Protein AF-A0A453GAN9-F1 (afdb_monomer_lite)

Sequence (435 aa):
FLWEVEQSKSKGQDLKAKEVRVNTRLLYQQTKFNLLREESEGYAKLVTLLCQVGSDLACQNASSATISIIKSLIGHFDLDPNRVFDIVLECFELYPDNSIFYQLIPLFPKSHAAKILGFKFQYYQQLDVNIPVPSGLFRIAALLVKSGLIDLDNLYAHLLPNDDEAFEHFGSFVSRKIDEATKIGKINLAATGKDLMDDEKQEITIDLYTALEMENDIVEERAPEIEKNQKLGLLLGFLSVHDWDHAQLLFERLAQLNPVEHIEICHGLFRIIEKTISSAYSAYCQTHHKISRNIDTHMIDASSVSSPSYLVHPPKVFFQMLAVCGPYLHRDTQLFQKVCRVLKAYHASSKESAHTTGVMSPESHIEEALGSCLLPSLQLIPANPAVDMEIWGVLSLLPYEVRYRLYGEWEKDAEQNPVVLAARQTAKVVCLFHA

InterPro domains:
  IPR032302 THO complex subunit 2, N-terminal domain [PF16134] (13-297)
  IPR032302 THO complex subunit 2, N-terminal domain [PF16134] (320-421)
  IPR040007 THO complex subunit 2 [PTHR21597] (1-428)

Organism: Aegilops tauschii subsp. strangulata (NCBI:txid200361)

Radius of gyration: 31.18 Å; chains: 1; bounding box: 95×89×72 Å

Structure (mmCIF, N/CA/C/O backbone):
data_AF-A0A453GAN9-F1
#
_entry.id   AF-A0A453GAN9-F1
#
loop_
_atom_site.group_PDB
_atom_site.id
_atom_site.type_symbol
_atom_site.label_atom_id
_atom_site.label_alt_id
_atom_site.label_comp_id
_atom_site.label_asym_id
_atom_site.label_entity_id
_atom_site.label_seq_id
_atom_site.pdbx_PDB_ins_code
_atom_site.Cartn_x
_atom_site.Cartn_y
_atom_site.Cartn_z
_atom_site.occupancy
_atom_site.B_iso_or_equiv
_atom_site.auth_seq_id
_atom_site.auth_comp_id
_atom_site.auth_asym_id
_atom_site.auth_atom_id
_atom_site.pdbx_PDB_model_num
ATOM 1 N N . PHE A 1 1 ? -58.799 32.178 35.866 1.00 59.31 1 PHE A N 1
ATOM 2 C CA . PHE A 1 1 ? -59.655 30.984 35.715 1.00 59.31 1 PHE A CA 1
ATOM 3 C C . PHE A 1 1 ? -59.427 30.191 34.430 1.00 59.31 1 PHE A C 1
ATOM 5 O O . PHE A 1 1 ? -58.742 29.185 34.519 1.00 59.31 1 PHE A O 1
ATOM 12 N N . LEU A 1 2 ? -59.923 30.582 33.244 1.00 60.25 2 LEU A N 1
ATOM 13 C CA . LEU A 1 2 ? -59.747 29.760 32.021 1.00 60.25 2 LEU A CA 1
ATOM 14 C C . LEU A 1 2 ? -58.267 29.543 31.637 1.00 60.25 2 LEU A C 1
ATOM 16 O O . LEU A 1 2 ? -57.854 28.413 31.396 1.00 60.25 2 LEU A O 1
ATOM 20 N N . TRP A 1 3 ? -57.455 30.599 31.719 1.00 62.81 3 TRP A N 1
ATOM 21 C CA . TRP A 1 3 ? -56.003 30.553 31.487 1.00 62.81 3 TRP A CA 1
ATOM 22 C C . TRP A 1 3 ? -55.237 29.640 32.466 1.00 62.81 3 TRP A C 1
ATOM 24 O O . TRP A 1 3 ? -54.326 28.911 32.083 1.00 62.81 3 TRP A O 1
ATOM 34 N N . GLU A 1 4 ? -55.623 29.631 33.744 1.00 62.75 4 GLU A N 1
ATOM 35 C CA . GLU A 1 4 ? -54.986 28.790 34.773 1.00 62.75 4 GLU A CA 1
ATOM 36 C C . GLU A 1 4 ? -55.338 27.308 34.595 1.00 62.75 4 GLU A C 1
ATOM 38 O O . GLU A 1 4 ? -54.514 26.430 34.862 1.00 62.75 4 GLU A O 1
ATOM 43 N N . VAL A 1 5 ? -56.543 27.017 34.094 1.00 67.56 5 VAL A N 1
ATOM 44 C CA . VAL A 1 5 ? -56.977 25.656 33.751 1.00 67.56 5 VAL A CA 1
ATOM 45 C C . VAL A 1 5 ? -56.227 25.143 32.518 1.00 67.56 5 VAL A C 1
ATOM 47 O O . VAL A 1 5 ? -55.822 23.980 32.499 1.00 67.56 5 VAL A O 1
ATOM 50 N N . GLU A 1 6 ? -55.974 25.996 31.522 1.00 64.69 6 GLU A N 1
ATOM 51 C CA . GLU A 1 6 ? -55.137 25.652 30.363 1.00 64.69 6 GLU A CA 1
ATOM 52 C C . GLU A 1 6 ? -53.673 25.410 30.752 1.00 64.69 6 GLU A C 1
ATOM 54 O O . GLU A 1 6 ? -53.110 24.388 30.357 1.00 64.69 6 GLU A O 1
ATOM 59 N N . GLN A 1 7 ? -53.079 26.253 31.607 1.00 61.16 7 GLN A N 1
ATOM 60 C CA . GLN A 1 7 ? -51.733 26.011 32.152 1.00 61.16 7 GLN A CA 1
ATOM 61 C C . GLN A 1 7 ? -51.643 24.741 33.009 1.00 61.16 7 GLN A C 1
ATOM 63 O O . GLN A 1 7 ? -50.611 24.070 33.028 1.00 61.16 7 GLN A O 1
ATOM 68 N N . SER A 1 8 ? -52.704 24.392 33.736 1.00 63.84 8 SER A N 1
ATOM 69 C CA . SER A 1 8 ? -52.737 23.160 34.534 1.00 63.84 8 SER A CA 1
ATOM 70 C C . SER A 1 8 ? -52.866 21.918 33.647 1.00 63.84 8 SER A C 1
ATOM 72 O O . SER A 1 8 ? -52.225 20.900 33.913 1.00 63.84 8 SER A O 1
ATOM 74 N N . LYS A 1 9 ? -53.632 22.005 32.549 1.00 69.25 9 LYS A N 1
ATOM 75 C CA . LYS A 1 9 ? -53.723 20.941 31.538 1.00 69.25 9 LYS A CA 1
ATOM 76 C C . LYS A 1 9 ? -52.402 20.734 30.794 1.00 69.25 9 LYS A C 1
ATOM 78 O O . LYS A 1 9 ? -52.005 19.581 30.629 1.00 69.25 9 LYS A O 1
ATOM 83 N N . SER A 1 10 ? -51.707 21.803 30.396 1.00 68.50 10 SER A N 1
ATOM 84 C CA . SER A 1 10 ? -50.409 21.690 29.714 1.00 68.50 10 SER A CA 1
ATOM 85 C C . SER A 1 10 ? -49.334 21.093 30.628 1.00 68.50 10 SER A C 1
ATOM 87 O O . SER A 1 10 ? -48.665 20.137 30.242 1.00 68.50 10 SER A O 1
ATOM 89 N N . LYS A 1 11 ? -49.254 21.534 31.893 1.00 73.38 11 LYS A N 1
ATOM 90 C CA . LYS A 1 11 ? -48.368 20.923 32.904 1.00 73.38 11 LYS A CA 1
ATOM 91 C C . LYS A 1 11 ? -48.686 19.444 33.150 1.00 73.38 11 LYS A C 1
ATOM 93 O O . LYS A 1 11 ? -47.770 18.642 33.308 1.00 73.38 11 LYS A O 1
ATOM 98 N N . GLY A 1 12 ? -49.965 19.061 33.159 1.00 74.31 12 GLY A N 1
ATOM 99 C CA . GLY A 1 12 ? -50.384 17.661 33.284 1.00 74.31 12 GLY A CA 1
ATOM 100 C C . GLY A 1 12 ? -49.978 16.789 32.088 1.00 74.31 12 GLY A C 1
ATOM 101 O O . GLY A 1 12 ? -49.587 15.636 32.272 1.00 74.31 12 GLY A O 1
ATOM 102 N N . GLN A 1 13 ? -50.022 17.335 30.868 1.00 75.50 13 GLN A N 1
ATOM 103 C CA . GLN A 1 13 ? -49.533 16.657 29.662 1.00 75.50 13 GLN A CA 1
ATOM 104 C C . GLN A 1 13 ? -48.005 16.497 29.675 1.00 75.50 13 GLN A C 1
ATOM 106 O O . GLN A 1 13 ? -47.512 15.409 29.375 1.00 75.50 13 GLN A O 1
ATOM 111 N N . ASP A 1 14 ? -47.263 17.518 30.110 1.00 80.12 14 ASP A N 1
ATOM 112 C CA . ASP A 1 14 ? -45.805 17.446 30.273 1.00 80.12 14 ASP A CA 1
ATOM 113 C C . ASP A 1 14 ? -45.379 16.417 31.327 1.00 80.12 14 ASP A C 1
ATOM 115 O O . ASP A 1 14 ? -44.397 15.696 31.133 1.00 80.12 14 ASP A O 1
ATOM 119 N N . LEU A 1 15 ? -46.115 16.312 32.438 1.00 84.88 15 LEU A N 1
ATOM 120 C CA . LEU A 1 15 ? -45.858 15.303 33.468 1.00 84.88 15 LEU A CA 1
ATOM 121 C C . LEU A 1 15 ? -46.099 13.888 32.944 1.00 84.88 15 LEU A C 1
ATOM 123 O O . LEU A 1 15 ? -45.243 13.032 33.146 1.00 84.88 15 LEU A O 1
ATOM 127 N N . LYS A 1 16 ? -47.182 13.659 32.190 1.00 84.62 16 LYS A N 1
ATOM 128 C CA . LYS A 1 16 ? -47.410 12.376 31.504 1.00 84.62 16 LYS A CA 1
ATOM 129 C C . LYS A 1 16 ? -46.310 12.064 30.492 1.00 84.62 16 LYS A C 1
ATOM 131 O O . LYS A 1 16 ? -45.843 10.934 30.430 1.00 84.62 16 LYS A O 1
ATOM 136 N N . ALA A 1 17 ? -45.847 13.047 29.721 1.00 82.31 17 ALA A N 1
ATOM 137 C CA . ALA A 1 17 ? -44.751 12.843 28.775 1.00 82.31 17 ALA A CA 1
ATOM 138 C C . ALA A 1 17 ? -43.416 12.528 29.479 1.00 82.31 17 ALA A C 1
ATOM 140 O O . ALA A 1 17 ? -42.617 11.740 28.966 1.00 82.31 17 ALA A O 1
ATOM 141 N N . LYS A 1 18 ? -43.162 13.125 30.652 1.00 86.94 18 LYS A N 1
ATOM 142 C CA . LYS A 1 18 ? -42.010 12.793 31.505 1.00 86.94 18 LYS A CA 1
ATOM 143 C C . LYS A 1 18 ? -42.145 11.405 32.124 1.00 86.94 18 LYS A C 1
ATOM 145 O O . LYS A 1 18 ? -41.178 10.657 32.087 1.00 86.94 18 LYS A O 1
ATOM 150 N N . GLU A 1 19 ? -43.321 11.043 32.625 1.00 87.69 19 GLU A N 1
ATOM 151 C CA . GLU A 1 19 ? -43.622 9.712 33.159 1.00 87.69 19 GLU A CA 1
ATOM 152 C C . GLU A 1 19 ? -43.424 8.632 32.091 1.00 87.69 19 GLU A C 1
ATOM 154 O O . GLU A 1 19 ? -42.713 7.662 32.329 1.00 87.69 19 GLU A O 1
ATOM 159 N N . VAL A 1 20 ? -43.950 8.838 30.879 1.00 85.38 20 VAL A N 1
ATOM 160 C CA . VAL A 1 20 ? -43.733 7.927 29.746 1.00 85.38 20 VAL A CA 1
ATOM 161 C C . VAL A 1 20 ? -42.245 7.806 29.424 1.00 85.38 20 VAL A C 1
ATOM 163 O O . VAL A 1 20 ? -41.768 6.691 29.236 1.00 85.38 20 VAL A O 1
ATOM 166 N N . ARG A 1 21 ? -41.480 8.908 29.413 1.00 85.06 21 ARG A N 1
ATOM 167 C CA . ARG A 1 21 ? -40.021 8.861 29.200 1.00 85.06 21 ARG A CA 1
ATOM 168 C C . ARG A 1 21 ? -39.288 8.110 30.308 1.00 85.06 21 ARG A C 1
ATOM 170 O O . ARG A 1 21 ? -38.406 7.318 29.998 1.00 85.06 21 ARG A O 1
ATOM 177 N N . VAL A 1 22 ? -39.651 8.331 31.571 1.00 84.88 22 VAL A N 1
ATOM 178 C CA . VAL A 1 22 ? -39.057 7.635 32.721 1.00 84.88 22 VAL A CA 1
ATOM 179 C C . VAL A 1 22 ? -39.386 6.149 32.666 1.00 84.88 22 VAL A C 1
ATOM 181 O O . VAL A 1 22 ? -38.463 5.349 32.717 1.00 84.88 22 VAL A O 1
ATOM 184 N N . ASN A 1 23 ? -40.650 5.774 32.464 1.00 85.19 23 ASN A N 1
ATOM 185 C CA . ASN A 1 23 ? -41.071 4.378 32.334 1.00 85.19 23 ASN A CA 1
ATOM 186 C C . ASN A 1 23 ? -40.414 3.699 31.129 1.00 85.19 23 ASN A C 1
ATOM 188 O O . ASN A 1 23 ? -39.953 2.570 31.243 1.00 85.19 23 ASN A O 1
ATOM 192 N N . THR A 1 24 ? -40.303 4.398 29.995 1.00 84.19 24 THR A N 1
ATOM 193 C CA . THR A 1 24 ? -39.593 3.880 28.816 1.00 84.19 24 THR A CA 1
ATOM 194 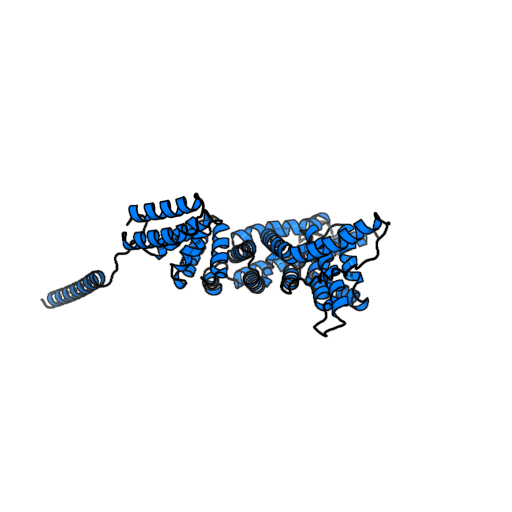C C . THR A 1 24 ? -38.119 3.640 29.139 1.00 84.19 24 THR A C 1
ATOM 196 O O . THR A 1 24 ? -37.579 2.589 28.815 1.00 84.19 24 THR A O 1
ATOM 199 N N . ARG A 1 25 ? -37.471 4.582 29.831 1.00 82.19 25 ARG A N 1
ATOM 200 C CA . ARG A 1 25 ? -36.080 4.445 30.267 1.00 82.19 25 ARG A CA 1
ATOM 201 C C . ARG A 1 25 ? -35.905 3.261 31.222 1.00 82.19 25 ARG A C 1
ATOM 203 O O . ARG A 1 25 ? -34.988 2.476 31.044 1.00 82.19 25 ARG A O 1
ATOM 210 N N . LEU A 1 26 ? -36.804 3.118 32.192 1.00 79.25 26 LEU A N 1
ATOM 211 C CA . LEU A 1 26 ? -36.754 2.073 33.215 1.00 79.25 26 LEU A CA 1
ATOM 212 C C . LEU A 1 26 ? -37.009 0.672 32.643 1.00 79.25 26 LEU A C 1
ATOM 214 O O . LEU A 1 26 ? -36.380 -0.277 33.092 1.00 79.25 26 LEU A O 1
ATOM 218 N N . LEU A 1 27 ? -37.914 0.540 31.664 1.00 79.94 27 LEU A N 1
ATOM 219 C CA . LEU A 1 27 ? -38.247 -0.756 31.063 1.00 79.94 27 LEU A CA 1
ATOM 220 C C . LEU A 1 27 ? -37.318 -1.171 29.917 1.00 79.94 27 LEU A C 1
ATOM 222 O O . LEU A 1 27 ? -37.098 -2.366 29.739 1.00 79.94 27 LEU A O 1
ATOM 226 N N . TYR A 1 28 ? -36.835 -0.225 29.104 1.00 77.88 28 TYR A N 1
ATOM 227 C CA . TYR A 1 28 ? -36.193 -0.551 27.823 1.00 77.88 28 TYR A CA 1
ATOM 228 C C . TYR A 1 28 ? -34.719 -0.153 27.733 1.00 77.88 28 TYR A C 1
ATOM 230 O O . TYR A 1 28 ? -34.036 -0.599 26.810 1.00 77.88 28 TYR A O 1
ATOM 238 N N . GLN A 1 29 ? -34.197 0.665 28.652 1.00 75.00 29 GLN A N 1
ATOM 239 C CA . GLN A 1 29 ? -32.773 0.985 28.654 1.00 75.00 29 GLN A CA 1
ATOM 240 C C . GLN A 1 29 ? -32.008 -0.122 29.383 1.00 75.00 29 GLN A C 1
ATOM 242 O O . GLN A 1 29 ? -32.097 -0.250 30.601 1.00 75.00 29 GLN A O 1
ATOM 247 N N . GLN A 1 30 ? -31.222 -0.905 28.642 1.00 75.38 30 GLN A N 1
ATOM 248 C CA . GLN A 1 30 ? -30.206 -1.750 29.265 1.00 75.38 30 GLN A CA 1
ATOM 249 C C . GLN A 1 30 ? -29.147 -0.852 29.911 1.00 75.38 30 GLN A C 1
ATOM 251 O O . GLN A 1 30 ? -28.617 0.051 29.260 1.00 75.38 30 GLN A O 1
ATOM 256 N N . THR A 1 31 ? -28.846 -1.096 31.183 1.00 77.38 31 THR A N 1
ATOM 257 C CA . THR A 1 31 ? -27.703 -0.491 31.866 1.00 77.38 31 THR A CA 1
ATOM 258 C C . THR A 1 31 ? -26.441 -1.096 31.272 1.00 77.38 31 THR A C 1
ATOM 260 O O . THR A 1 31 ? -26.149 -2.259 31.510 1.00 77.38 31 THR A O 1
ATOM 263 N N . LYS A 1 32 ? -25.749 -0.336 30.424 1.00 85.81 32 LYS A N 1
ATOM 264 C CA . LYS A 1 32 ? -24.424 -0.682 29.909 1.00 85.81 32 LYS A CA 1
ATOM 265 C C . LYS A 1 32 ? -23.502 0.494 30.121 1.00 85.81 32 LYS A C 1
ATOM 267 O O . LYS A 1 32 ? -23.891 1.631 29.846 1.00 85.81 32 LYS A O 1
ATOM 272 N N . PHE A 1 33 ? -22.297 0.211 30.580 1.00 90.50 33 PHE A N 1
ATOM 273 C CA . PHE A 1 33 ? -21.322 1.233 30.917 1.00 90.50 33 PHE A CA 1
ATOM 274 C C . PHE A 1 33 ? -20.323 1.371 29.783 1.00 90.50 33 PHE A C 1
ATOM 276 O O . PHE A 1 33 ? -19.541 0.460 29.520 1.00 90.50 33 PHE A O 1
ATOM 283 N N . ASN A 1 34 ? -20.364 2.502 29.082 1.00 90.50 34 ASN A N 1
ATOM 284 C CA . ASN A 1 34 ? -19.523 2.766 27.910 1.00 90.50 34 ASN A CA 1
ATOM 285 C C . ASN A 1 34 ? -18.288 3.602 28.267 1.00 90.50 34 ASN A C 1
ATOM 287 O O . ASN A 1 34 ? -17.290 3.586 27.550 1.00 90.50 34 ASN A O 1
ATOM 291 N N . LEU A 1 35 ? -18.339 4.358 29.366 1.00 92.38 35 LEU A N 1
ATOM 292 C CA . LEU A 1 35 ? -17.236 5.221 29.773 1.00 92.38 35 LEU A CA 1
ATOM 293 C C . LEU A 1 35 ? -16.383 4.545 30.845 1.00 92.38 35 LEU A C 1
ATOM 295 O O . LEU A 1 35 ? -16.896 3.978 31.804 1.00 92.38 35 LEU A O 1
ATOM 299 N N . LEU A 1 36 ? -15.062 4.714 30.747 1.00 91.94 36 LEU A N 1
ATOM 300 C CA . LEU A 1 36 ? -14.106 4.137 31.704 1.00 91.94 36 LEU A CA 1
ATOM 301 C C . LEU A 1 36 ? -14.355 4.582 33.155 1.00 91.94 36 LEU A C 1
ATOM 303 O O . LEU A 1 36 ? -14.054 3.852 34.091 1.00 91.94 36 LEU A O 1
ATOM 307 N N . ARG A 1 37 ? -14.901 5.790 33.343 1.00 92.19 37 ARG A N 1
ATOM 308 C CA . ARG A 1 37 ? -15.223 6.345 34.667 1.00 92.19 37 ARG A CA 1
ATOM 309 C C . ARG A 1 37 ? -16.492 5.767 35.292 1.00 92.19 37 ARG A C 1
ATOM 311 O O . ARG A 1 37 ? -16.698 5.974 36.480 1.00 92.19 37 ARG A O 1
ATOM 318 N N . GLU A 1 38 ? -17.362 5.158 34.489 1.00 92.38 38 GLU A N 1
ATOM 319 C CA . GLU A 1 38 ? -18.609 4.568 34.979 1.00 92.38 38 GLU A CA 1
ATOM 320 C C . GLU A 1 38 ? -18.318 3.239 35.679 1.00 92.38 38 GLU A C 1
ATOM 322 O O . GLU A 1 38 ? -18.754 3.058 36.806 1.00 92.38 38 GLU A O 1
ATOM 327 N N . GLU A 1 39 ? -17.495 2.382 35.062 1.00 93.81 39 GLU A N 1
ATOM 328 C CA . GLU A 1 39 ? -17.094 1.075 35.607 1.00 93.81 39 GLU A CA 1
ATOM 329 C C . GLU A 1 39 ? -15.576 0.869 35.545 1.00 93.81 39 GLU A C 1
ATOM 331 O O . GLU A 1 39 ? -15.039 0.099 34.742 1.00 93.81 39 GLU A O 1
ATOM 336 N N . SER A 1 40 ? -14.853 1.581 36.408 1.00 94.31 40 SER A N 1
ATOM 337 C CA . SER A 1 40 ? -13.386 1.569 36.416 1.00 94.31 40 SER A CA 1
ATOM 338 C C . SER A 1 40 ? -12.792 0.198 36.754 1.00 94.31 40 SER A C 1
ATOM 340 O O . SER A 1 40 ? -11.775 -0.179 36.172 1.00 94.31 40 SER A O 1
ATOM 342 N N . GLU A 1 41 ? -13.428 -0.580 37.637 1.00 95.56 41 GLU A N 1
ATOM 343 C CA . GLU A 1 41 ? -12.968 -1.925 38.006 1.00 95.56 41 GLU A CA 1
ATOM 344 C C . GLU A 1 41 ? -13.066 -2.907 36.832 1.00 95.56 41 GLU A C 1
ATOM 346 O O . GLU A 1 41 ? -12.099 -3.615 36.533 1.00 95.56 41 GLU A O 1
ATOM 351 N N . GLY A 1 42 ? -14.213 -2.934 36.144 1.00 95.12 42 GLY A N 1
ATOM 352 C CA . GLY A 1 42 ? -14.443 -3.837 35.019 1.00 95.12 42 GLY A CA 1
ATOM 353 C C . GLY A 1 42 ? -13.464 -3.583 33.872 1.00 95.12 42 GLY A C 1
ATOM 354 O O . GLY A 1 42 ? -12.814 -4.517 33.390 1.00 95.12 42 GLY A O 1
ATOM 355 N N . TYR A 1 43 ? -13.276 -2.313 33.493 1.00 96.19 43 TYR A N 1
ATOM 356 C CA . TYR A 1 43 ? -12.314 -1.938 32.456 1.00 96.19 43 TYR A CA 1
ATOM 357 C C . TYR A 1 43 ? -10.855 -2.173 32.874 1.00 96.19 43 TYR A C 1
ATOM 359 O O . TYR A 1 43 ? -10.063 -2.643 32.057 1.00 96.19 43 TYR A O 1
ATOM 367 N N . ALA A 1 44 ? -10.486 -1.929 34.136 1.00 95.38 44 ALA A N 1
ATOM 368 C CA . ALA A 1 44 ? -9.130 -2.203 34.619 1.00 95.38 44 ALA A CA 1
ATOM 369 C C . ALA A 1 44 ? -8.790 -3.702 34.577 1.00 95.38 44 ALA A C 1
ATOM 371 O O . ALA A 1 44 ? -7.702 -4.081 34.130 1.00 95.38 44 ALA A O 1
ATOM 372 N N . LYS A 1 45 ? -9.726 -4.571 34.988 1.00 95.19 45 LYS A N 1
ATOM 373 C CA . LYS A 1 45 ? -9.558 -6.031 34.897 1.00 95.19 45 LYS A CA 1
ATOM 374 C C . LYS A 1 45 ? -9.439 -6.503 33.449 1.00 95.19 45 LYS A C 1
ATOM 376 O O . LYS A 1 45 ? -8.584 -7.339 33.161 1.00 95.19 45 LYS A O 1
ATOM 381 N N . LEU A 1 46 ? -10.246 -5.947 32.543 1.00 94.19 46 LEU A N 1
ATOM 382 C CA . LEU A 1 46 ? -10.172 -6.243 31.111 1.00 94.19 46 LEU A CA 1
ATOM 383 C C . LEU A 1 46 ? -8.798 -5.888 30.528 1.00 94.19 46 LEU A C 1
ATOM 385 O O . LEU A 1 46 ? -8.166 -6.741 29.911 1.00 94.19 46 LEU A O 1
ATOM 389 N N . VAL A 1 47 ? -8.321 -4.658 30.739 1.00 92.81 47 VAL A N 1
ATOM 390 C CA . VAL A 1 47 ? -7.020 -4.207 30.212 1.00 92.81 47 VAL A CA 1
ATOM 391 C C . VAL A 1 47 ? -5.884 -5.056 30.781 1.00 92.81 47 VAL A C 1
ATOM 393 O O . VAL A 1 47 ? -5.018 -5.502 30.035 1.00 92.81 47 VAL A O 1
ATOM 396 N N . THR A 1 48 ? -5.917 -5.352 32.083 1.00 91.75 48 THR A N 1
ATOM 397 C CA . THR A 1 48 ? -4.898 -6.194 32.731 1.00 91.75 48 THR A CA 1
ATOM 398 C C . THR A 1 48 ? -4.833 -7.583 32.093 1.00 91.75 48 THR A C 1
ATOM 400 O O . THR A 1 48 ? -3.743 -8.067 31.792 1.00 91.75 48 THR A O 1
ATOM 403 N N . LEU A 1 49 ? -5.990 -8.201 31.834 1.00 89.94 49 LEU A N 1
ATOM 404 C CA . LEU A 1 49 ? -6.072 -9.494 31.156 1.00 89.94 49 LEU A CA 1
ATOM 405 C C . LEU A 1 49 ? -5.483 -9.430 29.738 1.00 89.94 49 LEU A C 1
ATOM 407 O O . LEU A 1 49 ? -4.691 -10.294 29.368 1.00 89.94 49 LEU A O 1
ATOM 411 N N . LEU A 1 50 ? -5.845 -8.411 28.952 1.00 88.50 50 LEU A N 1
ATOM 412 C CA . LEU A 1 50 ? -5.367 -8.255 27.573 1.00 88.50 50 LEU A CA 1
ATOM 413 C C . LEU A 1 50 ? -3.851 -8.012 27.505 1.00 88.50 50 LEU A C 1
ATOM 415 O O . LEU A 1 50 ? -3.185 -8.565 26.631 1.00 88.50 50 LEU A O 1
ATOM 419 N N . CYS A 1 51 ? -3.287 -7.253 28.448 1.00 85.75 51 CYS A N 1
ATOM 420 C CA . CYS A 1 51 ? -1.844 -7.015 28.522 1.00 85.75 51 CYS A CA 1
ATOM 421 C C . CYS A 1 51 ? -1.058 -8.257 28.976 1.00 85.75 51 CYS A C 1
ATOM 423 O O . CYS A 1 51 ? 0.015 -8.526 28.443 1.00 85.75 51 CYS A O 1
ATOM 425 N N . GLN A 1 52 ? -1.584 -9.048 29.920 1.00 81.12 52 GLN A N 1
ATOM 426 C CA . GLN A 1 52 ? -0.948 -10.303 30.361 1.00 81.12 52 GLN A CA 1
ATOM 427 C C . GLN A 1 52 ? -0.871 -11.331 29.234 1.00 81.12 52 GLN A C 1
ATOM 429 O O . GLN A 1 52 ? 0.152 -11.985 29.044 1.00 81.12 52 GLN A O 1
ATOM 434 N N . VAL A 1 53 ? -1.935 -11.412 28.437 1.00 70.31 53 VAL A N 1
ATOM 435 C CA . VAL A 1 53 ? -1.992 -12.252 27.240 1.00 70.31 53 VAL A CA 1
ATOM 436 C C . VAL A 1 53 ? -0.887 -11.889 26.237 1.00 70.31 53 VAL A C 1
ATOM 438 O O . VAL A 1 53 ? -0.422 -12.769 25.519 1.00 70.31 53 VAL A O 1
ATOM 441 N N . GLY A 1 54 ? -0.426 -10.632 26.213 1.00 59.34 54 GLY A N 1
ATOM 442 C CA . GLY A 1 54 ? 0.699 -10.164 25.397 1.00 59.34 54 GLY A CA 1
ATOM 443 C C . GLY A 1 54 ? 2.085 -10.643 25.846 1.00 59.34 54 GLY A C 1
ATOM 444 O O . GLY A 1 54 ? 3.002 -10.628 25.030 1.00 59.34 54 GLY A O 1
ATOM 445 N N . SER A 1 55 ? 2.247 -11.076 27.103 1.00 61.31 55 SER A N 1
ATOM 446 C CA . SER A 1 55 ? 3.560 -11.369 27.701 1.00 61.31 55 SER A CA 1
ATOM 447 C C . SER A 1 55 ? 3.864 -12.860 27.896 1.00 61.31 55 SER A C 1
ATOM 449 O O . SER A 1 55 ? 5.038 -13.193 28.050 1.00 61.31 55 SER A O 1
ATOM 451 N N . ASP A 1 56 ? 2.861 -13.747 27.905 1.00 51.62 56 ASP A N 1
ATOM 452 C CA . ASP A 1 56 ? 3.039 -15.153 28.298 1.00 51.62 56 ASP A CA 1
ATOM 453 C C . ASP A 1 56 ? 2.732 -16.172 27.184 1.00 51.62 56 ASP A C 1
ATOM 455 O O . ASP A 1 56 ? 1.810 -16.032 26.380 1.00 51.62 56 ASP A O 1
ATOM 459 N N . LEU A 1 57 ? 3.547 -17.232 27.179 1.00 49.47 57 LEU A N 1
ATOM 460 C CA . LEU A 1 57 ? 3.584 -18.376 26.263 1.00 49.47 57 LEU A CA 1
ATOM 461 C C . LEU A 1 57 ? 2.189 -18.910 25.883 1.00 49.47 57 LEU A C 1
ATOM 463 O O . LEU A 1 57 ? 1.488 -19.533 26.682 1.00 49.47 57 LEU A O 1
ATOM 467 N N . ALA A 1 58 ? 1.829 -18.731 24.612 1.00 48.75 58 ALA A N 1
ATOM 468 C CA . ALA A 1 58 ? 0.594 -19.217 24.013 1.00 48.75 58 ALA A CA 1
ATOM 469 C C . ALA A 1 58 ? 0.494 -20.756 24.052 1.00 48.75 58 ALA A C 1
ATOM 471 O O . ALA A 1 58 ? 1.043 -21.461 23.206 1.00 48.75 58 ALA A O 1
ATOM 472 N N . CYS A 1 59 ? -0.268 -21.292 25.005 1.00 51.84 59 CYS A N 1
ATOM 473 C CA . CYS A 1 59 ? -0.849 -22.627 24.889 1.00 51.84 59 CYS A CA 1
ATOM 474 C C . CYS A 1 59 ? -2.201 -22.514 24.165 1.00 51.84 59 CYS A C 1
ATOM 476 O O . CYS A 1 59 ? -2.996 -21.632 24.482 1.00 51.84 59 CYS A O 1
ATOM 478 N N . GLN A 1 60 ? -2.500 -23.414 23.225 1.00 52.91 60 GLN A N 1
ATOM 479 C CA . GLN A 1 60 ? -3.745 -23.399 22.433 1.00 52.91 60 GLN A CA 1
ATOM 480 C C . GLN A 1 60 ? -5.032 -23.432 23.287 1.00 52.91 60 GLN A C 1
ATOM 482 O O . GLN A 1 60 ? -6.078 -22.982 22.833 1.00 52.91 60 GLN A O 1
ATOM 487 N N . ASN A 1 61 ? -4.956 -23.896 24.540 1.00 56.12 61 ASN A N 1
ATOM 488 C CA . ASN A 1 61 ? -6.084 -23.915 25.481 1.00 56.12 61 ASN A CA 1
ATOM 489 C C . ASN A 1 61 ? -6.325 -22.565 26.190 1.00 56.12 61 ASN A C 1
ATOM 491 O O . ASN A 1 61 ? -7.376 -22.364 26.801 1.00 56.12 61 ASN A O 1
ATOM 495 N N . ALA A 1 62 ? -5.362 -21.637 26.138 1.00 64.25 62 ALA A N 1
ATOM 496 C CA . ALA A 1 62 ? -5.462 -20.341 26.805 1.00 64.25 62 ALA A CA 1
ATOM 497 C C . ALA A 1 62 ? -6.473 -19.416 26.113 1.00 64.25 62 ALA A C 1
ATOM 499 O O . ALA A 1 62 ? -7.168 -18.654 26.778 1.00 64.25 62 ALA A O 1
ATOM 500 N N . SER A 1 63 ? -6.624 -19.513 24.790 1.00 73.69 63 SER A N 1
ATOM 501 C CA . SER A 1 63 ? -7.478 -18.593 24.040 1.00 73.69 63 SER A CA 1
ATOM 502 C C . SER A 1 63 ? -8.970 -18.777 24.335 1.00 73.69 63 SER A C 1
ATOM 504 O O . SER A 1 63 ? -9.677 -17.792 24.545 1.00 73.69 63 SER A O 1
ATOM 506 N N . SER A 1 64 ? -9.455 -20.019 24.456 1.00 81.12 64 SER A N 1
ATOM 507 C CA . SER A 1 64 ? -10.844 -20.291 24.850 1.00 81.12 64 SER A CA 1
ATOM 508 C C . SER A 1 64 ? -11.139 -19.842 26.280 1.00 81.12 64 SER A C 1
ATOM 510 O O . SER A 1 64 ? -12.227 -19.332 26.556 1.00 81.12 64 SER A O 1
ATOM 512 N N . ALA A 1 65 ? -10.165 -19.999 27.183 1.00 84.25 65 ALA A N 1
ATOM 513 C CA . ALA A 1 65 ? -10.286 -19.535 28.559 1.00 84.25 65 ALA A CA 1
ATOM 514 C C . ALA A 1 65 ? -10.383 -18.003 28.607 1.00 84.25 65 ALA A C 1
ATOM 516 O O . ALA A 1 65 ? -11.324 -17.475 29.197 1.00 84.25 65 ALA A O 1
ATOM 517 N N . THR A 1 66 ? -9.501 -17.289 27.902 1.00 86.19 66 THR A N 1
ATOM 518 C CA . THR A 1 66 ? -9.532 -15.822 27.803 1.00 86.19 66 THR A CA 1
ATOM 519 C C . THR A 1 66 ? -10.845 -15.313 27.211 1.00 86.19 66 THR A C 1
ATOM 521 O O . THR A 1 66 ? -11.448 -14.398 27.768 1.00 86.19 66 THR A O 1
ATOM 524 N N . ILE A 1 67 ? -11.351 -15.937 26.140 1.00 88.44 67 ILE A N 1
ATOM 525 C CA . ILE A 1 67 ? -12.661 -15.601 25.554 1.00 88.44 67 ILE A CA 1
ATOM 526 C C . ILE A 1 67 ? -13.780 -15.741 26.595 1.00 88.44 67 ILE A C 1
ATOM 528 O O . ILE A 1 67 ? -14.644 -14.867 26.703 1.00 88.44 67 ILE A O 1
ATOM 532 N N . SER A 1 68 ? -13.780 -16.834 27.364 1.00 89.44 68 SER A N 1
ATOM 533 C CA . SER A 1 68 ? -14.778 -17.062 28.411 1.00 89.44 68 SER A CA 1
ATOM 534 C C . SER A 1 68 ? -14.682 -16.021 29.526 1.00 89.44 68 SER A C 1
ATOM 536 O O . SER A 1 68 ? -15.710 -15.534 29.995 1.00 89.44 68 SER A O 1
ATOM 538 N N . ILE A 1 69 ? -13.464 -15.647 29.926 1.00 91.12 69 ILE A N 1
ATOM 539 C CA . ILE A 1 69 ? -13.233 -14.617 30.944 1.00 91.12 69 ILE A CA 1
ATOM 540 C C . ILE A 1 69 ? -13.728 -13.257 30.442 1.00 91.12 69 ILE A C 1
ATOM 542 O O . ILE A 1 69 ? -14.454 -12.585 31.167 1.00 91.12 69 ILE A O 1
ATOM 546 N N . ILE A 1 70 ? -13.432 -12.870 29.196 1.00 92.06 70 ILE A N 1
ATOM 547 C CA . ILE A 1 70 ? -13.909 -11.603 28.615 1.00 92.06 70 ILE A CA 1
ATOM 548 C C . ILE A 1 70 ? -15.440 -11.564 28.575 1.00 92.06 70 ILE A C 1
ATOM 550 O O . ILE A 1 70 ? -16.034 -10.578 29.006 1.00 92.06 70 ILE A O 1
ATOM 554 N N . LYS A 1 71 ? -16.101 -12.646 28.141 1.00 91.69 71 LYS A N 1
ATOM 555 C CA . LYS A 1 71 ? -17.572 -12.743 28.184 1.00 91.69 71 LYS A CA 1
ATOM 556 C C . LYS A 1 71 ? -18.114 -12.607 29.608 1.00 91.69 71 LYS A C 1
ATOM 558 O O . LYS A 1 71 ? -19.113 -11.923 29.815 1.00 91.69 71 LYS A O 1
ATOM 563 N N . SER A 1 72 ? -17.444 -13.227 30.582 1.00 94.44 72 SER A N 1
ATOM 564 C CA . SER A 1 72 ? -17.806 -13.110 31.995 1.00 94.44 72 SER A CA 1
ATOM 565 C C . SER A 1 72 ? -17.628 -11.686 32.520 1.00 94.44 72 SER A C 1
ATOM 567 O O . SER A 1 72 ? -18.471 -11.236 33.283 1.00 94.44 72 SER A O 1
ATOM 569 N N . LEU A 1 73 ? -16.572 -10.970 32.123 1.00 94.00 73 LEU A N 1
ATOM 570 C CA . LEU A 1 73 ? -16.350 -9.576 32.517 1.00 94.00 73 LEU A CA 1
ATOM 571 C C . LEU A 1 73 ? -17.413 -8.651 31.918 1.00 94.00 73 LEU A C 1
ATOM 573 O O . LEU A 1 73 ? -17.979 -7.844 32.649 1.00 94.00 73 LEU A O 1
ATOM 577 N N . ILE A 1 74 ? -17.727 -8.817 30.625 1.00 93.12 74 ILE A N 1
ATOM 578 C CA . ILE A 1 74 ? -18.787 -8.056 29.945 1.00 93.12 74 ILE A CA 1
ATOM 579 C C . ILE A 1 74 ? -20.122 -8.228 30.674 1.00 93.12 74 ILE A C 1
ATOM 581 O O . ILE A 1 74 ? -20.809 -7.242 30.911 1.00 93.12 74 ILE A O 1
ATOM 585 N N . GLY A 1 75 ? -20.481 -9.462 31.043 1.00 92.94 75 GLY A N 1
ATOM 586 C CA . GLY A 1 75 ? -21.747 -9.744 31.721 1.00 92.94 75 GLY A CA 1
ATOM 587 C C . GLY A 1 75 ? -21.771 -9.408 33.216 1.00 92.94 75 GLY A C 1
ATOM 588 O O . GLY A 1 75 ? -22.835 -9.112 33.738 1.00 92.94 75 GLY A O 1
ATOM 589 N N . HIS A 1 76 ? -20.638 -9.475 33.922 1.00 94.06 76 HIS A N 1
ATOM 590 C CA . HIS A 1 76 ? -20.590 -9.215 35.367 1.00 94.06 76 HIS A CA 1
ATOM 591 C C . HIS A 1 76 ? -20.573 -7.722 35.702 1.00 94.06 76 HIS A C 1
ATOM 593 O O . HIS A 1 76 ? -21.170 -7.318 36.693 1.00 94.06 76 HIS A O 1
ATOM 599 N N . PHE A 1 77 ? -19.880 -6.925 34.886 1.00 94.50 77 PHE A N 1
ATOM 600 C CA . PHE A 1 77 ? -19.747 -5.477 35.068 1.00 94.50 77 PHE A CA 1
ATOM 601 C C . PHE A 1 77 ? -20.615 -4.677 34.089 1.00 94.50 77 PHE A C 1
ATOM 603 O O . PHE A 1 77 ? -20.409 -3.478 33.950 1.00 94.50 77 PHE A O 1
ATOM 610 N N . ASP A 1 78 ? -21.528 -5.329 33.359 1.00 93.50 78 ASP A N 1
ATOM 611 C CA . ASP A 1 78 ? -22.391 -4.696 32.352 1.00 93.50 78 ASP A CA 1
ATOM 612 C C . ASP A 1 78 ? -21.624 -3.770 31.375 1.00 93.50 78 ASP A C 1
ATOM 614 O O . ASP A 1 78 ? -22.058 -2.664 31.036 1.00 93.50 78 ASP A O 1
ATOM 618 N N . LEU A 1 79 ? -20.443 -4.204 30.920 1.00 94.62 79 LEU A N 1
ATOM 619 C CA . LEU A 1 79 ? -19.583 -3.393 30.049 1.00 94.62 79 LEU A CA 1
ATOM 620 C C . LEU A 1 79 ? -20.199 -3.245 28.654 1.00 94.62 79 LEU A C 1
ATOM 622 O O . LEU A 1 79 ? -20.751 -4.202 28.102 1.00 94.62 79 LEU A O 1
ATOM 626 N N . ASP A 1 80 ? -20.050 -2.070 28.034 1.00 91.38 80 ASP A N 1
ATOM 627 C CA . ASP A 1 80 ? -20.466 -1.887 26.643 1.00 91.38 80 ASP A CA 1
ATOM 628 C C . ASP A 1 80 ? -19.562 -2.695 25.686 1.00 91.38 80 ASP A C 1
ATOM 630 O O . ASP A 1 80 ? -18.352 -2.450 25.622 1.00 91.38 80 ASP A O 1
ATOM 634 N N . PRO A 1 81 ? -20.109 -3.637 24.892 1.00 90.44 81 PRO A N 1
ATOM 635 C CA . PRO A 1 81 ? -19.299 -4.474 24.011 1.00 90.44 81 PRO A CA 1
ATOM 636 C C . PRO A 1 81 ? -18.531 -3.698 22.936 1.00 90.44 81 PRO A C 1
ATOM 638 O O . PRO A 1 81 ? -17.479 -4.162 22.507 1.00 90.44 81 PRO A O 1
ATOM 641 N N . ASN A 1 82 ? -19.024 -2.534 22.494 1.00 90.50 82 ASN A N 1
ATOM 642 C CA . ASN A 1 82 ? -18.322 -1.721 21.502 1.00 90.50 82 ASN A CA 1
ATOM 643 C C . ASN A 1 82 ? -17.089 -1.068 22.126 1.00 90.50 82 ASN A C 1
ATOM 645 O O . ASN A 1 82 ? -16.035 -1.054 21.497 1.00 90.50 82 ASN A O 1
ATOM 649 N N . ARG A 1 83 ? -17.187 -0.591 23.376 1.00 92.00 83 ARG A N 1
ATOM 650 C CA . ARG A 1 83 ? -16.021 -0.065 24.097 1.00 92.00 83 ARG A CA 1
ATOM 651 C C . ARG A 1 83 ? -15.013 -1.156 24.432 1.00 92.00 83 ARG A C 1
ATOM 653 O O . ARG A 1 83 ? -13.813 -0.933 24.322 1.00 92.00 83 ARG A O 1
ATOM 660 N N . VAL A 1 84 ? -15.482 -2.344 24.810 1.00 93.00 84 VAL A N 1
ATOM 661 C CA . VAL A 1 84 ? -14.595 -3.499 25.002 1.00 93.00 84 VAL A CA 1
ATOM 662 C C . VAL A 1 84 ? -13.871 -3.839 23.700 1.00 93.00 84 VAL A C 1
ATOM 664 O O . VAL A 1 84 ? -12.663 -4.053 23.726 1.00 93.00 84 VAL A O 1
ATOM 667 N N . PHE A 1 85 ? -14.569 -3.838 22.560 1.00 91.56 85 PHE A N 1
ATOM 668 C CA . PHE A 1 85 ? -13.941 -4.070 21.261 1.00 91.56 85 PHE A CA 1
ATOM 669 C C . PHE A 1 85 ? -12.898 -3.006 20.914 1.00 91.56 85 PHE A C 1
ATOM 671 O O . PHE A 1 85 ? -11.801 -3.339 20.481 1.00 91.56 85 PHE A O 1
ATOM 678 N N . ASP A 1 86 ? -13.219 -1.738 21.155 1.00 92.38 86 ASP A N 1
ATOM 679 C CA . ASP A 1 86 ? -12.319 -0.603 20.957 1.00 92.38 86 ASP A CA 1
ATOM 680 C C . ASP A 1 86 ? -10.999 -0.767 21.736 1.00 92.38 86 ASP A C 1
ATOM 682 O O . ASP A 1 86 ? -9.920 -0.627 21.162 1.00 92.38 86 ASP A O 1
ATOM 686 N N . ILE A 1 87 ? -11.076 -1.187 23.005 1.00 92.44 87 ILE A N 1
ATOM 687 C CA . ILE A 1 87 ? -9.906 -1.497 23.848 1.00 92.44 87 ILE A CA 1
ATOM 688 C C . ILE A 1 87 ? -9.145 -2.723 23.324 1.00 92.44 87 ILE A C 1
ATOM 690 O O . ILE A 1 87 ? -7.917 -2.740 23.322 1.00 92.44 87 ILE A O 1
ATOM 694 N N . VAL A 1 88 ? -9.852 -3.760 22.859 1.00 91.62 88 VAL A N 1
ATOM 695 C CA . VAL A 1 88 ? -9.219 -4.942 22.248 1.00 91.62 88 VAL A CA 1
ATOM 696 C C . VAL A 1 88 ? -8.410 -4.547 21.010 1.00 91.62 88 VAL A C 1
ATOM 698 O O . VAL A 1 88 ? -7.302 -5.053 20.841 1.00 91.62 88 VAL A O 1
ATOM 701 N N . LEU A 1 89 ? -8.920 -3.636 20.173 1.00 90.44 89 LEU A N 1
ATOM 702 C CA . LEU A 1 89 ? -8.192 -3.117 19.013 1.00 90.44 89 LEU A CA 1
ATOM 703 C C . LEU A 1 89 ? -6.957 -2.302 19.422 1.00 90.44 89 LEU A C 1
ATOM 705 O O . LEU A 1 89 ? -5.903 -2.481 18.823 1.00 90.44 89 LEU A O 1
ATOM 709 N N . GLU A 1 90 ? -7.058 -1.468 20.459 1.00 90.56 90 GLU A N 1
ATOM 710 C CA . GLU A 1 90 ? -5.914 -0.714 21.001 1.00 90.56 90 GLU A CA 1
ATOM 711 C C . GLU A 1 90 ? -4.823 -1.647 21.545 1.00 90.56 90 GLU A C 1
ATOM 713 O O . GLU A 1 90 ? -3.643 -1.484 21.242 1.00 90.56 90 GLU A O 1
ATOM 718 N N . CYS A 1 91 ? -5.196 -2.688 22.294 1.00 90.06 91 CYS A N 1
ATOM 719 C CA . CYS A 1 91 ? -4.239 -3.696 22.751 1.00 90.06 91 CYS A CA 1
ATOM 720 C C . CYS A 1 91 ? -3.630 -4.485 21.584 1.00 90.06 91 CYS A C 1
ATOM 722 O O . CYS A 1 91 ? -2.448 -4.828 21.628 1.00 90.06 91 CYS A O 1
ATOM 724 N N . PHE A 1 92 ? -4.409 -4.765 20.537 1.00 88.25 92 PHE A N 1
ATOM 725 C CA . PHE A 1 92 ? -3.898 -5.442 19.349 1.00 88.25 92 PHE A CA 1
ATOM 726 C C . PHE A 1 92 ? -2.885 -4.575 18.585 1.00 88.25 92 PHE A C 1
ATOM 728 O O . PHE A 1 92 ? -1.935 -5.098 18.004 1.00 88.25 92 PHE A O 1
ATOM 735 N N . GLU A 1 93 ? -3.039 -3.251 18.634 1.00 90.44 93 GLU A N 1
ATOM 736 C CA . GLU A 1 93 ? -2.092 -2.313 18.033 1.00 90.44 93 GLU A CA 1
ATOM 737 C C . GLU A 1 93 ? -0.726 -2.395 18.717 1.00 90.44 93 GLU A C 1
ATOM 739 O O . GLU A 1 93 ? 0.307 -2.447 18.044 1.00 90.44 93 GLU A O 1
ATOM 744 N N . LEU A 1 94 ? -0.744 -2.473 20.051 1.00 88.25 94 LEU A N 1
ATOM 745 C CA . LEU A 1 94 ? 0.444 -2.580 20.896 1.00 88.25 94 LEU A CA 1
ATOM 746 C C . LEU A 1 94 ? 1.139 -3.946 20.779 1.00 88.25 94 LEU A C 1
ATOM 748 O O . LEU A 1 94 ? 2.364 -4.014 20.865 1.00 88.25 94 LEU A O 1
ATOM 752 N N . TYR A 1 95 ? 0.378 -5.026 20.567 1.00 86.69 95 TYR A N 1
ATOM 753 C CA . TYR A 1 95 ? 0.877 -6.408 20.561 1.00 86.69 95 TYR A CA 1
ATOM 754 C C . TYR A 1 95 ? 0.456 -7.180 19.295 1.00 86.69 95 TYR A C 1
ATOM 756 O O . TYR A 1 95 ? -0.356 -8.109 19.361 1.00 86.69 95 TYR A O 1
ATOM 764 N N . PRO A 1 96 ? 1.019 -6.845 18.123 1.00 81.88 96 PRO A N 1
ATOM 765 C CA . PRO A 1 96 ? 0.555 -7.371 16.837 1.00 81.88 96 PRO A CA 1
ATOM 766 C C . PRO A 1 96 ? 0.880 -8.837 16.566 1.00 81.88 96 PRO A C 1
ATOM 768 O O . PRO A 1 96 ? 0.178 -9.488 15.791 1.00 81.88 96 PRO A O 1
ATOM 771 N N . ASP A 1 97 ? 1.933 -9.361 17.189 1.00 80.25 97 ASP A N 1
ATOM 772 C CA . ASP A 1 97 ? 2.387 -10.740 16.981 1.00 80.25 97 ASP A CA 1
ATOM 773 C C . ASP A 1 97 ? 1.518 -11.756 17.737 1.00 80.25 97 ASP A C 1
ATOM 775 O O . ASP A 1 97 ? 1.640 -12.971 17.558 1.00 80.25 97 ASP A O 1
ATOM 779 N N . ASN A 1 98 ? 0.608 -11.276 18.586 1.00 81.12 98 ASN A N 1
ATOM 780 C CA . ASN A 1 98 ? -0.214 -12.138 19.408 1.00 81.12 98 ASN A CA 1
ATOM 781 C C . ASN A 1 98 ? -1.450 -12.646 18.655 1.00 81.12 98 ASN A C 1
ATOM 783 O O . ASN A 1 98 ? -2.432 -11.936 18.429 1.00 81.12 98 ASN A O 1
ATOM 787 N N . SER A 1 99 ? -1.421 -13.939 18.336 1.00 79.88 99 SER A N 1
ATOM 788 C CA . SER A 1 99 ? -2.501 -14.635 17.631 1.00 79.88 99 SER A CA 1
ATOM 789 C C . SER A 1 99 ? -3.861 -14.634 18.356 1.00 79.88 99 SER A C 1
ATOM 791 O O . SER A 1 99 ? -4.887 -14.854 17.712 1.00 79.88 99 SER A O 1
ATOM 793 N N . ILE A 1 100 ? -3.913 -14.373 19.670 1.00 82.44 100 ILE A N 1
ATOM 794 C CA . ILE A 1 100 ? -5.162 -14.422 20.451 1.00 82.44 100 ILE A CA 1
ATOM 795 C C . ILE A 1 100 ? -6.134 -13.322 20.023 1.00 82.44 100 ILE A C 1
ATOM 797 O O . ILE A 1 100 ? -7.336 -13.581 19.948 1.00 82.44 100 ILE A O 1
ATOM 801 N N . PHE A 1 101 ? -5.643 -12.134 19.658 1.00 84.75 101 PHE A N 1
ATOM 802 C CA . PHE A 1 101 ? -6.504 -11.039 19.204 1.00 84.75 101 PHE A CA 1
ATOM 803 C C . PHE A 1 101 ? -7.331 -11.430 17.972 1.00 84.75 101 PHE A C 1
ATOM 805 O O . PHE A 1 101 ? -8.522 -11.126 17.922 1.00 84.75 101 PHE A O 1
ATOM 812 N N . TYR A 1 102 ? -6.776 -12.231 17.054 1.00 79.81 102 TYR A N 1
ATOM 813 C CA . TYR A 1 102 ? -7.518 -12.777 15.908 1.00 79.81 102 TYR A CA 1
ATOM 814 C C . TYR A 1 102 ? -8.716 -13.640 16.314 1.00 79.81 102 TYR A C 1
ATOM 816 O O . TYR A 1 102 ? -9.718 -13.671 15.607 1.00 79.81 102 TYR A O 1
ATOM 824 N N . GLN A 1 103 ? -8.638 -14.325 17.455 1.00 82.38 103 GLN A N 1
ATOM 825 C CA . GLN A 1 103 ? -9.733 -15.150 17.970 1.00 82.38 103 GLN A CA 1
ATOM 826 C C . GLN A 1 103 ? -10.757 -14.339 18.772 1.00 82.38 103 GLN A C 1
ATOM 828 O O . GLN A 1 103 ? -11.912 -14.750 18.884 1.00 82.38 103 GLN A O 1
ATOM 833 N N . LEU A 1 104 ? -10.354 -13.187 19.318 1.00 83.75 104 LEU A N 1
ATOM 834 C CA . LEU A 1 104 ? -11.241 -12.280 20.049 1.00 83.75 104 LEU A CA 1
ATOM 835 C C . LEU A 1 104 ? -12.128 -11.459 19.117 1.00 83.75 104 LEU A C 1
ATOM 837 O O . LEU A 1 104 ? -13.277 -11.190 19.456 1.00 83.75 104 LEU A O 1
ATOM 841 N N . ILE A 1 105 ? -11.627 -11.070 17.945 1.00 83.44 105 ILE A N 1
ATOM 842 C CA . ILE A 1 105 ? -12.368 -10.179 17.051 1.00 83.44 105 ILE A CA 1
ATOM 843 C C . ILE A 1 105 ? -13.730 -10.759 16.598 1.00 83.44 105 ILE A C 1
ATOM 845 O O . ILE A 1 105 ? -14.715 -10.019 16.648 1.00 83.44 105 ILE A O 1
ATOM 849 N N . PRO A 1 106 ? -13.864 -12.053 16.231 1.00 84.50 106 PRO A N 1
ATOM 850 C CA . PRO A 1 106 ? -15.155 -12.637 15.850 1.00 84.50 106 PRO A CA 1
ATOM 851 C C . PRO A 1 106 ? -16.241 -12.598 16.937 1.00 84.50 106 PRO A C 1
ATOM 853 O O . PRO A 1 106 ? -17.399 -12.887 16.643 1.00 84.50 106 PRO A O 1
ATOM 856 N N . LEU A 1 107 ? -15.898 -12.270 18.190 1.00 83.50 107 LEU A N 1
ATOM 857 C CA . LEU A 1 107 ? -16.874 -12.096 19.269 1.00 83.50 107 LEU A CA 1
ATOM 858 C C . LEU A 1 107 ? -17.752 -10.854 19.087 1.00 83.50 107 LEU A C 1
ATOM 860 O O . LEU A 1 107 ? -18.830 -10.786 19.679 1.00 83.50 107 LEU A O 1
ATOM 864 N N . PHE A 1 108 ? -17.290 -9.877 18.307 1.00 83.38 108 PHE A N 1
ATOM 865 C CA . PHE A 1 108 ? -17.929 -8.575 18.172 1.00 83.38 108 PHE A CA 1
ATOM 866 C C . PHE A 1 108 ? -18.634 -8.434 16.813 1.00 83.38 108 PHE A C 1
ATOM 868 O O . PHE A 1 108 ? -18.206 -9.014 15.812 1.00 83.38 108 PHE A O 1
ATOM 875 N N . PRO A 1 109 ? -19.745 -7.678 16.746 1.00 79.19 109 PRO A N 1
ATOM 876 C CA . PRO A 1 109 ? -20.512 -7.523 15.516 1.00 79.19 109 PRO A CA 1
ATOM 877 C C . PRO A 1 109 ? -19.735 -6.748 14.440 1.00 79.19 109 PRO A C 1
ATOM 879 O O . PRO A 1 109 ? -19.312 -5.609 14.645 1.00 79.19 109 PRO A O 1
ATOM 882 N N . LYS A 1 110 ? -19.644 -7.344 13.244 1.00 79.88 110 LYS A N 1
ATOM 883 C CA . LYS A 1 110 ? -18.952 -6.800 12.058 1.00 79.88 110 LYS A CA 1
ATOM 884 C C . LYS A 1 110 ? -19.380 -5.374 11.689 1.00 79.88 110 LYS A C 1
ATOM 886 O O . LYS A 1 110 ? -18.548 -4.520 11.402 1.00 79.88 110 LYS A O 1
ATOM 891 N N . SER A 1 111 ? -20.683 -5.095 11.760 1.00 76.19 111 SER A N 1
ATOM 892 C CA . SER A 1 111 ? -21.278 -3.799 11.398 1.00 76.19 111 SER A CA 1
ATOM 893 C C . SER A 1 111 ? -20.790 -2.629 12.257 1.00 76.19 111 SER A C 1
ATOM 895 O O . SER A 1 111 ? -20.866 -1.477 11.830 1.00 76.19 111 SER A O 1
ATOM 897 N N . HIS A 1 112 ? -20.330 -2.898 13.480 1.00 80.62 112 HIS A N 1
ATOM 898 C CA . HIS A 1 112 ? -19.817 -1.868 14.381 1.00 80.62 112 HIS A CA 1
ATOM 899 C C . HIS A 1 112 ? -18.308 -1.701 14.248 1.00 80.62 112 HIS A C 1
ATOM 901 O O . HIS A 1 112 ? -17.811 -0.601 14.470 1.00 80.62 112 HIS A O 1
ATOM 907 N N . ALA A 1 113 ? -17.589 -2.740 13.816 1.00 84.88 113 ALA A N 1
ATOM 908 C CA . ALA A 1 113 ? -16.142 -2.687 13.671 1.00 84.88 113 ALA A CA 1
ATOM 909 C C . ALA A 1 113 ? -15.693 -1.628 12.652 1.00 84.88 113 ALA A C 1
ATOM 911 O O . ALA A 1 113 ? -14.811 -0.827 12.954 1.00 84.88 113 ALA A O 1
ATOM 912 N N . ALA A 1 114 ? -16.373 -1.547 11.502 1.00 86.94 114 ALA A N 1
ATOM 913 C CA . ALA A 1 114 ? -16.126 -0.507 10.499 1.00 86.94 114 ALA A CA 1
ATOM 914 C C . ALA A 1 114 ? -16.339 0.909 11.062 1.00 86.94 114 ALA A C 1
ATOM 916 O O . ALA A 1 114 ? -15.518 1.794 10.846 1.00 86.94 114 ALA A O 1
ATOM 917 N N . LYS A 1 115 ? -17.411 1.107 11.842 1.00 89.00 115 LYS A N 1
ATOM 918 C CA . LYS A 1 115 ? -17.751 2.407 12.442 1.00 89.00 115 LYS A CA 1
ATOM 919 C C . LYS A 1 115 ? -16.764 2.822 13.529 1.00 89.00 115 LYS A C 1
ATOM 921 O O . LYS A 1 115 ? -16.427 3.995 13.616 1.00 89.00 115 LYS A O 1
ATOM 926 N N . ILE A 1 116 ? -16.307 1.876 14.351 1.00 90.38 116 ILE A N 1
ATOM 927 C CA . ILE A 1 116 ? -15.326 2.129 15.417 1.00 90.38 116 ILE A CA 1
ATOM 928 C C . ILE A 1 116 ? -13.979 2.517 14.805 1.00 90.38 116 ILE A C 1
ATOM 930 O O . ILE A 1 116 ? -13.408 3.530 15.198 1.00 90.38 116 ILE A O 1
ATOM 934 N N . LEU A 1 117 ? -13.510 1.779 13.792 1.00 90.62 117 LEU A N 1
ATOM 935 C CA . LEU A 1 117 ? -12.311 2.169 13.047 1.00 90.62 117 LEU A CA 1
ATOM 936 C C . LEU A 1 117 ? -12.488 3.519 12.354 1.00 90.62 117 LEU A C 1
ATOM 938 O O . LEU A 1 117 ? -11.611 4.366 12.466 1.00 90.62 117 LEU A O 1
ATOM 942 N N . GLY A 1 118 ? -13.623 3.742 11.688 1.00 91.56 118 GLY A N 1
ATOM 943 C CA . GLY A 1 118 ? -13.942 5.021 11.056 1.00 91.56 118 GLY A CA 1
ATOM 944 C C . GLY A 1 118 ? -13.877 6.181 12.050 1.00 91.56 118 GLY A C 1
ATOM 945 O O . GLY A 1 118 ? -13.252 7.194 11.765 1.00 91.56 118 GLY A O 1
ATOM 946 N N . PHE A 1 119 ? -14.424 6.005 13.255 1.00 90.69 119 PHE A N 1
ATOM 947 C CA . PHE A 1 119 ? -14.333 6.996 14.327 1.00 90.69 119 PHE A CA 1
ATOM 948 C C . PHE A 1 119 ? -12.887 7.224 14.799 1.00 90.69 119 PHE A C 1
ATOM 950 O O . PHE A 1 119 ? -12.490 8.370 15.005 1.00 90.69 119 PHE A O 1
ATOM 957 N N . LYS A 1 120 ? -12.071 6.164 14.918 1.00 91.06 120 LYS A N 1
ATOM 958 C CA . LYS A 1 120 ? -10.634 6.301 15.218 1.00 91.06 120 LYS A CA 1
ATOM 959 C C . LYS A 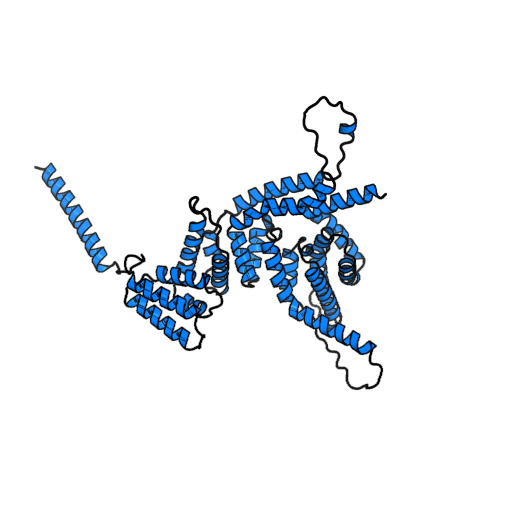1 120 ? -9.898 7.069 14.116 1.00 91.06 120 LYS A C 1
ATOM 961 O O . LYS A 1 120 ? -9.120 7.957 14.432 1.00 91.06 120 LYS A O 1
ATOM 966 N N . PHE A 1 121 ? -10.162 6.792 12.840 1.00 91.69 121 PHE A N 1
ATOM 967 C CA . PHE A 1 121 ? -9.562 7.545 11.733 1.00 91.69 121 PHE A CA 1
ATOM 968 C C . PHE A 1 121 ? -10.011 9.011 11.724 1.00 91.69 121 PHE A C 1
ATOM 970 O O . PHE A 1 121 ? -9.181 9.892 11.514 1.00 91.69 121 PHE A O 1
ATOM 977 N N . GLN A 1 122 ? -11.282 9.283 12.030 1.00 90.69 122 GLN A N 1
ATOM 978 C CA . GLN A 1 122 ? -11.825 10.639 12.155 1.00 90.69 122 GLN A CA 1
ATOM 979 C C . GLN A 1 122 ? -11.226 11.429 13.321 1.00 90.69 122 GLN A C 1
ATOM 981 O O . GLN A 1 122 ? -11.102 12.647 13.232 1.00 90.69 122 GLN A O 1
ATOM 986 N N . TYR A 1 123 ? -10.815 10.764 14.403 1.00 89.81 123 TYR A N 1
ATOM 987 C CA . TYR A 1 123 ? -10.129 11.424 15.515 1.00 89.81 123 TYR A CA 1
ATOM 988 C C . TYR A 1 123 ? -8.830 12.110 15.062 1.00 89.81 123 TYR A C 1
ATOM 990 O O . TYR A 1 123 ? -8.609 13.272 15.389 1.00 89.81 123 TYR A O 1
ATOM 998 N N . TYR A 1 124 ? -8.026 11.443 14.231 1.00 87.25 124 TYR A N 1
ATOM 999 C CA . TYR A 1 124 ? -6.788 12.008 13.674 1.00 87.25 124 TYR A CA 1
ATOM 1000 C C . TYR A 1 124 ? -7.018 13.034 12.552 1.00 87.25 124 TYR A C 1
ATOM 1002 O O . TYR A 1 124 ? -6.065 13.619 12.054 1.00 87.25 124 TYR A O 1
ATOM 1010 N N . GLN A 1 125 ? -8.267 13.250 12.128 1.00 82.62 125 GLN A N 1
ATOM 1011 C CA . GLN A 1 125 ? -8.624 14.302 11.166 1.00 82.62 125 GLN A CA 1
ATOM 1012 C C . GLN A 1 125 ? -8.937 15.635 11.865 1.00 82.62 125 GLN A C 1
ATOM 1014 O O . GLN A 1 125 ? -9.082 16.661 11.202 1.00 82.62 125 GLN A O 1
ATOM 1019 N N . GLN A 1 126 ? -9.098 15.639 13.192 1.00 83.69 126 GLN A N 1
ATOM 1020 C CA . GLN A 1 126 ? -9.434 16.849 13.938 1.00 83.69 126 GLN A CA 1
ATOM 1021 C C . GLN A 1 126 ? -8.249 17.818 13.939 1.00 83.69 126 GLN A C 1
ATOM 1023 O O . GLN A 1 126 ? -7.128 17.423 14.241 1.00 83.69 126 GLN A O 1
ATOM 1028 N N . LEU A 1 127 ? -8.510 19.103 13.669 1.00 75.25 127 LEU A N 1
ATOM 1029 C CA . LEU A 1 127 ? -7.477 20.153 13.624 1.00 75.25 127 LEU A CA 1
ATOM 1030 C C . LEU A 1 127 ? -6.675 20.269 14.933 1.00 75.25 127 LEU A C 1
ATOM 1032 O O . LEU A 1 127 ? -5.517 20.678 14.912 1.00 75.25 127 LEU A O 1
ATOM 1036 N N . ASP A 1 128 ? -7.281 19.887 16.058 1.00 77.81 128 ASP A N 1
ATOM 1037 C CA . ASP A 1 128 ? -6.648 19.901 17.380 1.00 77.81 128 ASP A CA 1
ATOM 1038 C C . ASP A 1 128 ? -5.645 18.747 17.574 1.00 77.81 128 ASP A C 1
ATOM 1040 O O . ASP A 1 128 ? -4.754 18.821 18.422 1.00 77.81 128 ASP A O 1
ATOM 1044 N N . VAL A 1 129 ? -5.770 17.675 16.786 1.00 77.69 129 VAL A N 1
ATOM 1045 C CA . VAL A 1 129 ? -4.942 16.468 16.853 1.00 77.69 129 VAL A CA 1
ATOM 1046 C C . VAL A 1 129 ? -3.939 16.517 15.703 1.00 77.69 129 VAL A C 1
ATOM 1048 O O . VAL A 1 129 ? -4.086 15.850 14.687 1.00 77.69 129 VAL A O 1
ATOM 1051 N N . ASN A 1 130 ? -2.888 17.325 15.855 1.00 75.81 130 ASN A N 1
ATOM 1052 C CA . ASN A 1 130 ? -1.811 17.443 14.863 1.00 75.81 130 ASN A CA 1
ATOM 1053 C C . ASN A 1 130 ? -0.814 16.267 14.947 1.00 75.81 130 ASN A C 1
ATOM 1055 O O . ASN A 1 130 ? 0.392 16.464 15.101 1.00 75.81 130 ASN A O 1
ATOM 1059 N N . ILE A 1 131 ? -1.331 15.038 14.957 1.00 84.00 131 ILE A N 1
ATOM 1060 C CA . ILE A 1 131 ? -0.555 13.801 15.074 1.00 84.00 131 ILE A CA 1
ATOM 1061 C C . ILE A 1 131 ? -0.954 12.898 13.903 1.00 84.00 131 ILE A C 1
ATOM 1063 O O . ILE A 1 131 ? -2.151 12.661 13.723 1.00 84.00 131 ILE A O 1
ATOM 1067 N N . PRO A 1 132 ? 0.009 12.375 13.121 1.00 84.12 132 PRO A N 1
ATOM 1068 C CA . PRO A 1 132 ? -0.300 11.466 12.029 1.00 84.12 132 PRO A CA 1
ATOM 1069 C C . PRO A 1 132 ? -0.925 10.174 12.556 1.00 84.12 132 PRO A C 1
ATOM 1071 O O . PRO A 1 132 ? -0.678 9.740 13.686 1.00 84.12 132 PRO A O 1
ATOM 1074 N N . VAL A 1 133 ? -1.728 9.534 11.709 1.00 88.81 133 VAL A N 1
ATOM 1075 C CA . VAL A 1 133 ? -2.344 8.253 12.050 1.00 88.81 133 VAL A CA 1
ATOM 1076 C C . VAL A 1 133 ? -1.250 7.196 12.257 1.00 88.81 133 VAL A C 1
ATOM 1078 O O . VAL A 1 133 ? -0.414 7.007 11.370 1.00 88.81 133 VAL A O 1
ATOM 1081 N N . PRO A 1 134 ? -1.254 6.460 13.381 1.00 90.25 134 PRO A N 1
ATOM 1082 C CA . PRO A 1 134 ? -0.290 5.395 13.612 1.00 90.25 134 PRO A CA 1
ATOM 1083 C C . PRO A 1 134 ? -0.346 4.299 12.540 1.00 90.25 134 PRO A C 1
ATOM 1085 O O . PRO A 1 134 ? -1.416 3.814 12.162 1.00 90.25 134 PRO A O 1
ATOM 1088 N N . SER A 1 135 ? 0.823 3.817 12.113 1.00 88.94 135 SER A N 1
ATOM 1089 C CA . SER A 1 135 ? 0.937 2.695 11.166 1.00 88.94 135 SER A CA 1
ATOM 1090 C C . SER A 1 135 ? 0.317 1.396 11.700 1.00 88.94 135 SER A C 1
ATOM 1092 O O . SER A 1 135 ? -0.182 0.571 10.929 1.00 88.94 135 SER A O 1
ATOM 1094 N N . GLY A 1 136 ? 0.290 1.232 13.028 1.00 90.69 136 GLY A N 1
ATOM 1095 C CA . GLY A 1 136 ? -0.372 0.124 13.711 1.00 90.69 136 GLY A CA 1
ATOM 1096 C C . GLY A 1 136 ? -1.871 0.063 13.415 1.00 90.69 136 GLY A C 1
ATOM 1097 O O . GLY A 1 136 ? -2.380 -1.014 13.093 1.00 90.69 136 GLY A O 1
ATOM 1098 N N . LEU A 1 137 ? -2.552 1.213 13.424 1.00 92.69 137 LEU A N 1
ATOM 1099 C CA . LEU A 1 137 ? -3.978 1.306 13.116 1.00 92.69 137 LEU A CA 1
ATOM 1100 C C . LEU A 1 137 ? -4.278 0.909 11.663 1.00 92.69 137 LEU A C 1
ATOM 1102 O O . LEU A 1 137 ? -5.203 0.131 11.421 1.00 92.69 137 LEU A O 1
ATOM 1106 N N . PHE A 1 138 ? -3.467 1.361 10.698 1.00 94.00 138 PHE A N 1
ATOM 1107 C CA . PHE A 1 138 ? -3.605 0.940 9.297 1.00 94.00 138 PHE A CA 1
ATOM 1108 C C . PHE A 1 138 ? -3.385 -0.564 9.118 1.00 94.00 138 PHE A C 1
ATOM 1110 O O . PHE A 1 138 ? -4.140 -1.219 8.396 1.00 94.00 138 PHE A O 1
ATOM 1117 N N . ARG A 1 139 ? -2.394 -1.142 9.810 1.00 92.88 139 ARG A N 1
ATOM 1118 C CA . ARG A 1 139 ? -2.156 -2.591 9.785 1.00 92.88 139 ARG A CA 1
ATOM 1119 C C . ARG A 1 139 ? -3.351 -3.365 10.344 1.00 92.88 139 ARG A C 1
ATOM 1121 O O . ARG A 1 139 ? -3.755 -4.355 9.741 1.00 92.88 139 ARG A O 1
ATOM 1128 N N . ILE A 1 140 ? -3.929 -2.930 11.465 1.00 91.88 140 ILE A N 1
ATOM 1129 C CA . ILE A 1 140 ? -5.119 -3.573 12.043 1.00 91.88 140 ILE A CA 1
ATOM 1130 C C . ILE A 1 140 ? -6.305 -3.475 11.088 1.00 91.88 140 ILE A C 1
ATOM 1132 O O . ILE A 1 140 ? -6.969 -4.480 10.844 1.00 91.88 140 ILE A O 1
ATOM 1136 N N . ALA A 1 141 ? -6.551 -2.298 10.514 1.00 93.25 141 ALA A N 1
ATOM 1137 C CA . ALA A 1 141 ? -7.619 -2.107 9.542 1.00 93.25 141 ALA A CA 1
ATOM 1138 C C . ALA A 1 141 ? -7.477 -3.074 8.354 1.00 93.25 141 ALA A C 1
ATOM 1140 O O . ALA A 1 141 ? -8.427 -3.782 8.019 1.00 93.25 141 ALA A O 1
ATOM 1141 N N . ALA A 1 142 ? -6.270 -3.194 7.794 1.00 93.38 142 ALA A N 1
ATOM 1142 C CA . ALA A 1 142 ? -5.980 -4.141 6.723 1.00 93.38 142 ALA A CA 1
ATOM 1143 C C . ALA A 1 142 ? -6.186 -5.609 7.145 1.00 93.38 142 ALA A C 1
ATOM 1145 O O . ALA A 1 142 ? -6.774 -6.389 6.398 1.00 93.38 142 ALA A O 1
ATOM 1146 N N . LEU A 1 143 ? -5.770 -6.000 8.356 1.00 90.44 143 LEU A N 1
ATOM 1147 C CA . LEU A 1 143 ? -5.987 -7.356 8.887 1.00 90.44 143 LEU A CA 1
ATOM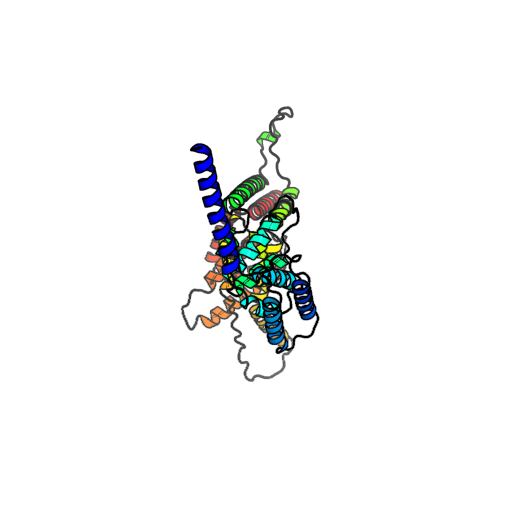 1148 C C . LEU A 1 143 ? -7.475 -7.696 9.053 1.00 90.44 143 LEU A C 1
ATOM 1150 O O . LEU A 1 143 ? -7.898 -8.826 8.791 1.00 90.44 143 LEU A O 1
ATOM 1154 N N . LEU A 1 144 ? -8.277 -6.727 9.488 1.00 89.31 144 LEU A N 1
ATOM 1155 C CA . LEU A 1 144 ? -9.718 -6.888 9.677 1.00 89.31 144 LEU A CA 1
ATOM 1156 C C . LEU A 1 144 ? -10.466 -7.011 8.346 1.00 89.31 144 LEU A C 1
ATOM 1158 O O . LEU A 1 144 ? -11.402 -7.806 8.238 1.00 89.31 144 LEU A O 1
ATOM 1162 N N . VAL A 1 145 ? -10.022 -6.282 7.322 1.00 92.31 145 VAL A N 1
ATOM 1163 C CA . VAL A 1 145 ? -10.544 -6.436 5.958 1.00 92.31 145 VAL A CA 1
ATOM 1164 C C . VAL A 1 145 ? -10.138 -7.793 5.379 1.00 92.31 145 VAL A C 1
ATOM 1166 O O . VAL A 1 145 ? -11.001 -8.553 4.945 1.00 92.31 145 VAL A O 1
ATOM 1169 N N . LYS A 1 146 ? -8.859 -8.177 5.494 1.00 90.19 146 LYS A N 1
ATOM 1170 C CA . LYS A 1 146 ? -8.344 -9.478 5.028 1.00 90.19 146 LYS A CA 1
ATOM 1171 C C . LYS A 1 146 ? -9.093 -10.676 5.608 1.00 90.19 146 LYS A C 1
ATOM 1173 O O . LYS A 1 146 ? -9.304 -11.681 4.936 1.00 90.19 146 LYS A O 1
ATOM 1178 N N . SER A 1 147 ? -9.476 -10.593 6.878 1.00 85.94 147 SER A N 1
ATOM 1179 C CA . SER A 1 147 ? -10.221 -11.652 7.570 1.00 85.94 147 SER A CA 1
ATOM 1180 C C . SER A 1 147 ? -11.724 -11.665 7.249 1.00 85.94 147 SER A C 1
ATOM 1182 O O . SER A 1 147 ? -12.452 -12.508 7.777 1.00 85.94 147 SER A O 1
ATOM 1184 N N . GLY A 1 148 ? -12.211 -10.763 6.386 1.00 86.50 148 GLY A N 1
ATOM 1185 C CA . GLY A 1 148 ? -13.621 -10.675 5.991 1.00 86.50 148 GLY A CA 1
ATOM 1186 C C . GLY A 1 148 ? -14.542 -10.222 7.128 1.00 86.50 148 GLY A C 1
ATOM 1187 O O . GLY A 1 148 ? -15.726 -10.585 7.180 1.00 86.50 148 GLY A O 1
ATOM 1188 N N . LEU A 1 149 ? -13.992 -9.495 8.103 1.00 83.69 149 LEU A N 1
ATOM 1189 C CA . LEU A 1 149 ? -14.744 -8.944 9.228 1.00 83.69 149 LEU A CA 1
ATOM 1190 C C . LEU A 1 149 ? -15.275 -7.544 8.934 1.00 83.69 149 LEU A C 1
ATOM 1192 O O . LEU A 1 149 ? -16.304 -7.166 9.490 1.00 83.69 149 LEU A O 1
ATOM 1196 N N . ILE A 1 150 ? -14.583 -6.802 8.072 1.00 88.50 150 ILE A N 1
ATOM 1197 C CA . ILE A 1 150 ? -14.939 -5.452 7.645 1.00 88.50 150 ILE A CA 1
ATOM 1198 C C . ILE A 1 150 ? -14.893 -5.404 6.123 1.00 88.50 150 ILE A C 1
ATOM 1200 O O . ILE A 1 150 ? -13.915 -5.841 5.522 1.00 88.50 150 ILE A O 1
ATOM 1204 N N . ASP A 1 151 ? -15.929 -4.840 5.510 1.00 89.62 151 ASP A N 1
ATOM 1205 C CA . ASP A 1 151 ? -15.915 -4.567 4.075 1.00 89.62 151 ASP A CA 1
ATOM 1206 C C . ASP A 1 151 ? -15.059 -3.327 3.800 1.00 89.62 151 ASP A C 1
ATOM 1208 O O . ASP A 1 151 ? -15.217 -2.299 4.470 1.00 89.62 151 ASP A O 1
ATOM 1212 N N . LEU A 1 152 ? -14.183 -3.404 2.794 1.00 90.62 152 LEU A N 1
ATOM 1213 C CA . LEU A 1 152 ? -13.301 -2.295 2.424 1.00 90.62 152 LEU A CA 1
ATOM 1214 C C . LEU A 1 152 ? -14.090 -1.015 2.129 1.00 90.62 152 LEU A C 1
ATOM 1216 O O . LEU A 1 152 ? -13.700 0.050 2.592 1.00 90.62 152 LEU A O 1
ATOM 1220 N N . ASP A 1 153 ? -15.215 -1.119 1.422 1.00 91.12 153 ASP A N 1
ATOM 1221 C CA . ASP A 1 153 ? -16.030 0.040 1.037 1.00 91.12 153 ASP A CA 1
ATOM 1222 C C . ASP A 1 153 ? -16.627 0.769 2.247 1.00 91.12 153 ASP A C 1
ATOM 1224 O O . ASP A 1 153 ? -16.661 1.999 2.281 1.00 91.12 153 ASP A O 1
ATOM 1228 N N . ASN A 1 154 ? -17.025 0.018 3.280 1.00 90.44 154 ASN A N 1
ATOM 1229 C CA . ASN A 1 154 ? -17.553 0.589 4.518 1.00 90.44 154 ASN A CA 1
ATOM 1230 C C . ASN A 1 154 ? -16.476 1.360 5.284 1.00 90.44 154 ASN A C 1
ATOM 1232 O O . ASN A 1 154 ? -16.768 2.398 5.870 1.00 90.44 154 ASN A O 1
ATOM 1236 N N . LEU A 1 155 ? -15.237 0.862 5.288 1.00 90.56 155 LEU A N 1
ATOM 1237 C CA . LEU A 1 155 ? -14.117 1.575 5.893 1.00 90.56 155 LEU A CA 1
ATOM 1238 C C . LEU A 1 155 ? -13.720 2.797 5.055 1.00 90.56 155 LEU A C 1
ATOM 1240 O O . LEU A 1 155 ? -13.521 3.878 5.601 1.00 90.56 155 LEU A O 1
ATOM 1244 N N . TYR A 1 156 ? -13.634 2.623 3.737 1.00 90.50 156 TYR A N 1
ATOM 1245 C CA . TYR A 1 156 ? -13.187 3.639 2.789 1.00 90.50 156 TYR A CA 1
ATOM 1246 C C . TYR A 1 156 ? -14.054 4.901 2.827 1.00 90.50 156 TYR A C 1
ATOM 1248 O O . TYR A 1 156 ? -13.523 6.004 2.757 1.00 90.50 156 TYR A O 1
ATOM 1256 N N . ALA A 1 157 ? -15.366 4.752 3.039 1.00 90.81 157 ALA A N 1
ATOM 1257 C CA . ALA A 1 157 ? -16.304 5.868 3.184 1.00 90.81 157 ALA A CA 1
ATOM 1258 C C . ALA A 1 157 ? -16.014 6.798 4.383 1.00 90.81 157 ALA A C 1
ATOM 1260 O O . ALA A 1 157 ? -16.533 7.911 4.433 1.00 90.81 157 ALA A O 1
ATOM 1261 N N . HIS A 1 158 ? -15.216 6.354 5.360 1.00 89.00 158 HIS A N 1
ATOM 1262 C CA . HIS A 1 158 ? -14.824 7.154 6.524 1.00 89.00 158 HIS A CA 1
ATOM 1263 C C . HIS A 1 158 ? -13.447 7.824 6.378 1.00 89.00 158 HIS A C 1
ATOM 1265 O O . HIS A 1 158 ? -13.069 8.618 7.243 1.00 89.00 158 HIS A O 1
ATOM 1271 N N . LEU A 1 159 ? -12.694 7.498 5.323 1.00 90.19 159 LEU A N 1
ATOM 1272 C CA . LEU A 1 159 ? -11.332 7.983 5.117 1.00 90.19 159 LEU A CA 1
ATOM 1273 C C . LEU A 1 159 ? -11.324 9.290 4.331 1.00 90.19 159 LEU A C 1
ATOM 1275 O O . LEU A 1 159 ? -12.060 9.454 3.360 1.00 90.19 159 LEU A O 1
ATOM 1279 N N . LEU A 1 160 ? -10.421 10.181 4.725 1.00 87.38 160 LEU A N 1
ATOM 1280 C CA . LEU A 1 160 ? -10.141 11.435 4.035 1.00 87.38 160 LEU A CA 1
ATOM 1281 C C . LEU A 1 160 ? -8.695 11.452 3.516 1.00 87.38 160 LEU A C 1
ATOM 1283 O O . LEU A 1 160 ? -7.846 10.720 4.045 1.00 87.38 160 LEU A O 1
ATOM 1287 N N . PRO A 1 161 ? -8.388 12.288 2.508 1.00 87.25 161 PRO A N 1
ATOM 1288 C CA . PRO A 1 161 ? -9.273 13.203 1.769 1.00 87.25 161 PRO A CA 1
ATOM 1289 C C . PRO A 1 161 ? -10.238 12.499 0.798 1.00 87.25 161 PRO A C 1
ATOM 1291 O O . PRO A 1 161 ? -10.097 11.309 0.498 1.00 87.25 161 PRO A O 1
ATOM 1294 N N . ASN A 1 162 ? -11.228 13.246 0.299 1.00 87.88 162 ASN A N 1
ATOM 1295 C CA . ASN A 1 162 ? -12.071 12.803 -0.814 1.00 87.88 162 ASN A CA 1
ATOM 1296 C C . ASN A 1 162 ? -11.209 12.553 -2.059 1.00 87.88 162 ASN A C 1
ATOM 1298 O O . ASN A 1 162 ? -10.201 13.229 -2.260 1.00 87.88 162 ASN A O 1
ATOM 1302 N N . ASP A 1 163 ? -11.596 11.579 -2.885 1.00 86.94 163 ASP A N 1
ATOM 1303 C CA . ASP A 1 163 ? -10.795 11.205 -4.059 1.00 86.94 163 ASP A CA 1
ATOM 1304 C C . ASP A 1 163 ? -10.685 12.351 -5.059 1.00 86.94 163 ASP A C 1
ATOM 1306 O O . ASP A 1 163 ? -9.583 12.671 -5.485 1.00 86.94 163 ASP A O 1
ATOM 1310 N N . ASP A 1 164 ? -11.795 13.033 -5.342 1.00 86.25 164 ASP A N 1
ATOM 1311 C CA . ASP A 1 164 ? -11.829 14.138 -6.304 1.00 86.25 164 ASP A CA 1
ATOM 1312 C C . ASP A 1 164 ? -10.885 15.286 -5.905 1.00 86.25 164 ASP A C 1
ATOM 1314 O O . ASP A 1 164 ? -10.107 15.768 -6.725 1.00 86.25 164 ASP A O 1
ATOM 1318 N N . GLU A 1 165 ? -10.891 15.674 -4.625 1.00 85.69 165 GLU A N 1
ATOM 1319 C CA . GLU A 1 165 ? -10.004 16.717 -4.089 1.00 85.69 165 GLU A CA 1
ATOM 1320 C C . GLU A 1 165 ? -8.530 16.296 -4.163 1.00 85.69 165 GLU A C 1
ATOM 1322 O O . GLU A 1 165 ? -7.660 17.089 -4.531 1.00 85.69 165 GLU A O 1
ATOM 1327 N N . ALA A 1 166 ? -8.240 15.033 -3.832 1.00 84.44 166 ALA A N 1
ATOM 1328 C CA . ALA A 1 166 ? -6.887 14.496 -3.902 1.00 84.44 166 ALA A CA 1
ATOM 1329 C C . ALA A 1 166 ? -6.381 14.442 -5.353 1.00 84.44 166 ALA A C 1
ATOM 1331 O O . ALA A 1 166 ? -5.231 14.798 -5.619 1.00 84.44 166 ALA A O 1
ATOM 1332 N N . PHE A 1 167 ? -7.235 14.020 -6.288 1.00 89.25 167 PHE A N 1
ATOM 1333 C CA . PHE A 1 167 ? -6.908 13.926 -7.708 1.00 89.25 167 PHE A CA 1
ATOM 1334 C C . PHE A 1 167 ? -6.691 15.301 -8.337 1.00 89.25 167 PHE A C 1
ATOM 1336 O O . PHE A 1 167 ? -5.763 15.457 -9.126 1.00 89.25 167 PHE A O 1
ATOM 1343 N N . GLU A 1 168 ? -7.480 16.312 -7.968 1.00 87.75 168 GLU A N 1
ATOM 1344 C CA . GLU A 1 168 ? -7.288 17.680 -8.457 1.00 87.75 168 GLU A CA 1
ATOM 1345 C C . GLU A 1 168 ? -5.954 18.269 -7.977 1.00 87.75 168 GLU A C 1
ATOM 1347 O O . GLU A 1 168 ? -5.164 18.769 -8.786 1.00 87.75 168 GLU A O 1
ATOM 1352 N N . HIS A 1 169 ? -5.657 18.146 -6.676 1.00 85.62 169 HIS A N 1
ATOM 1353 C CA . HIS A 1 169 ? -4.388 18.609 -6.112 1.00 85.62 169 HIS A CA 1
ATOM 1354 C C . HIS A 1 169 ? -3.198 17.939 -6.809 1.00 85.62 169 HIS A C 1
ATOM 1356 O O . HIS A 1 169 ? -2.290 18.622 -7.290 1.00 85.62 169 HIS A O 1
ATOM 1362 N N . PHE A 1 170 ? -3.232 16.612 -6.945 1.00 86.06 170 PHE A N 1
ATOM 1363 C CA . PHE A 1 170 ? -2.162 15.872 -7.602 1.00 86.06 170 PHE A CA 1
ATOM 1364 C C . PHE A 1 170 ? -2.060 16.170 -9.106 1.00 86.06 170 PHE A C 1
ATOM 1366 O O . PHE A 1 170 ? -0.960 16.343 -9.624 1.00 86.06 170 PHE A O 1
ATOM 1373 N N . GLY A 1 171 ? -3.180 16.313 -9.818 1.00 86.25 171 GLY A N 1
ATOM 1374 C CA . GLY A 1 171 ? -3.181 16.671 -11.239 1.00 86.25 171 GLY A CA 1
ATOM 1375 C C . GLY A 1 171 ? -2.533 18.035 -11.499 1.00 86.25 171 GLY A C 1
ATOM 1376 O O . GLY A 1 171 ? -1.766 18.192 -12.457 1.00 86.25 171 GLY A O 1
ATOM 1377 N N . SER A 1 172 ? -2.771 19.005 -10.610 1.00 87.62 172 SER A N 1
ATOM 1378 C CA . SER A 1 172 ? -2.112 20.316 -10.662 1.00 87.62 172 SER A CA 1
ATOM 1379 C C . SER A 1 172 ? -0.598 20.214 -10.427 1.00 87.62 172 SER A C 1
ATOM 1381 O O . SER A 1 172 ? 0.189 20.827 -11.155 1.00 87.62 172 SER A O 1
ATOM 1383 N N . PHE A 1 173 ? -0.182 19.372 -9.475 1.00 88.88 173 PHE A N 1
ATOM 1384 C CA . PHE A 1 173 ? 1.219 19.087 -9.178 1.00 88.88 173 PHE A CA 1
ATOM 1385 C C . PHE A 1 173 ? 1.932 18.440 -10.373 1.00 88.88 173 PHE A C 1
ATOM 1387 O O . PHE A 1 173 ? 2.973 18.935 -10.809 1.00 88.88 173 PHE A O 1
ATOM 1394 N N . VAL A 1 174 ? 1.351 17.384 -10.951 1.00 87.19 174 VAL A N 1
ATOM 1395 C CA . VAL A 1 174 ? 1.921 16.673 -12.105 1.00 87.19 174 VAL A CA 1
ATOM 1396 C C . VAL A 1 174 ? 2.070 17.603 -13.302 1.00 87.19 174 VAL A C 1
ATOM 1398 O O . VAL A 1 174 ? 3.135 17.631 -13.914 1.00 87.19 174 VAL A O 1
ATOM 1401 N N . SER A 1 175 ? 1.048 18.409 -13.606 1.00 88.50 175 SER A N 1
ATOM 1402 C CA . SER A 1 175 ? 1.097 19.362 -14.725 1.00 88.50 175 SER A CA 1
ATOM 1403 C C . SER A 1 175 ? 2.261 20.344 -14.572 1.00 88.50 175 SER A C 1
ATOM 1405 O O . SER A 1 175 ? 3.050 20.522 -15.499 1.00 88.50 175 SER A O 1
ATOM 1407 N N . ARG A 1 176 ? 2.443 20.904 -13.368 1.00 90.25 176 ARG A N 1
ATOM 1408 C CA . ARG A 1 176 ? 3.574 21.790 -13.063 1.00 90.25 176 ARG A CA 1
ATOM 1409 C C . ARG A 1 176 ? 4.923 21.084 -13.232 1.00 90.25 176 ARG A C 1
ATOM 1411 O O . ARG A 1 176 ? 5.837 21.659 -13.819 1.00 90.25 176 ARG A O 1
ATOM 1418 N N . LYS A 1 177 ? 5.060 19.847 -12.745 1.00 87.44 177 LYS A N 1
ATOM 1419 C CA . LYS A 1 177 ? 6.309 19.075 -12.856 1.00 87.44 177 LYS A CA 1
ATOM 1420 C C . LYS A 1 177 ? 6.629 18.657 -14.291 1.00 87.44 177 LYS A C 1
ATOM 1422 O O . LYS A 1 177 ? 7.796 18.659 -14.673 1.00 87.44 177 LYS A O 1
ATOM 1427 N N . ILE A 1 178 ? 5.621 18.359 -15.108 1.00 87.44 178 ILE A N 1
ATOM 1428 C CA . ILE A 1 178 ? 5.802 18.125 -16.546 1.00 87.44 178 ILE A CA 1
ATOM 1429 C C . ILE A 1 178 ? 6.272 19.416 -17.232 1.00 87.44 178 ILE A C 1
ATOM 1431 O O . ILE A 1 178 ? 7.228 19.381 -18.007 1.00 87.44 178 ILE A O 1
ATOM 1435 N N . ASP A 1 179 ? 5.677 20.568 -16.916 1.00 86.69 179 ASP A N 1
ATOM 1436 C CA . ASP A 1 179 ? 6.111 21.858 -17.465 1.00 86.69 179 ASP A CA 1
ATOM 1437 C C . ASP A 1 179 ? 7.558 22.199 -17.077 1.00 86.69 179 ASP A C 1
ATOM 1439 O O . ASP A 1 179 ? 8.313 22.701 -17.911 1.00 86.69 179 ASP A O 1
ATOM 1443 N N . GLU A 1 180 ? 7.970 21.907 -15.840 1.00 85.00 180 GLU A N 1
ATOM 1444 C CA . GLU A 1 180 ? 9.367 22.006 -15.392 1.00 85.00 180 GLU A CA 1
ATOM 1445 C C . GLU A 1 180 ? 10.267 21.065 -16.216 1.00 85.00 180 GLU A C 1
ATOM 1447 O O . GLU A 1 180 ? 11.223 21.520 -16.847 1.00 85.00 180 GLU A O 1
ATOM 1452 N N . ALA A 1 181 ? 9.910 19.783 -16.326 1.00 84.94 181 ALA A N 1
ATOM 1453 C CA . ALA A 1 181 ? 10.687 18.792 -17.070 1.00 84.94 181 ALA A CA 1
ATOM 1454 C C . ALA A 1 181 ? 10.846 19.142 -18.561 1.00 84.94 181 ALA A C 1
ATOM 1456 O O . ALA A 1 181 ? 11.919 18.973 -19.138 1.00 84.94 181 ALA A O 1
ATOM 1457 N N . THR A 1 182 ? 9.804 19.672 -19.210 1.00 84.75 182 THR A N 1
ATOM 1458 C CA . THR A 1 182 ? 9.871 20.056 -20.631 1.00 84.75 182 THR A CA 1
ATOM 1459 C C . THR A 1 182 ? 10.744 21.281 -20.900 1.00 84.75 182 THR A C 1
ATOM 1461 O O . THR A 1 182 ? 11.077 21.527 -22.064 1.00 84.75 182 THR A O 1
ATOM 1464 N N . LYS A 1 183 ? 11.088 22.072 -19.877 1.00 82.94 183 LYS A N 1
ATOM 1465 C CA . LYS A 1 183 ? 11.991 23.230 -19.993 1.00 82.94 183 LYS A CA 1
ATOM 1466 C C . LYS A 1 183 ? 13.465 22.836 -19.911 1.00 82.94 183 LYS A C 1
ATOM 1468 O O . LYS A 1 183 ? 14.316 23.624 -20.321 1.00 82.94 183 LYS A O 1
ATOM 1473 N N . ILE A 1 184 ? 13.775 21.625 -19.446 1.00 79.31 184 ILE A N 1
ATOM 1474 C CA . ILE A 1 184 ? 15.145 21.100 -19.406 1.00 79.31 184 ILE A CA 1
ATOM 1475 C C . ILE A 1 184 ? 15.729 21.110 -20.827 1.00 79.31 184 ILE A C 1
ATOM 1477 O O . ILE A 1 184 ? 15.141 20.572 -21.765 1.00 79.31 184 ILE A O 1
ATOM 1481 N N . GLY A 1 185 ? 16.883 21.758 -20.997 1.00 65.81 185 GLY A N 1
ATOM 1482 C CA . GLY A 1 185 ? 17.603 21.809 -22.274 1.00 65.81 185 GLY A CA 1
ATOM 1483 C C . GLY A 1 185 ? 17.018 22.734 -23.350 1.00 65.81 185 GLY A C 1
ATOM 1484 O O . GLY A 1 185 ? 17.619 22.859 -24.419 1.00 65.81 185 GLY A O 1
ATOM 1485 N N . LYS A 1 186 ? 15.889 23.418 -23.109 1.00 67.94 186 LYS A N 1
ATOM 1486 C CA . LYS A 1 186 ? 15.365 24.434 -24.037 1.00 67.94 186 LYS A CA 1
ATOM 1487 C C . LYS A 1 186 ? 16.089 25.761 -23.823 1.00 67.94 186 LYS A C 1
ATOM 1489 O O . LYS A 1 186 ? 15.759 26.520 -22.920 1.00 67.94 186 LYS A O 1
ATOM 1494 N N . ILE A 1 187 ? 17.066 26.056 -24.677 1.00 58.72 187 ILE A N 1
ATOM 1495 C CA . ILE A 1 187 ? 17.759 27.349 -24.686 1.00 58.72 187 ILE A CA 1
ATOM 1496 C C . ILE A 1 187 ? 16.996 28.305 -25.611 1.00 58.72 187 ILE A C 1
ATOM 1498 O O . ILE A 1 187 ? 16.959 28.109 -26.827 1.00 58.72 187 ILE A O 1
ATOM 1502 N N . ASN A 1 188 ? 16.409 29.367 -25.056 1.00 55.69 188 ASN A N 1
ATOM 1503 C CA . ASN A 1 188 ? 15.853 30.455 -25.861 1.00 55.69 188 ASN A CA 1
ATOM 1504 C C . ASN A 1 188 ? 16.986 31.298 -26.460 1.00 55.69 188 ASN A C 1
ATOM 1506 O O . ASN A 1 188 ? 17.475 32.241 -25.842 1.00 55.69 188 ASN A O 1
ATOM 1510 N N . LEU A 1 189 ? 17.357 31.005 -27.708 1.00 51.38 189 LEU A N 1
ATOM 1511 C CA . LEU A 1 189 ? 18.338 31.781 -28.482 1.00 51.38 189 LEU A CA 1
ATOM 1512 C C . LEU A 1 189 ? 17.971 33.276 -28.621 1.00 51.38 189 LEU A C 1
ATOM 1514 O O . LEU A 1 189 ? 18.850 34.109 -28.822 1.00 51.38 189 LEU A O 1
ATOM 1518 N N . ALA A 1 190 ? 16.689 33.639 -28.481 1.00 50.16 190 ALA A N 1
ATOM 1519 C CA . ALA A 1 190 ? 16.219 35.028 -28.524 1.00 50.16 190 ALA A CA 1
ATOM 1520 C C . ALA A 1 190 ? 16.555 35.845 -27.258 1.00 50.16 190 ALA A C 1
ATOM 1522 O O . ALA A 1 190 ? 16.597 37.073 -27.322 1.00 50.16 190 ALA A O 1
ATOM 1523 N N . ALA A 1 191 ? 16.816 35.188 -26.121 1.00 51.62 191 ALA A N 1
ATOM 1524 C CA . ALA A 1 191 ? 17.181 35.850 -24.866 1.00 51.62 191 ALA A CA 1
ATOM 1525 C C . ALA A 1 191 ? 18.676 36.209 -24.799 1.00 51.62 191 ALA A C 1
ATOM 1527 O O . ALA A 1 191 ? 19.071 37.086 -24.041 1.00 51.62 191 ALA A O 1
ATOM 1528 N N . THR A 1 192 ? 19.519 35.578 -25.622 1.00 48.75 192 THR A N 1
ATOM 1529 C CA . THR A 1 192 ? 20.974 35.815 -25.638 1.00 48.75 192 THR A CA 1
ATOM 1530 C C . THR A 1 192 ? 21.366 37.110 -26.368 1.00 48.75 192 THR A C 1
ATOM 1532 O O . THR A 1 192 ? 22.529 37.501 -26.343 1.00 48.75 192 THR A O 1
ATOM 1535 N N . GLY A 1 193 ? 20.411 37.789 -27.014 1.00 50.19 193 GLY A N 1
ATOM 1536 C CA . GLY A 1 193 ? 20.642 39.020 -27.777 1.00 50.19 193 GLY A CA 1
ATOM 1537 C C . GLY A 1 193 ? 19.777 40.216 -27.374 1.00 50.19 193 GLY A C 1
ATOM 1538 O O . GLY A 1 193 ? 19.773 41.199 -28.111 1.00 50.19 193 GLY A O 1
ATOM 1539 N N . LYS A 1 194 ? 19.024 40.147 -26.265 1.00 47.44 194 LYS A N 1
ATOM 1540 C CA . LYS A 1 194 ? 18.129 41.229 -25.827 1.00 47.44 194 LYS A CA 1
ATOM 1541 C C . LYS A 1 194 ? 18.662 41.883 -24.550 1.00 47.44 194 LYS A C 1
ATOM 1543 O O . LYS A 1 194 ? 18.987 41.195 -23.588 1.00 47.44 194 LYS A O 1
ATOM 1548 N N . ASP A 1 195 ? 18.793 43.205 -24.612 1.00 46.28 195 ASP A N 1
ATOM 1549 C CA . ASP A 1 195 ? 19.399 44.087 -23.615 1.00 46.28 195 ASP A CA 1
ATOM 1550 C C . ASP A 1 195 ? 18.958 43.816 -22.166 1.00 46.28 195 ASP A C 1
ATOM 1552 O O . ASP A 1 195 ? 17.792 43.552 -21.881 1.00 46.28 195 ASP A O 1
ATOM 1556 N N . LEU A 1 196 ? 19.918 43.969 -21.248 1.00 51.59 196 LEU A N 1
ATOM 1557 C CA . LEU A 1 196 ? 19.854 43.770 -19.790 1.00 51.59 196 LEU A CA 1
ATOM 1558 C C . LEU A 1 196 ? 18.919 44.754 -19.037 1.00 51.59 196 LEU A C 1
ATOM 1560 O O . LEU A 1 196 ? 19.220 45.123 -17.904 1.00 51.59 196 LEU A O 1
ATOM 1564 N N . MET A 1 197 ? 17.839 45.249 -19.650 1.00 48.97 197 MET A N 1
ATOM 1565 C CA . MET A 1 197 ? 16.987 46.301 -19.064 1.00 48.97 197 MET A CA 1
ATOM 1566 C C . MET A 1 197 ? 15.479 45.997 -19.007 1.00 48.97 197 MET A C 1
ATOM 1568 O O . MET A 1 197 ? 14.744 46.840 -18.501 1.00 48.97 197 MET A O 1
ATOM 1572 N N . ASP A 1 198 ? 15.008 44.821 -19.439 1.00 45.12 198 ASP A N 1
ATOM 1573 C CA . ASP A 1 198 ? 13.605 44.400 -19.245 1.00 45.12 198 ASP A CA 1
ATOM 1574 C C . ASP A 1 198 ? 13.506 43.327 -18.143 1.00 45.12 198 ASP A C 1
ATOM 1576 O O . ASP A 1 198 ? 13.857 42.167 -18.352 1.00 45.12 198 ASP A O 1
ATOM 1580 N N . ASP A 1 199 ? 12.984 43.714 -16.976 1.00 47.88 199 ASP A N 1
ATOM 1581 C CA . ASP A 1 199 ? 12.728 42.870 -15.790 1.00 47.88 199 ASP A CA 1
ATOM 1582 C C . ASP A 1 199 ? 11.464 41.979 -15.925 1.00 47.88 199 ASP A C 1
ATOM 1584 O O . ASP A 1 199 ? 10.849 41.569 -14.937 1.00 47.88 199 ASP A O 1
ATOM 1588 N N . GLU A 1 200 ? 11.036 41.647 -17.146 1.00 47.19 200 GLU A N 1
ATOM 1589 C CA . GLU A 1 200 ? 9.876 40.777 -17.373 1.00 47.19 200 GLU A CA 1
ATOM 1590 C C . GLU A 1 200 ? 10.300 39.347 -17.740 1.00 47.19 200 GLU A C 1
ATOM 1592 O O . GLU A 1 200 ? 10.596 39.026 -18.888 1.00 47.19 200 GLU A O 1
ATOM 1597 N N . LYS A 1 201 ? 10.274 38.475 -16.720 1.00 46.28 201 LYS A N 1
ATOM 1598 C CA . LYS A 1 201 ? 10.331 37.000 -16.785 1.00 46.28 201 LYS A CA 1
ATOM 1599 C C . LYS A 1 201 ? 11.456 36.442 -17.661 1.00 46.28 201 LYS A C 1
ATOM 1601 O O . LYS A 1 201 ? 11.231 35.889 -18.735 1.00 46.28 201 LYS A O 1
ATOM 1606 N N . GLN A 1 202 ? 12.667 36.474 -17.118 1.00 40.09 202 GLN A N 1
ATOM 1607 C CA . GLN A 1 202 ? 13.753 35.605 -17.559 1.00 40.09 202 GLN A CA 1
ATOM 1608 C C . GLN A 1 202 ? 13.292 34.141 -17.410 1.00 40.09 202 GLN A C 1
ATOM 1610 O O . GLN A 1 202 ? 13.148 33.637 -16.297 1.00 40.09 202 GLN A O 1
ATOM 1615 N N . GLU A 1 203 ? 12.960 33.474 -18.521 1.00 42.44 203 GLU A N 1
ATOM 1616 C CA . GLU A 1 203 ? 12.614 32.050 -18.508 1.00 42.44 203 GLU A CA 1
ATOM 1617 C C . GLU A 1 203 ? 13.842 31.254 -18.054 1.00 42.44 203 GLU A C 1
ATOM 1619 O O . GLU A 1 203 ? 14.861 31.199 -18.742 1.00 42.44 203 GLU A O 1
ATOM 1624 N N . ILE A 1 204 ? 13.744 30.683 -16.854 1.00 46.44 204 ILE A N 1
ATOM 1625 C CA . ILE A 1 204 ? 14.810 29.936 -16.190 1.00 46.44 204 ILE A CA 1
ATOM 1626 C C . ILE A 1 204 ? 15.073 28.657 -16.996 1.00 46.44 204 ILE A C 1
ATOM 1628 O O . ILE A 1 204 ? 14.267 27.726 -16.979 1.00 46.44 204 ILE A O 1
ATOM 1632 N N . THR A 1 205 ? 16.202 28.599 -17.701 1.00 54.94 205 THR A N 1
ATOM 1633 C CA . THR A 1 205 ? 16.797 27.331 -18.139 1.00 54.94 205 THR A CA 1
ATOM 1634 C C . THR A 1 205 ? 17.172 26.531 -16.900 1.00 54.94 205 THR A C 1
ATOM 1636 O O . THR A 1 205 ? 17.989 26.990 -16.102 1.00 54.94 205 THR A O 1
ATOM 1639 N N . ILE A 1 206 ? 16.570 25.355 -16.731 1.00 59.28 206 ILE A N 1
ATOM 1640 C CA . ILE A 1 206 ? 16.914 24.437 -15.642 1.00 59.28 206 ILE A CA 1
ATOM 1641 C C . ILE A 1 206 ? 18.289 23.838 -15.955 1.00 59.28 206 ILE A C 1
ATOM 1643 O O . ILE A 1 206 ? 18.472 23.229 -17.012 1.00 59.28 206 ILE A O 1
ATOM 1647 N N . ASP A 1 207 ? 19.252 24.058 -15.058 1.00 61.22 207 ASP A N 1
ATOM 1648 C CA . ASP A 1 207 ? 20.603 23.508 -15.169 1.00 61.22 207 ASP A CA 1
ATOM 1649 C C . ASP A 1 207 ? 20.579 21.975 -15.025 1.00 61.22 207 ASP A C 1
ATOM 1651 O O . ASP A 1 207 ? 19.699 21.401 -14.380 1.00 61.22 207 ASP A O 1
ATOM 1655 N N . LEU A 1 208 ? 21.562 21.300 -15.620 1.00 61.31 208 LEU A N 1
ATOM 1656 C CA . LEU A 1 208 ? 21.701 19.844 -15.624 1.00 61.31 208 LEU A CA 1
ATOM 1657 C C . LEU A 1 208 ? 21.713 19.263 -14.201 1.00 61.31 208 LEU A C 1
ATOM 1659 O O . LEU A 1 208 ? 21.192 18.175 -13.973 1.00 61.31 208 LEU A O 1
ATOM 1663 N N . TYR A 1 209 ? 22.281 20.003 -13.247 1.00 65.12 209 TYR A N 1
ATOM 1664 C CA . TYR A 1 209 ? 22.314 19.627 -11.837 1.00 65.12 209 TYR A CA 1
ATOM 1665 C C . TYR A 1 209 ? 20.906 19.610 -11.214 1.00 65.12 209 TYR A C 1
ATOM 1667 O O . TYR A 1 209 ? 20.500 18.610 -10.629 1.00 65.12 209 TYR A O 1
ATOM 1675 N N . THR A 1 210 ? 20.105 20.651 -11.454 1.00 66.25 210 THR A N 1
ATOM 1676 C CA . THR A 1 210 ? 18.703 20.730 -11.006 1.00 66.25 210 THR A CA 1
ATOM 1677 C C . THR A 1 210 ? 17.826 19.660 -11.666 1.00 66.25 210 THR A C 1
ATOM 1679 O O . THR A 1 210 ? 16.917 19.122 -11.044 1.00 66.25 210 THR A O 1
ATOM 1682 N N . ALA A 1 211 ? 18.118 19.286 -12.914 1.00 66.06 211 ALA A N 1
ATOM 1683 C CA . ALA A 1 211 ? 17.412 18.205 -13.601 1.00 66.06 211 ALA A CA 1
ATOM 1684 C C . ALA A 1 211 ? 17.701 16.809 -13.008 1.00 66.06 211 ALA A C 1
ATOM 1686 O O . ALA A 1 211 ? 16.853 15.921 -13.094 1.00 66.06 211 ALA A O 1
ATOM 1687 N N . LEU A 1 212 ? 18.880 16.609 -12.407 1.00 67.19 212 LEU A N 1
ATOM 1688 C CA . LEU A 1 212 ? 19.259 15.372 -11.710 1.00 67.19 212 LEU A CA 1
ATOM 1689 C C . LEU A 1 212 ? 18.686 15.302 -10.285 1.00 67.19 212 LEU A C 1
ATOM 1691 O O . LEU A 1 212 ? 18.419 14.208 -9.794 1.00 67.19 212 LEU A O 1
ATOM 1695 N N . GLU A 1 213 ? 18.473 16.448 -9.634 1.00 77.94 213 GLU A N 1
ATOM 1696 C CA . GLU A 1 213 ? 17.866 16.536 -8.295 1.00 77.94 213 GLU A CA 1
ATOM 1697 C C . GLU A 1 213 ? 16.328 16.518 -8.321 1.00 77.94 213 GLU A C 1
ATOM 1699 O O . GLU A 1 213 ? 15.699 16.268 -7.297 1.00 77.94 213 GLU A O 1
ATOM 1704 N N . MET A 1 214 ? 15.717 16.674 -9.499 1.00 78.81 214 MET A N 1
ATOM 1705 C CA . MET A 1 214 ? 14.267 16.796 -9.667 1.00 78.81 214 MET A CA 1
ATOM 1706 C C . MET A 1 214 ? 13.465 15.615 -9.091 1.00 78.81 214 MET A C 1
ATOM 1708 O O . MET A 1 214 ? 12.345 15.812 -8.620 1.00 78.81 214 MET A O 1
ATOM 1712 N N . GLU A 1 215 ? 14.013 14.390 -9.108 1.00 81.00 215 GLU A N 1
ATOM 1713 C CA . GLU A 1 215 ? 13.376 13.243 -8.442 1.00 81.00 215 GLU A CA 1
ATOM 1714 C C . GLU A 1 215 ? 13.332 13.434 -6.920 1.00 81.00 215 GLU A C 1
ATOM 1716 O O . GLU A 1 215 ? 12.288 13.214 -6.307 1.00 81.00 215 GLU A O 1
ATOM 1721 N N . ASN A 1 216 ? 14.440 13.868 -6.315 1.00 84.06 216 ASN A N 1
ATOM 1722 C CA . ASN A 1 216 ? 14.513 14.100 -4.874 1.00 84.06 216 ASN A CA 1
ATOM 1723 C C . ASN A 1 216 ? 13.565 15.232 -4.466 1.00 84.06 216 ASN A C 1
ATOM 1725 O O . ASN A 1 216 ? 12.815 15.066 -3.509 1.00 84.06 216 ASN A O 1
ATOM 1729 N N . ASP A 1 217 ? 13.505 16.315 -5.246 1.00 84.69 217 ASP A N 1
ATOM 1730 C CA . ASP A 1 217 ? 12.575 17.425 -5.009 1.00 84.69 217 ASP A CA 1
ATOM 1731 C C . ASP A 1 217 ? 11.109 16.966 -5.048 1.00 84.69 217 ASP A C 1
ATOM 1733 O O . ASP A 1 217 ? 10.298 17.359 -4.210 1.00 84.69 217 ASP A O 1
ATOM 1737 N N . ILE A 1 218 ? 10.751 16.114 -6.019 1.00 83.75 218 ILE A N 1
ATOM 1738 C CA . ILE A 1 218 ? 9.407 15.523 -6.121 1.00 83.75 218 ILE A CA 1
ATOM 1739 C C . ILE A 1 218 ? 9.108 14.665 -4.890 1.00 83.75 218 ILE A C 1
ATOM 1741 O O . ILE A 1 218 ? 8.024 14.765 -4.315 1.00 83.75 218 ILE A O 1
ATOM 1745 N N . VAL A 1 219 ? 10.058 13.828 -4.477 1.00 85.56 219 VAL A N 1
ATOM 1746 C CA . VAL A 1 219 ? 9.909 12.960 -3.306 1.00 85.56 219 VAL A CA 1
ATOM 1747 C C . VAL A 1 219 ? 9.725 13.783 -2.028 1.00 85.56 219 VAL A C 1
ATOM 1749 O O . VAL A 1 219 ? 8.842 13.463 -1.231 1.00 85.56 219 VAL A O 1
ATOM 1752 N N . GLU A 1 220 ? 10.515 14.839 -1.833 1.00 86.19 220 GLU A N 1
ATOM 1753 C CA . GLU A 1 220 ? 10.437 15.710 -0.656 1.00 86.19 220 GLU A CA 1
ATOM 1754 C C . GLU A 1 220 ? 9.124 16.500 -0.610 1.00 86.19 220 GLU A C 1
ATOM 1756 O O . GLU A 1 220 ? 8.475 16.556 0.436 1.00 86.19 220 GLU A O 1
ATOM 1761 N N . GLU A 1 221 ? 8.678 17.049 -1.743 1.00 86.50 221 GLU A N 1
ATOM 1762 C CA . GLU A 1 221 ? 7.422 17.803 -1.821 1.00 86.50 221 GLU A CA 1
ATOM 1763 C C . GLU A 1 221 ? 6.196 16.913 -1.544 1.00 86.50 221 GLU A C 1
ATOM 1765 O O . GLU A 1 221 ? 5.223 17.357 -0.930 1.00 86.50 221 GLU A O 1
ATOM 1770 N N . ARG A 1 222 ? 6.261 15.634 -1.941 1.00 85.25 222 ARG A N 1
ATOM 1771 C CA . ARG A 1 222 ? 5.184 14.649 -1.752 1.00 85.25 222 ARG A CA 1
ATOM 1772 C C . ARG A 1 222 ? 5.236 13.889 -0.426 1.00 85.25 222 ARG A C 1
ATOM 1774 O O . ARG A 1 222 ? 4.244 13.258 -0.058 1.00 85.25 222 ARG A O 1
ATOM 1781 N N . ALA A 1 223 ? 6.340 13.940 0.317 1.00 84.31 223 ALA A N 1
ATOM 1782 C CA . ALA A 1 223 ? 6.476 13.285 1.621 1.00 84.31 223 ALA A CA 1
ATOM 1783 C C . ALA A 1 223 ? 5.300 13.542 2.599 1.00 84.31 223 ALA A C 1
ATOM 1785 O O . ALA A 1 223 ? 4.781 12.569 3.154 1.00 84.31 223 ALA A O 1
ATOM 1786 N N . PRO A 1 224 ? 4.793 14.784 2.782 1.00 84.44 224 PRO A N 1
ATOM 1787 C CA . PRO A 1 224 ? 3.693 15.042 3.715 1.00 84.44 224 PRO A CA 1
ATOM 1788 C C . PRO A 1 224 ? 2.336 14.477 3.265 1.00 84.44 224 PRO A C 1
ATOM 1790 O O . PRO A 1 224 ? 1.402 14.437 4.066 1.00 84.44 224 PRO A O 1
ATOM 1793 N N . GLU A 1 225 ? 2.178 14.055 2.005 1.00 85.38 225 GLU A N 1
ATOM 1794 C CA . GLU A 1 225 ? 0.920 13.466 1.529 1.00 85.38 225 GLU A CA 1
ATOM 1795 C C . GLU A 1 225 ? 0.641 12.116 2.194 1.00 85.38 225 GLU A C 1
ATOM 1797 O O . GLU A 1 225 ? -0.518 11.815 2.468 1.00 85.38 225 GLU A O 1
ATOM 1802 N N . ILE A 1 226 ? 1.678 11.332 2.519 1.00 83.25 226 ILE A N 1
ATOM 1803 C CA . ILE A 1 226 ? 1.532 10.030 3.194 1.00 83.25 226 ILE A CA 1
ATOM 1804 C C . ILE A 1 226 ? 0.909 10.206 4.583 1.00 83.25 226 ILE A C 1
ATOM 1806 O O . ILE A 1 226 ? 0.031 9.440 4.976 1.00 83.25 226 ILE A O 1
ATOM 1810 N N . GLU A 1 227 ? 1.339 11.234 5.316 1.00 83.31 227 GLU A N 1
ATOM 1811 C CA . GLU A 1 227 ? 0.857 11.514 6.672 1.00 83.31 227 GLU A CA 1
ATOM 1812 C C . GLU A 1 227 ? -0.567 12.081 6.679 1.00 83.31 227 GLU A C 1
ATOM 1814 O O . GLU A 1 227 ? -1.349 11.805 7.590 1.00 83.31 227 GLU A O 1
ATOM 1819 N N . LYS A 1 228 ? -0.914 12.868 5.654 1.00 84.56 228 LYS A N 1
ATOM 1820 C CA . LYS A 1 228 ? -2.218 13.535 5.539 1.00 84.56 228 LYS A CA 1
ATOM 1821 C C . LYS A 1 228 ? -3.284 12.654 4.891 1.00 84.56 228 LYS A C 1
ATOM 1823 O O . LYS A 1 228 ? -4.466 12.798 5.198 1.00 84.56 228 LYS A O 1
ATOM 1828 N N . ASN A 1 229 ? -2.893 11.762 3.981 1.00 89.06 229 ASN A N 1
ATOM 1829 C CA . ASN A 1 229 ? -3.813 10.943 3.206 1.00 89.06 229 ASN A CA 1
ATOM 1830 C C . ASN A 1 229 ? -3.952 9.546 3.814 1.00 89.06 229 ASN A C 1
ATOM 1832 O O . ASN A 1 229 ? -3.129 8.648 3.619 1.00 89.06 229 ASN A O 1
ATOM 1836 N N . GLN A 1 230 ? -5.069 9.327 4.500 1.00 91.44 230 GLN A N 1
ATOM 1837 C CA . GLN A 1 230 ? -5.332 8.065 5.183 1.00 91.44 230 GLN A CA 1
ATOM 1838 C C . GLN A 1 230 ? -5.542 6.897 4.211 1.00 91.44 230 GLN A C 1
ATOM 1840 O O . GLN A 1 230 ? -5.349 5.743 4.589 1.00 91.44 230 GLN A O 1
ATOM 1845 N N . LYS A 1 231 ? -5.909 7.164 2.951 1.00 92.38 231 LYS A N 1
ATOM 1846 C CA . LYS A 1 231 ? -6.073 6.123 1.925 1.00 92.38 231 LYS A CA 1
ATOM 1847 C C . LYS A 1 231 ? -4.718 5.550 1.501 1.00 92.38 231 LYS A C 1
ATOM 1849 O O . LYS A 1 231 ? -4.601 4.336 1.338 1.00 92.38 231 LYS A O 1
ATOM 1854 N N . LEU A 1 232 ? -3.687 6.397 1.411 1.00 92.62 232 LEU A N 1
ATOM 1855 C CA . LEU A 1 232 ? -2.301 5.965 1.187 1.00 92.62 232 LEU A CA 1
ATOM 1856 C C . LEU A 1 232 ? -1.765 5.173 2.389 1.00 92.62 232 LEU A C 1
ATOM 1858 O O . LEU A 1 232 ? -1.167 4.111 2.216 1.00 92.62 232 LEU A O 1
ATOM 1862 N N . GLY A 1 233 ? -2.061 5.627 3.610 1.00 92.94 233 GLY A N 1
ATOM 1863 C CA . GLY A 1 233 ? -1.747 4.879 4.830 1.00 92.94 233 GLY A CA 1
ATOM 1864 C C . GLY A 1 233 ? -2.432 3.506 4.891 1.00 92.94 233 GLY A C 1
ATOM 1865 O O . GLY A 1 233 ? -1.808 2.508 5.255 1.00 92.94 233 GLY A O 1
ATOM 1866 N N . LEU A 1 234 ? -3.695 3.405 4.463 1.00 94.50 234 LEU A N 1
ATOM 1867 C CA . LEU A 1 234 ? -4.402 2.124 4.394 1.00 94.50 234 LEU A CA 1
ATOM 1868 C C . LEU A 1 234 ? -3.762 1.175 3.370 1.00 94.50 234 LEU A C 1
ATOM 1870 O O . LEU A 1 234 ? -3.614 -0.016 3.652 1.00 94.50 234 LEU A O 1
ATOM 1874 N N . LEU A 1 235 ? -3.337 1.695 2.215 1.00 95.25 235 LEU A N 1
ATOM 1875 C CA . LEU A 1 235 ? -2.584 0.928 1.224 1.00 95.25 235 LEU A CA 1
ATOM 1876 C C . LEU A 1 235 ? -1.280 0.371 1.825 1.00 95.25 235 LEU A C 1
ATOM 1878 O O . LEU A 1 235 ? -1.012 -0.823 1.686 1.00 95.25 235 LEU A O 1
ATOM 1882 N N . LEU A 1 236 ? -0.523 1.175 2.584 1.00 94.75 236 LEU A N 1
ATOM 1883 C CA . LEU A 1 236 ? 0.645 0.701 3.347 1.00 94.75 236 LEU A CA 1
ATOM 1884 C C . LEU A 1 236 ? 0.286 -0.407 4.349 1.00 94.75 236 LEU A C 1
ATOM 1886 O O . LEU A 1 236 ? 1.043 -1.370 4.518 1.00 94.75 236 LEU A O 1
ATOM 1890 N N . GLY A 1 237 ? -0.881 -0.302 4.985 1.00 93.94 237 GLY A N 1
ATOM 1891 C CA . GLY A 1 237 ? -1.442 -1.341 5.846 1.00 93.94 237 GLY A CA 1
ATOM 1892 C C . GLY A 1 237 ? -1.605 -2.676 5.114 1.00 93.94 237 GLY A C 1
ATOM 1893 O O . GLY A 1 237 ? -1.089 -3.696 5.580 1.00 93.94 237 GLY A O 1
ATOM 1894 N N . PHE A 1 238 ? -2.253 -2.683 3.944 1.00 95.69 238 PHE A N 1
ATOM 1895 C CA . PHE A 1 238 ? -2.424 -3.898 3.132 1.00 95.69 238 PHE A CA 1
ATOM 1896 C C . PHE A 1 238 ? -1.095 -4.478 2.657 1.00 95.69 238 PHE A C 1
ATOM 1898 O O . PHE A 1 238 ? -0.895 -5.698 2.724 1.00 95.69 238 PHE A O 1
ATOM 1905 N N . LEU A 1 239 ? -0.158 -3.613 2.259 1.00 95.12 239 LEU A N 1
ATOM 1906 C CA . LEU A 1 239 ? 1.168 -4.048 1.838 1.00 95.12 239 LEU A CA 1
ATOM 1907 C C . LEU A 1 239 ? 1.932 -4.727 2.989 1.00 95.12 239 LEU A C 1
ATOM 1909 O O . LEU A 1 239 ? 2.521 -5.793 2.813 1.00 95.12 239 LEU A O 1
ATOM 1913 N N . SER A 1 240 ? 1.840 -4.175 4.201 1.00 92.75 240 SER A N 1
ATOM 1914 C CA . SER A 1 240 ? 2.452 -4.747 5.411 1.00 92.75 240 SER A CA 1
ATOM 1915 C C . SER A 1 240 ? 1.868 -6.119 5.776 1.00 92.75 240 SER A C 1
ATOM 1917 O O . SER A 1 240 ? 2.574 -7.020 6.235 1.00 92.75 240 SER A O 1
ATOM 1919 N N . VAL A 1 241 ? 0.570 -6.310 5.536 1.00 92.06 241 VAL A N 1
ATOM 1920 C CA . VAL A 1 241 ? -0.165 -7.560 5.792 1.00 92.06 241 VAL A CA 1
ATOM 1921 C C . VAL A 1 241 ? 0.001 -8.585 4.654 1.00 92.06 241 VAL A C 1
ATOM 1923 O O . VAL A 1 241 ? -0.407 -9.746 4.789 1.00 92.06 241 VAL A O 1
ATOM 1926 N N . HIS A 1 242 ? 0.674 -8.203 3.563 1.00 91.44 242 HIS A N 1
ATOM 1927 C CA . HIS A 1 242 ? 0.854 -9.012 2.356 1.00 91.44 242 HIS A CA 1
ATOM 1928 C C . HIS A 1 242 ? -0.490 -9.468 1.768 1.00 91.44 242 HIS A C 1
ATOM 1930 O O . HIS A 1 242 ? -0.688 -10.651 1.481 1.00 91.44 242 HIS A O 1
ATOM 1936 N N . ASP A 1 243 ? -1.449 -8.552 1.687 1.00 93.44 243 ASP A N 1
ATOM 1937 C CA . ASP A 1 243 ? -2.743 -8.782 1.050 1.00 93.44 243 ASP A CA 1
ATOM 1938 C C . ASP A 1 243 ? -2.781 -8.064 -0.298 1.00 93.44 243 ASP A C 1
ATOM 1940 O O . ASP A 1 243 ? -3.033 -6.861 -0.367 1.00 93.44 243 ASP A O 1
ATOM 1944 N N . TRP A 1 244 ? -2.445 -8.798 -1.360 1.00 93.56 244 TRP A N 1
ATOM 1945 C CA . TRP A 1 244 ? -2.361 -8.222 -2.698 1.00 93.56 244 TRP A CA 1
ATOM 1946 C C . TRP A 1 244 ? -3.732 -7.890 -3.278 1.00 93.56 244 TRP A C 1
ATOM 1948 O O . TRP A 1 244 ? -3.864 -6.843 -3.894 1.00 93.56 244 TRP A O 1
ATOM 1958 N N . ASP A 1 245 ? -4.746 -8.728 -3.070 1.00 93.50 245 ASP A N 1
ATOM 1959 C CA . ASP A 1 245 ? -6.039 -8.571 -3.745 1.00 93.50 245 ASP A CA 1
ATOM 1960 C C . ASP A 1 245 ? -6.710 -7.242 -3.352 1.00 93.50 245 ASP A C 1
ATOM 1962 O O . ASP A 1 245 ? -7.160 -6.474 -4.205 1.00 93.50 245 ASP A O 1
ATOM 1966 N N . HIS A 1 246 ? -6.691 -6.912 -2.057 1.00 94.12 246 HIS A N 1
ATOM 1967 C CA . HIS A 1 246 ? -7.190 -5.625 -1.567 1.00 94.12 246 HIS A CA 1
ATOM 1968 C C . HIS A 1 246 ? -6.253 -4.454 -1.900 1.00 94.12 246 HIS A C 1
ATOM 1970 O O . HIS A 1 246 ? -6.731 -3.354 -2.186 1.00 94.12 246 HIS A O 1
ATOM 1976 N N . ALA A 1 247 ? -4.930 -4.669 -1.893 1.00 95.19 247 ALA A N 1
ATOM 1977 C CA . ALA A 1 247 ? -3.970 -3.639 -2.287 1.00 95.19 247 ALA A CA 1
ATOM 1978 C C . ALA A 1 247 ? -4.135 -3.261 -3.765 1.00 95.19 247 ALA A C 1
ATOM 1980 O O . ALA A 1 247 ? -4.142 -2.078 -4.086 1.00 95.19 247 ALA A O 1
ATOM 1981 N N . GLN A 1 248 ? -4.324 -4.243 -4.650 1.00 94.50 248 GLN A N 1
ATOM 1982 C CA . GLN A 1 248 ? -4.577 -4.046 -6.075 1.00 94.50 248 GLN A CA 1
ATOM 1983 C C . GLN A 1 248 ? -5.833 -3.199 -6.290 1.00 94.50 248 GLN A C 1
ATOM 1985 O O . GLN A 1 248 ? -5.781 -2.220 -7.027 1.00 94.50 248 GLN A O 1
ATOM 1990 N N . LEU A 1 249 ? -6.930 -3.511 -5.595 1.00 94.00 249 LEU A N 1
ATOM 1991 C CA . LEU A 1 249 ? -8.155 -2.715 -5.678 1.00 94.00 249 LEU A CA 1
ATOM 1992 C C . LEU A 1 249 ? -7.925 -1.249 -5.269 1.00 94.00 249 LEU A C 1
ATOM 1994 O O . LEU A 1 249 ? -8.479 -0.339 -5.884 1.00 94.00 249 LEU A O 1
ATOM 1998 N N . LEU A 1 250 ? -7.099 -0.998 -4.248 1.00 93.06 250 LEU A N 1
ATOM 1999 C CA . LEU A 1 250 ? -6.719 0.365 -3.870 1.00 93.06 250 LEU A CA 1
ATOM 2000 C C . LEU A 1 250 ? -5.765 1.021 -4.873 1.00 93.06 250 LEU A C 1
ATOM 2002 O O . LEU A 1 250 ? -5.925 2.208 -5.134 1.00 93.06 250 LEU A O 1
ATOM 2006 N N . PHE A 1 251 ? -4.817 0.287 -5.459 1.00 94.50 251 PHE A N 1
ATOM 2007 C CA . PHE A 1 251 ? -3.970 0.805 -6.536 1.00 94.50 251 PHE A CA 1
ATOM 2008 C C . PHE A 1 251 ? -4.802 1.222 -7.752 1.00 94.50 251 PHE A C 1
ATOM 2010 O O . PHE A 1 251 ? -4.543 2.276 -8.318 1.00 94.50 251 PHE A O 1
ATOM 2017 N N . GLU A 1 252 ? -5.825 0.446 -8.114 1.00 93.19 252 GLU A N 1
ATOM 2018 C CA . GLU A 1 252 ? -6.744 0.772 -9.209 1.00 93.19 252 GLU A CA 1
ATOM 2019 C C . GLU A 1 252 ? -7.582 2.021 -8.892 1.00 93.19 252 GLU A C 1
ATOM 2021 O O . GLU A 1 252 ? -7.688 2.920 -9.725 1.00 93.19 252 GLU A O 1
ATOM 2026 N N . ARG A 1 253 ? -8.129 2.131 -7.671 1.00 92.62 253 ARG A N 1
ATOM 2027 C CA . ARG A 1 253 ? -8.901 3.315 -7.239 1.00 92.62 253 ARG A CA 1
ATOM 2028 C C . ARG A 1 253 ? -8.044 4.575 -7.133 1.00 92.62 253 ARG A C 1
ATOM 2030 O O . ARG A 1 253 ? -8.512 5.655 -7.468 1.00 92.62 253 ARG A O 1
ATOM 2037 N N . LEU A 1 254 ? -6.803 4.441 -6.667 1.00 90.69 254 LEU A N 1
ATOM 2038 C CA . LEU A 1 254 ? -5.875 5.550 -6.433 1.00 90.69 254 LEU A CA 1
ATOM 2039 C C . LEU A 1 254 ? -4.887 5.747 -7.592 1.00 90.69 254 LEU A C 1
ATOM 2041 O O . LEU A 1 254 ? -3.915 6.481 -7.427 1.00 90.69 254 LEU A O 1
ATOM 2045 N N . ALA A 1 255 ? -5.114 5.121 -8.752 1.00 88.31 255 ALA A N 1
ATOM 2046 C CA . ALA A 1 255 ? -4.177 5.129 -9.878 1.00 88.31 255 ALA A CA 1
ATOM 2047 C C . ALA A 1 255 ? -3.783 6.550 -10.304 1.00 88.31 255 ALA A C 1
ATOM 2049 O O . ALA A 1 255 ? -2.621 6.805 -10.617 1.00 88.31 255 ALA A O 1
ATOM 2050 N N . GLN A 1 256 ? -4.728 7.494 -10.232 1.00 86.81 256 GLN A N 1
ATOM 2051 C CA . GLN A 1 256 ? -4.481 8.894 -10.568 1.00 86.81 256 GLN A CA 1
ATOM 2052 C C . GLN A 1 256 ? -3.482 9.579 -9.633 1.00 86.81 256 GLN A C 1
ATOM 2054 O O . GLN A 1 256 ? -2.818 10.488 -10.095 1.00 86.81 256 GLN A O 1
ATOM 2059 N N . LEU A 1 257 ? -3.334 9.149 -8.372 1.00 86.31 257 LEU A N 1
ATOM 2060 C CA . LEU A 1 257 ? -2.373 9.719 -7.408 1.00 86.31 257 LEU A CA 1
ATOM 2061 C C . LEU A 1 257 ? -0.958 9.161 -7.551 1.00 86.31 257 LEU A C 1
ATOM 2063 O O . LEU A 1 257 ? -0.055 9.584 -6.825 1.00 86.31 257 LEU A O 1
ATOM 2067 N N . ASN A 1 258 ? -0.788 8.159 -8.417 1.00 88.81 258 ASN A N 1
ATOM 2068 C CA . ASN A 1 258 ? 0.448 7.411 -8.579 1.00 88.81 258 ASN A CA 1
ATOM 2069 C C . ASN A 1 258 ? 1.083 7.011 -7.223 1.00 88.81 258 ASN A C 1
ATOM 2071 O O . ASN A 1 258 ? 2.130 7.543 -6.836 1.00 88.81 258 ASN A O 1
ATOM 2075 N N . PRO A 1 259 ? 0.452 6.090 -6.462 1.00 89.38 259 PRO A N 1
ATOM 2076 C CA . PRO A 1 259 ? 0.856 5.799 -5.084 1.00 89.38 259 PRO A CA 1
ATOM 2077 C C . PRO A 1 259 ? 2.287 5.258 -4.958 1.00 89.38 259 PRO A C 1
ATOM 2079 O O . PRO A 1 259 ? 2.908 5.402 -3.910 1.00 89.38 259 PRO A O 1
ATOM 2082 N N . VAL A 1 260 ? 2.817 4.631 -6.013 1.00 90.81 260 VAL A N 1
ATOM 2083 C CA . VAL A 1 260 ? 4.145 3.994 -6.022 1.00 90.81 260 VAL A CA 1
ATOM 2084 C C . VAL A 1 260 ? 5.287 5.017 -6.067 1.00 90.81 260 VAL A C 1
ATOM 2086 O O . VAL A 1 260 ? 6.418 4.696 -5.709 1.00 90.81 260 VAL A O 1
ATOM 2089 N N . GLU A 1 261 ? 5.011 6.275 -6.413 1.00 88.31 261 GLU A N 1
ATOM 2090 C CA . GLU A 1 261 ? 6.015 7.339 -6.335 1.00 88.31 261 GLU A CA 1
ATOM 2091 C C . GLU A 1 261 ? 6.484 7.590 -4.892 1.00 88.31 261 GLU A C 1
ATOM 2093 O O . GLU A 1 261 ? 7.652 7.918 -4.663 1.00 88.31 261 GLU A O 1
ATOM 2098 N N . HIS A 1 262 ? 5.623 7.337 -3.901 1.00 91.19 262 HIS A N 1
ATOM 2099 C CA . HIS A 1 262 ? 5.986 7.383 -2.488 1.00 91.19 262 HIS A CA 1
ATOM 2100 C C . HIS A 1 262 ? 6.924 6.230 -2.109 1.00 91.19 262 HIS A C 1
ATOM 2102 O O . HIS A 1 262 ? 6.614 5.055 -2.317 1.00 91.19 262 HIS A O 1
ATOM 2108 N N . ILE A 1 263 ? 8.058 6.560 -1.482 1.00 91.38 263 ILE A N 1
ATOM 2109 C CA . ILE A 1 263 ? 9.110 5.590 -1.130 1.00 91.38 263 ILE A CA 1
ATOM 2110 C C . ILE A 1 263 ? 8.575 4.455 -0.250 1.00 91.38 263 ILE A C 1
ATOM 2112 O O . ILE A 1 263 ? 8.880 3.290 -0.499 1.00 91.38 263 ILE A O 1
ATOM 2116 N N . GLU A 1 264 ? 7.754 4.766 0.754 1.00 92.06 264 GLU A N 1
ATOM 2117 C CA . GLU A 1 264 ? 7.237 3.755 1.682 1.00 92.06 264 GLU A 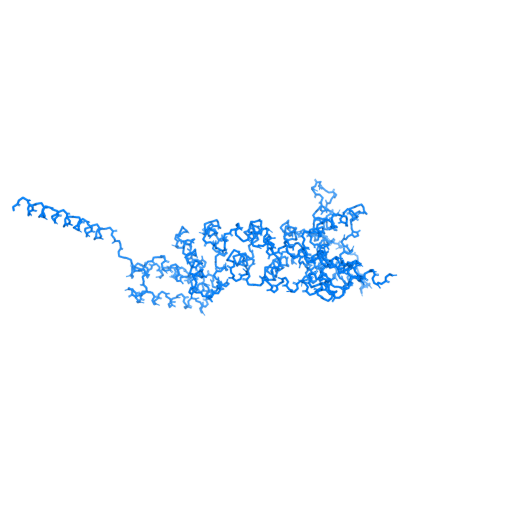CA 1
ATOM 2118 C C . GLU A 1 264 ? 6.338 2.727 0.983 1.00 92.06 264 GLU A C 1
ATOM 2120 O O . GLU A 1 264 ? 6.464 1.523 1.223 1.00 92.06 264 GLU A O 1
ATOM 2125 N N . ILE A 1 265 ? 5.469 3.190 0.076 1.00 94.56 265 ILE A N 1
ATOM 2126 C CA . ILE A 1 265 ? 4.555 2.338 -0.699 1.00 94.56 265 ILE A CA 1
ATOM 2127 C C . ILE A 1 265 ? 5.360 1.493 -1.683 1.00 94.56 265 ILE A C 1
ATOM 2129 O O . ILE A 1 265 ? 5.149 0.284 -1.775 1.00 94.56 265 ILE A O 1
ATOM 2133 N N . CYS A 1 266 ? 6.331 2.112 -2.355 1.00 94.38 266 CYS A N 1
ATOM 2134 C CA . CYS A 1 266 ? 7.252 1.447 -3.267 1.00 94.38 266 CYS A CA 1
ATOM 2135 C C . CYS A 1 266 ? 8.024 0.311 -2.573 1.00 94.38 266 CYS A C 1
ATOM 2137 O O . CYS A 1 266 ? 7.997 -0.836 -3.019 1.00 94.38 266 CYS A O 1
ATOM 2139 N N . HIS A 1 267 ? 8.621 0.580 -1.409 1.00 94.56 267 HIS A N 1
ATOM 2140 C CA . HIS A 1 267 ? 9.306 -0.439 -0.610 1.00 94.56 267 HIS A CA 1
ATOM 2141 C C . HIS A 1 267 ? 8.354 -1.533 -0.104 1.00 94.56 267 HIS A C 1
ATOM 2143 O O . HIS A 1 267 ? 8.724 -2.711 -0.076 1.00 94.56 267 HIS A O 1
ATOM 2149 N N . GLY A 1 268 ? 7.128 -1.172 0.289 1.00 94.19 268 GLY A N 1
ATOM 2150 C CA . GLY A 1 268 ? 6.084 -2.132 0.645 1.00 94.19 268 GLY A CA 1
ATOM 2151 C C . GLY A 1 268 ? 5.761 -3.083 -0.510 1.00 94.19 268 GLY A C 1
ATOM 2152 O O . GLY A 1 268 ? 5.737 -4.299 -0.316 1.00 94.19 268 GLY A O 1
ATOM 2153 N N . LEU A 1 269 ? 5.600 -2.544 -1.721 1.00 95.69 269 LEU A N 1
ATOM 2154 C CA . LEU A 1 269 ? 5.370 -3.309 -2.945 1.00 95.69 269 LEU A CA 1
ATOM 2155 C C . LEU A 1 269 ? 6.557 -4.231 -3.266 1.00 95.69 269 LEU A C 1
ATOM 2157 O O . LEU A 1 269 ? 6.357 -5.419 -3.521 1.00 95.69 269 LEU A O 1
ATOM 2161 N N . PHE A 1 270 ? 7.792 -3.732 -3.169 1.00 96.00 270 PHE A N 1
ATOM 2162 C CA . PHE A 1 270 ? 9.007 -4.515 -3.427 1.00 96.00 270 PHE A CA 1
ATOM 2163 C C . PHE A 1 270 ? 9.131 -5.736 -2.524 1.00 96.00 270 PHE A C 1
ATOM 2165 O O . PHE A 1 270 ? 9.439 -6.824 -3.007 1.00 96.00 270 PHE A O 1
ATOM 2172 N N . ARG A 1 271 ? 8.819 -5.598 -1.230 1.00 95.19 271 ARG A N 1
ATOM 2173 C CA . ARG A 1 271 ? 8.827 -6.731 -0.290 1.00 95.19 271 ARG A CA 1
ATOM 2174 C C . ARG A 1 271 ? 7.851 -7.831 -0.708 1.00 95.19 271 ARG A C 1
ATOM 2176 O O . ARG A 1 271 ? 8.163 -9.016 -0.578 1.00 95.19 271 ARG A O 1
ATOM 2183 N N . ILE A 1 272 ? 6.679 -7.460 -1.224 1.00 94.50 272 ILE A N 1
ATOM 2184 C CA . ILE A 1 272 ? 5.685 -8.429 -1.702 1.00 94.50 272 ILE A CA 1
ATOM 2185 C C . ILE A 1 272 ? 6.138 -9.064 -3.014 1.00 94.50 272 ILE A C 1
ATOM 2187 O O . ILE A 1 272 ? 6.033 -10.285 -3.148 1.00 94.50 272 ILE A O 1
ATOM 2191 N N . ILE A 1 273 ? 6.680 -8.279 -3.949 1.00 94.94 273 ILE A N 1
ATOM 2192 C CA . ILE A 1 273 ? 7.250 -8.798 -5.199 1.00 94.94 273 ILE A CA 1
ATOM 2193 C C . ILE A 1 273 ? 8.354 -9.807 -4.880 1.00 94.94 273 ILE A C 1
ATOM 2195 O O . ILE A 1 273 ? 8.292 -10.940 -5.354 1.00 94.94 273 ILE A O 1
ATOM 2199 N N . GLU A 1 274 ? 9.313 -9.449 -4.021 1.00 94.81 274 GLU A N 1
ATOM 2200 C CA . GLU A 1 274 ? 10.419 -10.321 -3.623 1.00 94.81 274 GLU A CA 1
ATOM 2201 C C . GLU A 1 274 ? 9.918 -11.630 -3.001 1.00 94.81 274 GLU A C 1
ATOM 2203 O O . GLU A 1 274 ? 10.371 -12.716 -3.372 1.00 94.81 274 GLU A O 1
ATOM 2208 N N . LYS A 1 275 ? 8.934 -11.551 -2.099 1.00 93.06 275 LYS A N 1
ATOM 2209 C CA . LYS A 1 275 ? 8.312 -12.734 -1.495 1.00 93.06 275 LYS A CA 1
ATOM 2210 C C . LYS A 1 275 ? 7.605 -13.605 -2.535 1.00 93.06 275 LYS A C 1
ATOM 2212 O O . LYS A 1 275 ? 7.711 -14.829 -2.470 1.00 93.06 275 LYS A O 1
ATOM 2217 N N . THR A 1 276 ? 6.926 -12.987 -3.500 1.00 92.38 276 THR A N 1
ATOM 2218 C CA . THR A 1 276 ? 6.184 -13.672 -4.571 1.00 92.38 276 THR A CA 1
ATOM 2219 C C . THR A 1 276 ? 7.124 -14.408 -5.523 1.00 92.38 276 THR A C 1
ATOM 2221 O O . THR A 1 276 ? 6.839 -15.539 -5.918 1.00 92.38 276 THR A O 1
ATOM 2224 N N . ILE A 1 277 ? 8.275 -13.815 -5.849 1.00 92.88 277 ILE A N 1
ATOM 2225 C CA . ILE A 1 277 ? 9.271 -14.435 -6.732 1.00 92.88 277 ILE A CA 1
ATOM 2226 C C . ILE A 1 277 ? 10.279 -15.325 -6.000 1.00 92.88 277 ILE A C 1
ATOM 2228 O O . ILE A 1 277 ? 11.053 -16.005 -6.663 1.00 92.88 277 ILE A O 1
ATOM 2232 N N . SER A 1 278 ? 10.302 -15.350 -4.664 1.00 90.75 278 SER A N 1
ATOM 2233 C CA . SER A 1 278 ? 11.327 -16.054 -3.874 1.00 90.75 278 SER A CA 1
ATOM 2234 C C . SER A 1 278 ? 11.459 -17.541 -4.237 1.00 90.75 278 SER A C 1
ATOM 2236 O O . SER A 1 278 ? 12.569 -18.049 -4.414 1.00 90.75 278 SER A O 1
ATOM 2238 N N . SER A 1 279 ? 10.335 -18.239 -4.431 1.00 88.56 279 SER A N 1
ATOM 2239 C CA . SER A 1 279 ? 10.321 -19.650 -4.841 1.00 88.56 279 SER A CA 1
ATOM 2240 C C . SER A 1 279 ? 10.886 -19.846 -6.254 1.00 88.56 279 SER A C 1
ATOM 2242 O O . SER A 1 279 ? 11.762 -20.687 -6.462 1.00 88.56 279 SER A O 1
ATOM 2244 N N . ALA A 1 280 ? 10.438 -19.023 -7.205 1.00 86.62 280 ALA A N 1
ATOM 2245 C CA . ALA A 1 280 ? 10.895 -19.005 -8.592 1.00 86.62 280 ALA A CA 1
ATOM 2246 C C . ALA A 1 280 ? 12.392 -18.665 -8.705 1.00 86.62 280 ALA A C 1
ATOM 2248 O O . ALA A 1 280 ? 13.138 -19.306 -9.445 1.00 86.62 280 ALA A O 1
ATOM 2249 N N . TYR A 1 281 ? 12.849 -17.691 -7.922 1.00 88.38 281 TYR A N 1
ATOM 2250 C CA . TYR A 1 281 ? 14.241 -17.271 -7.866 1.00 88.38 281 TYR A CA 1
ATOM 2251 C C . TYR A 1 281 ? 15.134 -18.339 -7.225 1.00 88.38 281 TYR A C 1
ATOM 2253 O O . TYR A 1 281 ? 16.222 -18.613 -7.724 1.00 88.38 281 TYR A O 1
ATOM 2261 N N . SER A 1 282 ? 14.672 -19.005 -6.161 1.00 87.00 282 SER A N 1
ATOM 2262 C CA . SER A 1 282 ? 15.389 -20.138 -5.561 1.00 87.00 282 SER A CA 1
ATOM 2263 C C . SER A 1 282 ? 15.547 -21.296 -6.551 1.00 87.00 282 SER A C 1
ATOM 2265 O O . SER A 1 282 ? 16.638 -21.857 -6.668 1.00 87.00 282 SER A O 1
ATOM 2267 N N . ALA A 1 283 ? 14.503 -21.603 -7.330 1.00 84.38 283 ALA A N 1
ATOM 2268 C CA . ALA A 1 283 ? 14.574 -22.600 -8.398 1.00 84.38 283 ALA A CA 1
ATOM 2269 C C . ALA A 1 283 ? 15.612 -22.219 -9.471 1.00 84.38 283 ALA A C 1
ATOM 2271 O O . ALA A 1 283 ? 16.461 -23.042 -9.816 1.00 84.38 283 ALA A O 1
ATOM 2272 N N . TYR A 1 284 ? 15.623 -20.957 -9.919 1.00 84.12 284 TYR A N 1
ATOM 2273 C CA . TYR A 1 284 ? 16.650 -20.428 -10.827 1.00 84.12 284 TYR A CA 1
ATOM 2274 C C . TYR A 1 284 ? 18.070 -20.542 -10.243 1.00 84.12 284 TYR A C 1
ATOM 2276 O O . TYR A 1 284 ? 19.006 -20.983 -10.908 1.00 84.12 284 TYR A O 1
ATOM 2284 N N . CYS A 1 285 ? 18.262 -20.191 -8.971 1.00 83.44 285 CYS A N 1
ATOM 2285 C CA . CYS A 1 285 ? 19.569 -20.301 -8.326 1.00 83.44 285 CYS A CA 1
ATOM 2286 C C . CYS A 1 285 ? 20.063 -21.752 -8.279 1.00 83.44 285 CYS A C 1
ATOM 2288 O O . CYS A 1 285 ? 21.252 -22.000 -8.476 1.00 83.44 285 CYS A O 1
ATOM 2290 N N . GLN A 1 286 ? 19.179 -22.718 -8.032 1.00 78.81 286 GLN A N 1
ATOM 2291 C CA . GLN A 1 286 ? 19.547 -24.131 -7.950 1.00 78.81 286 GLN A CA 1
ATOM 2292 C C . GLN A 1 286 ? 19.969 -24.715 -9.303 1.00 78.81 286 GLN A C 1
ATOM 2294 O O . GLN A 1 286 ? 20.880 -25.546 -9.338 1.00 78.81 286 GLN A O 1
ATOM 2299 N N . THR A 1 287 ? 19.358 -24.287 -10.411 1.00 70.19 287 THR A N 1
ATOM 2300 C CA . THR A 1 287 ? 19.767 -24.723 -11.756 1.00 70.19 287 THR A CA 1
ATOM 2301 C C . THR A 1 287 ? 21.141 -24.159 -12.117 1.00 70.19 287 THR A C 1
ATOM 2303 O O . THR A 1 287 ? 22.027 -24.911 -12.524 1.00 70.19 287 THR A O 1
ATOM 2306 N N . HIS A 1 288 ? 21.379 -22.873 -11.854 1.00 67.69 288 HIS A N 1
ATOM 2307 C CA . HIS A 1 288 ? 22.656 -22.224 -12.161 1.00 67.69 288 HIS A CA 1
ATOM 2308 C C . HIS A 1 288 ? 23.821 -22.667 -11.255 1.00 67.69 288 HIS A C 1
ATOM 2310 O O . HIS A 1 288 ? 24.941 -22.832 -11.743 1.00 67.69 288 HIS A O 1
ATOM 2316 N N . HIS A 1 289 ? 23.588 -22.953 -9.967 1.00 60.16 289 HIS A N 1
ATOM 2317 C CA . HIS A 1 289 ? 24.638 -23.495 -9.087 1.00 60.16 289 HIS A CA 1
ATOM 2318 C C . HIS A 1 289 ? 25.050 -24.930 -9.456 1.00 60.16 289 HIS A C 1
ATOM 2320 O O . HIS A 1 289 ? 26.210 -25.301 -9.265 1.00 60.16 289 HIS A O 1
ATOM 2326 N N . LYS A 1 290 ? 24.134 -25.747 -9.998 1.00 53.84 290 LYS A N 1
ATOM 2327 C CA . LYS A 1 290 ? 24.458 -27.104 -10.477 1.00 53.84 290 LYS A CA 1
ATOM 2328 C C . LYS A 1 290 ? 25.290 -27.079 -11.761 1.00 53.84 290 LYS A C 1
ATOM 2330 O O . LYS A 1 290 ? 26.200 -27.890 -11.896 1.00 53.84 290 LYS A O 1
ATOM 2335 N N . ILE A 1 291 ? 25.034 -26.123 -12.657 1.00 55.22 291 ILE A N 1
ATOM 2336 C CA . ILE A 1 291 ? 25.843 -25.922 -13.870 1.00 55.22 291 ILE A CA 1
ATOM 2337 C C . ILE A 1 291 ? 27.284 -25.529 -13.500 1.00 55.22 291 ILE A C 1
ATOM 2339 O O . ILE A 1 291 ? 28.220 -26.079 -14.069 1.00 55.22 291 ILE A O 1
ATOM 2343 N N . SER A 1 292 ? 27.467 -24.658 -12.499 1.00 45.75 292 SER A N 1
ATOM 2344 C CA . SER A 1 292 ? 28.799 -24.230 -12.040 1.00 45.75 292 SER A CA 1
ATOM 2345 C C . SER A 1 292 ? 29.622 -25.374 -11.416 1.00 45.75 292 SER A C 1
ATOM 2347 O O . SER A 1 292 ? 30.788 -25.549 -11.751 1.00 45.75 292 SER A O 1
ATOM 2349 N N . ARG A 1 293 ? 29.010 -26.246 -10.594 1.00 48.03 293 ARG A N 1
ATOM 2350 C CA . ARG A 1 293 ? 29.705 -27.415 -10.003 1.00 48.03 293 ARG A CA 1
ATOM 2351 C C . ARG A 1 293 ? 30.132 -28.481 -11.018 1.00 48.03 293 ARG A C 1
ATOM 2353 O O . ARG A 1 293 ? 31.111 -29.185 -10.781 1.00 48.03 293 ARG A O 1
ATOM 2360 N N . ASN A 1 294 ? 29.425 -28.606 -12.138 1.00 48.03 294 ASN A N 1
ATOM 2361 C CA . ASN A 1 294 ? 29.767 -29.593 -13.163 1.00 48.03 294 ASN A CA 1
ATOM 2362 C C . ASN A 1 294 ? 30.995 -29.203 -14.000 1.00 48.03 294 ASN A C 1
ATOM 2364 O O . ASN A 1 294 ? 31.565 -30.074 -14.649 1.00 48.03 294 ASN A O 1
ATOM 2368 N N . ILE A 1 295 ? 31.431 -27.939 -13.967 1.00 51.25 295 ILE A N 1
ATOM 2369 C CA . ILE A 1 295 ? 32.638 -27.497 -14.685 1.00 51.25 295 ILE A CA 1
ATOM 2370 C C . ILE A 1 295 ? 33.915 -27.962 -13.957 1.00 51.25 295 ILE A C 1
ATOM 2372 O O . ILE A 1 295 ? 34.897 -28.299 -14.613 1.00 51.25 295 ILE A O 1
ATOM 2376 N N . ASP A 1 296 ? 33.872 -28.105 -12.627 1.00 47.50 296 ASP A N 1
ATOM 2377 C CA . ASP A 1 296 ? 35.043 -28.476 -11.814 1.00 47.50 296 ASP A CA 1
ATOM 2378 C C . ASP A 1 296 ? 35.189 -29.987 -11.554 1.00 47.50 296 ASP A C 1
ATOM 2380 O O . ASP A 1 296 ? 36.178 -30.422 -10.964 1.00 47.50 296 ASP A O 1
ATOM 2384 N N . THR A 1 297 ? 34.244 -30.821 -12.007 1.00 45.31 297 THR A N 1
ATOM 2385 C CA . THR A 1 297 ? 34.256 -32.268 -11.715 1.00 45.31 297 THR A CA 1
ATOM 2386 C C . THR A 1 297 ? 34.094 -33.122 -12.972 1.00 45.31 297 THR A C 1
ATOM 2388 O O . THR A 1 297 ? 33.134 -33.869 -13.142 1.00 45.31 297 THR A O 1
ATOM 2391 N N . HIS A 1 298 ? 35.076 -33.063 -13.870 1.00 44.00 298 HIS A N 1
ATOM 2392 C CA . HIS A 1 298 ? 35.277 -34.136 -14.842 1.00 44.00 298 HIS A CA 1
ATOM 2393 C C . HIS A 1 298 ? 35.936 -35.331 -14.143 1.00 44.00 298 HIS A C 1
ATOM 2395 O O . HIS A 1 298 ? 37.157 -35.382 -14.105 1.00 44.00 298 HIS A O 1
ATOM 2401 N N . MET A 1 299 ? 35.142 -36.273 -13.613 1.00 41.62 299 MET A N 1
ATOM 2402 C CA . MET A 1 299 ? 35.408 -37.727 -13.610 1.00 41.62 299 MET A CA 1
ATOM 2403 C C . MET A 1 299 ? 34.136 -38.508 -13.211 1.00 41.62 299 MET A C 1
ATOM 2405 O O . MET A 1 299 ? 33.731 -38.488 -12.058 1.00 41.62 299 MET A O 1
ATOM 2409 N N . ILE A 1 300 ? 33.568 -39.201 -14.210 1.00 44.78 300 ILE A N 1
ATOM 2410 C CA . ILE A 1 300 ? 32.828 -40.482 -14.170 1.00 44.78 300 ILE A CA 1
ATOM 2411 C C . ILE A 1 300 ? 31.617 -40.580 -13.210 1.00 44.78 300 ILE A C 1
ATOM 2413 O O . ILE A 1 300 ? 31.776 -40.855 -12.031 1.00 44.78 300 ILE A O 1
ATOM 2417 N N . ASP A 1 301 ? 30.393 -40.476 -13.744 1.00 35.75 301 ASP A N 1
ATOM 2418 C CA . ASP A 1 301 ? 29.542 -41.660 -13.967 1.00 35.75 301 ASP A CA 1
ATOM 2419 C C . ASP A 1 301 ? 28.262 -41.309 -14.743 1.00 35.75 301 ASP A C 1
ATOM 2421 O O . ASP A 1 301 ? 27.516 -40.382 -14.421 1.00 35.75 301 ASP A O 1
ATOM 2425 N N . ALA A 1 302 ? 28.021 -42.074 -15.806 1.00 44.62 302 ALA A N 1
ATOM 2426 C CA . ALA A 1 302 ? 26.843 -41.985 -16.652 1.00 44.62 302 ALA A CA 1
ATOM 2427 C C . ALA A 1 302 ? 25.762 -42.935 -16.121 1.00 44.62 302 ALA A C 1
ATOM 2429 O O . ALA A 1 302 ? 25.654 -44.077 -16.559 1.00 44.62 302 ALA A O 1
ATOM 2430 N N . SER A 1 303 ? 24.927 -42.458 -15.200 1.00 36.69 303 SER A N 1
ATOM 2431 C CA . SER A 1 303 ? 23.665 -43.129 -14.877 1.00 36.69 303 SER A CA 1
ATOM 2432 C C . SER A 1 303 ? 22.616 -42.128 -14.395 1.00 36.69 303 SER A C 1
ATOM 2434 O O . SER A 1 303 ? 22.757 -41.515 -13.341 1.00 36.69 303 SER A O 1
ATOM 2436 N N . SER A 1 304 ? 21.568 -41.982 -15.213 1.00 42.25 304 SER A N 1
ATOM 2437 C CA . SER A 1 304 ? 20.296 -41.297 -14.937 1.00 42.25 304 SER A CA 1
ATOM 2438 C C . SER A 1 304 ? 20.390 -39.863 -14.398 1.00 42.25 304 SER A C 1
ATOM 2440 O O . SER A 1 304 ? 20.025 -39.591 -13.256 1.00 42.25 304 SER A O 1
ATOM 2442 N N . VAL A 1 305 ? 20.767 -38.910 -15.256 1.00 35.09 305 VAL A N 1
ATOM 2443 C CA . VAL A 1 305 ? 20.385 -37.507 -15.039 1.00 35.09 305 VAL A CA 1
ATOM 2444 C C . VAL A 1 305 ? 18.923 -37.375 -15.461 1.00 35.09 305 VAL A C 1
ATOM 2446 O O . VAL A 1 305 ? 18.617 -37.092 -16.615 1.00 35.09 305 VAL A O 1
ATOM 2449 N N . SER A 1 306 ? 17.996 -37.621 -14.536 1.00 36.69 306 SER A N 1
ATOM 2450 C CA . SER A 1 306 ? 16.669 -37.023 -14.656 1.00 36.69 306 SER A CA 1
ATOM 2451 C C . SER A 1 306 ? 16.881 -35.510 -14.635 1.00 36.69 306 SER A C 1
ATOM 2453 O O . SER A 1 306 ? 17.264 -34.964 -13.595 1.00 36.69 306 SER A O 1
ATOM 2455 N N . SER A 1 307 ? 16.710 -34.847 -15.780 1.00 39.22 307 SER A N 1
ATOM 2456 C CA . SER A 1 307 ? 16.676 -33.389 -15.862 1.00 39.22 307 SER A CA 1
ATOM 2457 C C . SER A 1 307 ? 15.767 -32.875 -14.745 1.00 39.22 307 SER A C 1
ATOM 2459 O O . SER A 1 307 ? 14.605 -33.285 -14.696 1.00 39.22 307 SER A O 1
ATOM 2461 N N . PRO A 1 308 ? 16.242 -32.039 -13.808 1.00 42.22 308 PRO A N 1
ATOM 2462 C CA . PRO A 1 308 ? 15.347 -31.444 -12.840 1.00 42.22 308 PRO A CA 1
ATOM 2463 C C . PRO A 1 308 ? 14.560 -30.365 -13.584 1.00 42.22 308 PRO A C 1
ATOM 2465 O O . PRO A 1 308 ? 14.997 -29.221 -13.680 1.00 42.22 308 PRO A O 1
ATOM 2468 N N . SER A 1 309 ? 13.421 -30.752 -14.150 1.00 47.72 309 SER A N 1
ATOM 2469 C CA . SER A 1 309 ? 12.425 -29.867 -14.747 1.00 47.72 309 SER A CA 1
ATOM 2470 C C . SER A 1 309 ? 11.716 -29.092 -13.634 1.00 47.72 309 SER A C 1
ATOM 2472 O O . SER A 1 309 ? 10.551 -29.336 -13.320 1.00 47.72 309 SER A O 1
ATOM 2474 N N . TYR A 1 310 ? 12.433 -28.192 -12.962 1.00 56.78 310 TYR A N 1
ATOM 2475 C CA . TYR A 1 310 ? 11.796 -27.207 -12.097 1.00 56.78 310 TYR A CA 1
ATOM 2476 C C . TYR A 1 310 ? 11.258 -26.102 -12.999 1.00 56.78 310 TYR A C 1
ATOM 2478 O O . TYR A 1 310 ? 11.922 -25.095 -13.229 1.00 56.78 310 TYR A O 1
ATOM 2486 N N . LEU A 1 311 ? 10.068 -26.338 -13.552 1.00 63.31 311 LEU A N 1
ATOM 2487 C CA . LEU A 1 311 ? 9.318 -25.344 -14.309 1.00 63.31 311 LEU A CA 1
ATOM 2488 C C . LEU A 1 311 ? 9.124 -24.108 -13.426 1.00 63.31 311 LEU A C 1
ATOM 2490 O O . LEU A 1 311 ? 8.443 -24.157 -12.399 1.00 63.31 311 LEU A O 1
ATOM 2494 N N . VAL A 1 312 ? 9.747 -22.999 -13.815 1.00 72.00 312 VAL A N 1
ATOM 2495 C CA . VAL A 1 312 ? 9.580 -21.722 -13.128 1.00 72.00 312 VAL A CA 1
ATOM 2496 C C . VAL A 1 312 ? 8.346 -21.050 -13.706 1.00 72.00 312 VAL A C 1
ATOM 2498 O O . VAL A 1 312 ? 8.394 -20.487 -14.794 1.00 72.00 312 VAL A O 1
ATOM 2501 N N . HIS A 1 313 ? 7.233 -21.107 -12.980 1.00 78.69 313 HIS A N 1
ATOM 2502 C CA . HIS A 1 313 ? 6.007 -20.392 -13.327 1.00 78.69 313 HIS A CA 1
ATOM 2503 C C . HIS A 1 313 ? 5.671 -19.390 -12.218 1.00 78.69 313 HIS A C 1
ATOM 2505 O O . HIS A 1 313 ? 5.102 -19.787 -11.198 1.00 78.69 313 HIS A O 1
ATOM 2511 N N . PRO A 1 314 ? 6.045 -18.104 -12.372 1.00 80.19 314 PRO A N 1
ATOM 2512 C CA . PRO A 1 314 ? 5.629 -17.082 -11.429 1.00 80.19 314 PRO A CA 1
ATOM 2513 C C . PRO A 1 314 ? 4.095 -16.925 -11.471 1.00 80.19 314 PRO A C 1
ATOM 2515 O O . PRO A 1 314 ? 3.486 -17.104 -12.533 1.00 80.19 314 PRO A O 1
ATOM 2518 N N . PRO A 1 315 ? 3.446 -16.602 -10.339 1.00 85.19 315 PRO A N 1
ATOM 2519 C CA . PRO A 1 315 ? 2.008 -16.335 -10.304 1.00 85.19 315 PRO A CA 1
ATOM 2520 C C . PRO A 1 315 ? 1.623 -15.191 -11.251 1.00 85.19 315 PRO A C 1
ATOM 2522 O O . PRO A 1 315 ? 2.378 -14.237 -11.379 1.00 85.19 315 PRO A O 1
ATOM 2525 N N . LYS A 1 316 ? 0.424 -15.211 -11.851 1.00 85.75 316 LYS A N 1
ATOM 2526 C CA . LYS A 1 316 ? -0.060 -14.101 -12.711 1.00 85.75 316 LYS A CA 1
ATOM 2527 C C . LYS A 1 316 ? -0.024 -12.737 -12.010 1.00 85.75 316 LYS A C 1
ATOM 2529 O O . LYS A 1 316 ? 0.308 -11.730 -12.622 1.00 85.75 316 LYS A O 1
ATOM 2534 N N . VAL A 1 317 ? -0.296 -12.756 -10.708 1.00 89.38 317 VAL A N 1
ATOM 2535 C CA . VAL A 1 317 ? -0.219 -11.616 -9.790 1.00 89.38 317 VAL A CA 1
ATOM 2536 C C . VAL A 1 317 ? 1.141 -10.905 -9.840 1.00 89.38 317 VAL A C 1
ATOM 2538 O O . VAL A 1 317 ? 1.202 -9.691 -9.705 1.00 89.38 317 VAL A O 1
ATOM 2541 N N . PHE A 1 318 ? 2.234 -11.623 -10.115 1.00 92.56 318 PHE A N 1
ATOM 2542 C CA . PHE A 1 318 ? 3.559 -11.022 -10.274 1.00 92.56 318 PHE A CA 1
ATOM 2543 C C . PHE A 1 318 ? 3.609 -9.996 -11.415 1.00 92.56 318 PHE A C 1
ATOM 2545 O O . PHE A 1 318 ? 4.170 -8.920 -11.243 1.00 92.56 318 PHE A O 1
ATOM 2552 N N . PHE A 1 319 ? 3.000 -10.298 -12.564 1.00 92.44 319 PHE A N 1
ATOM 2553 C CA . PHE A 1 319 ? 2.989 -9.379 -13.705 1.00 92.44 319 PHE A CA 1
ATOM 2554 C C . PHE A 1 319 ? 2.121 -8.150 -13.423 1.00 92.44 319 PHE A C 1
ATOM 2556 O O . PHE A 1 319 ? 2.516 -7.037 -13.749 1.00 92.44 319 PHE A O 1
ATOM 2563 N N . GLN A 1 320 ? 1.006 -8.332 -12.709 1.00 92.81 320 GLN A N 1
ATOM 2564 C CA . GLN A 1 320 ? 0.176 -7.222 -12.229 1.00 92.81 320 GLN A CA 1
ATOM 2565 C C . GLN A 1 320 ? 0.951 -6.321 -11.258 1.00 92.81 320 GLN A C 1
ATOM 2567 O O . GLN A 1 320 ? 0.881 -5.101 -11.365 1.00 92.81 320 GLN A O 1
ATOM 2572 N N . MET A 1 321 ? 1.744 -6.904 -10.350 1.00 94.38 321 MET A N 1
ATOM 2573 C CA . MET A 1 321 ? 2.614 -6.140 -9.451 1.00 94.38 321 MET A CA 1
ATOM 2574 C C . MET A 1 321 ? 3.661 -5.321 -10.210 1.00 94.38 321 MET A C 1
ATOM 2576 O O . MET A 1 321 ? 3.922 -4.184 -9.828 1.00 94.38 321 MET A O 1
ATOM 2580 N N . LEU A 1 322 ? 4.246 -5.868 -11.282 1.00 93.75 322 LEU A N 1
ATOM 2581 C CA . LEU A 1 322 ? 5.182 -5.128 -12.134 1.00 93.75 322 LEU A CA 1
ATOM 2582 C C . LEU A 1 322 ? 4.482 -3.999 -12.899 1.00 93.75 322 LEU A C 1
ATOM 2584 O O . LEU A 1 322 ? 5.011 -2.893 -12.952 1.00 93.75 322 LEU A O 1
ATOM 2588 N N . ALA A 1 323 ? 3.284 -4.237 -13.436 1.00 92.50 323 ALA A N 1
ATOM 2589 C CA . ALA A 1 323 ? 2.491 -3.196 -14.088 1.00 92.50 323 ALA A CA 1
ATOM 2590 C C . ALA A 1 323 ? 2.166 -2.038 -13.131 1.00 92.50 323 ALA A C 1
ATOM 2592 O O . ALA A 1 323 ? 2.369 -0.880 -13.484 1.00 92.50 323 ALA A O 1
ATOM 2593 N N . VAL A 1 324 ? 1.759 -2.345 -11.894 1.00 93.38 324 VAL A N 1
ATOM 2594 C CA . VAL A 1 324 ? 1.517 -1.342 -10.841 1.00 93.38 324 VAL A CA 1
ATOM 2595 C C . VAL A 1 324 ? 2.805 -0.625 -10.431 1.00 93.38 324 VAL A C 1
ATOM 2597 O O . VAL A 1 324 ? 2.783 0.576 -10.186 1.00 93.38 324 VAL A O 1
ATOM 2600 N N . CYS A 1 325 ? 3.933 -1.340 -10.363 1.00 93.25 325 CYS A N 1
ATOM 2601 C CA . CYS A 1 325 ? 5.227 -0.764 -10.001 1.00 93.25 325 CYS A CA 1
ATOM 2602 C C . CYS A 1 325 ? 5.670 0.350 -10.963 1.00 93.25 325 CYS A C 1
ATOM 2604 O O . CYS A 1 325 ? 6.364 1.280 -10.544 1.00 93.25 325 CYS A O 1
ATOM 2606 N N . GLY A 1 326 ? 5.303 0.253 -12.243 1.00 90.81 326 GLY A N 1
ATOM 2607 C CA . GLY A 1 326 ? 5.641 1.262 -13.239 1.00 90.81 326 GLY A CA 1
ATOM 2608 C C . GLY A 1 326 ? 7.157 1.527 -13.313 1.00 90.81 326 GLY A C 1
ATOM 2609 O O . GLY A 1 326 ? 7.955 0.596 -13.158 1.00 90.81 326 GLY A O 1
ATOM 2610 N N . PRO A 1 327 ? 7.594 2.791 -13.477 1.00 90.81 327 PRO A N 1
ATOM 2611 C CA . PRO A 1 327 ? 9.007 3.130 -13.625 1.00 90.81 327 PRO A CA 1
ATOM 2612 C C . PRO A 1 327 ? 9.820 3.026 -12.334 1.00 90.81 327 PRO A C 1
ATOM 2614 O O . PRO A 1 327 ? 11.035 3.181 -12.396 1.00 90.81 327 PRO A O 1
ATOM 2617 N N . TYR A 1 328 ? 9.227 2.726 -11.178 1.00 92.88 328 TYR A N 1
ATOM 2618 C CA . TYR A 1 328 ? 9.888 2.909 -9.881 1.00 92.88 328 TYR A CA 1
ATOM 2619 C C . TYR A 1 328 ? 10.839 1.780 -9.451 1.00 92.88 328 TYR A C 1
ATOM 2621 O O . TYR A 1 328 ? 11.556 1.943 -8.464 1.00 92.88 328 TYR A O 1
ATOM 2629 N N . LEU A 1 329 ? 10.935 0.671 -10.198 1.00 94.00 329 LEU A N 1
ATOM 2630 C CA . LEU A 1 329 ? 11.812 -0.463 -9.855 1.00 94.00 329 LEU A CA 1
ATOM 2631 C C . LEU A 1 329 ? 13.310 -0.096 -9.814 1.00 94.00 329 LEU A C 1
ATOM 2633 O O . LEU A 1 329 ? 14.102 -0.815 -9.208 1.00 94.00 329 LEU A O 1
ATOM 2637 N N . HIS A 1 330 ? 13.708 1.040 -10.396 1.00 91.94 330 HIS A N 1
ATOM 2638 C CA . HIS A 1 330 ? 15.079 1.563 -10.326 1.00 91.94 330 HIS A CA 1
ATOM 2639 C C . HIS A 1 330 ? 15.591 1.774 -8.891 1.00 91.94 330 HIS A C 1
ATOM 2641 O O . HIS A 1 330 ? 16.793 1.655 -8.652 1.00 91.94 330 HIS A O 1
ATOM 2647 N N . ARG A 1 331 ? 14.688 2.028 -7.931 1.00 91.88 331 ARG A N 1
ATOM 2648 C CA . ARG A 1 331 ? 15.023 2.234 -6.513 1.00 91.88 331 ARG A CA 1
ATOM 2649 C C . ARG A 1 331 ? 15.614 0.986 -5.848 1.00 91.88 331 ARG A C 1
ATOM 2651 O O . ARG A 1 331 ? 16.360 1.114 -4.881 1.00 91.88 331 ARG A O 1
ATOM 2658 N N . ASP A 1 332 ? 15.339 -0.209 -6.380 1.00 94.31 332 ASP A N 1
ATOM 2659 C CA . ASP A 1 332 ? 15.960 -1.465 -5.947 1.00 94.31 332 ASP A CA 1
ATOM 2660 C C . ASP A 1 332 ? 16.540 -2.236 -7.142 1.00 94.31 332 ASP A C 1
ATOM 2662 O O . ASP A 1 332 ? 15.934 -3.137 -7.730 1.00 94.31 332 ASP A O 1
ATOM 2666 N N . THR A 1 333 ? 17.789 -1.903 -7.471 1.00 93.12 333 THR A N 1
ATOM 2667 C CA . THR A 1 333 ? 18.541 -2.574 -8.540 1.00 93.12 333 THR A CA 1
ATOM 2668 C C . THR A 1 333 ? 18.782 -4.064 -8.273 1.00 93.12 333 THR A C 1
ATOM 2670 O O . THR A 1 333 ? 18.954 -4.831 -9.222 1.00 93.12 333 THR A O 1
ATOM 2673 N N . GLN A 1 334 ? 18.763 -4.523 -7.014 1.00 94.00 334 GLN A N 1
ATOM 2674 C CA . GLN A 1 334 ? 18.909 -5.948 -6.707 1.00 94.00 334 GLN A CA 1
ATOM 2675 C C . GLN A 1 334 ? 17.630 -6.702 -7.059 1.00 94.00 334 GLN A C 1
ATOM 2677 O O . GLN A 1 334 ? 17.691 -7.758 -7.698 1.00 94.00 334 GLN A O 1
ATOM 2682 N N . LEU A 1 335 ? 16.471 -6.162 -6.674 1.00 95.56 335 LEU A N 1
ATOM 2683 C CA . LEU A 1 335 ? 15.178 -6.719 -7.056 1.00 95.56 335 LEU A CA 1
ATOM 2684 C C . LEU A 1 335 ? 14.998 -6.695 -8.576 1.00 95.56 335 LEU A C 1
ATOM 2686 O O . LEU A 1 335 ? 14.591 -7.710 -9.142 1.00 95.56 335 LEU A O 1
ATOM 2690 N N . PHE A 1 336 ? 15.394 -5.609 -9.243 1.00 96.00 336 PHE A N 1
ATOM 2691 C CA . PHE A 1 336 ? 15.392 -5.508 -10.705 1.00 96.00 336 PHE A CA 1
ATOM 2692 C C . PHE A 1 336 ? 16.132 -6.683 -11.369 1.00 96.00 336 PHE A C 1
ATOM 2694 O O . PHE A 1 336 ? 15.601 -7.357 -12.259 1.00 96.00 336 PHE A O 1
ATOM 2701 N N . GLN A 1 337 ? 17.349 -6.991 -10.908 1.00 94.31 337 GLN A N 1
ATOM 2702 C CA . GLN A 1 337 ? 18.132 -8.115 -11.432 1.00 94.31 337 GLN A CA 1
ATOM 2703 C C . GLN A 1 337 ? 17.469 -9.470 -11.137 1.00 94.31 337 GLN A C 1
ATOM 2705 O O . GLN A 1 337 ? 17.450 -10.350 -12.003 1.00 94.31 337 GLN A O 1
ATOM 2710 N N . LYS A 1 338 ? 16.900 -9.657 -9.935 1.00 94.44 338 LYS A N 1
ATOM 2711 C CA . LYS A 1 338 ? 16.149 -10.877 -9.583 1.00 94.44 338 LYS A CA 1
ATOM 2712 C C . LYS A 1 338 ? 14.950 -11.069 -10.515 1.00 94.44 338 LYS A C 1
ATOM 2714 O O . LYS A 1 338 ? 14.769 -12.172 -11.027 1.00 94.44 338 LYS A O 1
ATOM 2719 N N . VAL A 1 339 ? 14.189 -10.007 -10.784 1.00 95.31 339 VAL A N 1
ATOM 2720 C CA . VAL A 1 339 ? 13.059 -10.003 -11.727 1.00 95.31 339 VAL A CA 1
ATOM 2721 C C . VAL A 1 339 ? 13.518 -10.427 -13.122 1.00 95.31 339 VAL A C 1
ATOM 2723 O O . VAL A 1 339 ? 12.961 -11.375 -13.674 1.00 95.31 339 VAL A O 1
ATOM 2726 N N . CYS A 1 340 ? 14.587 -9.826 -13.655 1.00 94.31 340 CYS A N 1
ATOM 2727 C CA . CYS A 1 340 ? 15.137 -10.203 -14.963 1.00 94.31 340 CYS A CA 1
ATOM 2728 C C . CYS A 1 340 ? 15.515 -11.693 -15.027 1.00 94.31 340 CYS A C 1
ATOM 2730 O O . CYS A 1 340 ? 15.200 -12.389 -15.993 1.00 94.31 340 CYS A O 1
ATOM 2732 N N . ARG A 1 341 ? 16.152 -12.225 -13.977 1.00 92.19 341 ARG A N 1
ATOM 2733 C CA . ARG A 1 341 ? 16.518 -13.649 -13.885 1.00 92.19 341 ARG A CA 1
ATOM 2734 C C . ARG A 1 341 ? 15.299 -14.567 -13.857 1.00 92.19 341 ARG A C 1
ATOM 2736 O O . ARG A 1 341 ? 15.288 -15.567 -14.573 1.00 92.19 341 ARG A O 1
ATOM 2743 N N . VAL A 1 342 ? 14.264 -14.217 -13.091 1.00 91.81 342 VAL A N 1
ATOM 2744 C CA . VAL A 1 342 ? 13.005 -14.979 -13.054 1.00 91.81 342 VAL A CA 1
ATOM 2745 C C . VAL A 1 342 ? 12.303 -14.961 -14.413 1.00 91.81 342 VAL A C 1
ATOM 2747 O O . VAL A 1 342 ? 11.866 -16.018 -14.864 1.00 91.81 342 VAL A O 1
ATOM 2750 N N . LEU A 1 343 ? 12.255 -13.820 -15.108 1.00 91.81 343 LEU A N 1
ATOM 2751 C CA . LEU A 1 343 ? 11.662 -13.725 -16.449 1.00 91.81 343 LEU A CA 1
ATOM 2752 C C . LEU A 1 343 ? 12.412 -14.584 -17.480 1.00 91.81 343 LEU A C 1
ATOM 2754 O O . LEU A 1 343 ? 11.778 -15.295 -18.261 1.00 91.81 343 LEU A O 1
ATOM 2758 N N . LYS A 1 344 ? 13.753 -14.604 -17.439 1.00 89.31 344 LYS A N 1
ATOM 2759 C CA . LYS A 1 344 ? 14.563 -15.512 -18.276 1.00 89.31 344 LYS A CA 1
ATOM 2760 C C . LYS A 1 344 ? 14.227 -16.979 -18.011 1.00 89.31 344 LYS A C 1
ATOM 2762 O O . LYS A 1 344 ? 14.040 -17.751 -18.952 1.00 89.31 344 LYS A O 1
ATOM 2767 N N . ALA A 1 345 ? 14.132 -17.362 -16.736 1.00 87.75 345 ALA A N 1
ATOM 2768 C CA . ALA A 1 345 ? 13.802 -18.731 -16.343 1.00 87.75 345 ALA A CA 1
ATOM 2769 C C . ALA A 1 345 ? 12.376 -19.124 -16.763 1.00 87.75 345 ALA A C 1
ATOM 2771 O O . ALA A 1 345 ? 12.159 -20.244 -17.226 1.00 87.75 345 ALA A O 1
ATOM 2772 N N . TYR A 1 346 ? 11.421 -18.197 -16.642 1.00 88.38 346 TYR A N 1
ATOM 2773 C CA . TYR A 1 346 ? 10.035 -18.375 -17.075 1.00 88.38 346 TYR A CA 1
ATOM 2774 C C . TYR A 1 346 ? 9.942 -18.629 -18.582 1.00 88.38 346 TYR A C 1
ATOM 2776 O O . TYR A 1 346 ? 9.301 -19.589 -19.012 1.00 88.38 346 TYR A O 1
ATOM 2784 N N . HIS A 1 347 ? 10.654 -17.833 -19.383 1.00 86.50 347 HIS A N 1
ATOM 2785 C CA . HIS A 1 347 ? 10.720 -18.020 -20.830 1.00 86.50 347 HIS A CA 1
ATOM 2786 C C . HIS A 1 347 ? 11.332 -19.378 -21.218 1.00 86.50 347 HIS A C 1
ATOM 2788 O O . HIS A 1 347 ? 10.774 -20.095 -22.050 1.00 86.50 347 HIS A O 1
ATOM 2794 N N . ALA A 1 348 ? 12.447 -19.770 -20.588 1.00 83.44 348 ALA A N 1
ATOM 2795 C CA . ALA A 1 348 ? 13.090 -21.064 -20.835 1.00 83.44 348 ALA A CA 1
ATOM 2796 C C . ALA A 1 348 ? 12.172 -22.246 -20.474 1.00 83.44 348 ALA A C 1
ATOM 2798 O O . ALA A 1 348 ? 11.992 -23.157 -21.278 1.00 83.44 348 ALA A O 1
ATOM 2799 N N . SER A 1 349 ? 11.522 -22.173 -19.309 1.00 81.12 349 SER A N 1
ATOM 2800 C CA . SER A 1 349 ? 10.564 -23.181 -18.830 1.00 81.12 349 SER A CA 1
ATOM 2801 C C . SER A 1 349 ? 9.355 -23.314 -19.761 1.00 81.12 349 SER A C 1
ATOM 2803 O O . SER A 1 349 ? 8.802 -24.397 -19.940 1.00 81.12 349 SER A O 1
ATOM 2805 N N . SER A 1 350 ? 8.926 -22.214 -20.383 1.00 74.88 350 SER A N 1
ATOM 2806 C CA . SER A 1 350 ? 7.773 -22.237 -21.277 1.00 74.88 350 SER A CA 1
ATOM 2807 C C . SER A 1 350 ? 8.087 -22.835 -22.651 1.00 74.88 350 SER A C 1
ATOM 2809 O O . SER A 1 350 ? 7.236 -23.531 -23.204 1.00 74.88 350 SER A O 1
ATOM 2811 N N . LYS A 1 351 ? 9.316 -22.679 -23.166 1.00 69.81 351 LYS A N 1
ATOM 2812 C CA . LYS A 1 351 ? 9.753 -23.358 -24.402 1.00 69.81 351 LYS A CA 1
ATOM 2813 C C . LYS A 1 351 ? 9.723 -24.884 -24.285 1.00 69.81 351 LYS A C 1
ATOM 2815 O O . LYS A 1 351 ? 9.398 -25.548 -25.263 1.00 69.81 351 LYS A O 1
ATOM 2820 N N . GLU A 1 352 ? 9.989 -25.428 -23.098 1.00 61.88 352 GLU A N 1
ATOM 2821 C CA . GLU A 1 352 ? 9.875 -26.870 -22.830 1.00 61.88 352 GLU A CA 1
ATOM 2822 C C . GLU A 1 352 ? 8.409 -27.350 -22.780 1.00 61.88 352 GLU A C 1
ATOM 2824 O O . GLU A 1 352 ? 8.115 -28.480 -23.163 1.00 61.88 352 GLU A O 1
ATOM 2829 N N . SER A 1 353 ? 7.473 -26.484 -22.366 1.00 56.06 353 SER A N 1
ATOM 2830 C CA . SER A 1 353 ? 6.037 -26.794 -22.207 1.00 56.06 353 SER A CA 1
ATOM 2831 C C . SER A 1 353 ? 5.189 -26.539 -23.471 1.00 56.06 353 SER A C 1
ATOM 2833 O O . SER A 1 353 ? 4.153 -27.178 -23.690 1.00 56.06 353 SER A O 1
ATOM 2835 N N . ALA A 1 354 ? 5.643 -25.651 -24.364 1.00 52.38 354 ALA A N 1
ATOM 2836 C CA . ALA A 1 354 ? 4.952 -25.274 -25.603 1.00 52.38 354 ALA A CA 1
ATOM 2837 C C . ALA A 1 354 ? 4.822 -26.413 -26.637 1.00 52.38 354 ALA A C 1
ATOM 2839 O O . ALA A 1 354 ? 4.089 -26.279 -27.615 1.00 52.38 354 ALA A O 1
ATOM 2840 N N . HIS A 1 355 ? 5.479 -27.557 -26.427 1.00 52.03 355 HIS A N 1
ATOM 2841 C CA . HIS A 1 355 ? 5.256 -28.762 -27.233 1.00 52.03 355 HIS A CA 1
ATOM 2842 C C . HIS A 1 355 ? 3.942 -29.492 -26.908 1.00 52.03 355 HIS A C 1
ATOM 2844 O O . HIS A 1 355 ? 3.578 -30.411 -27.639 1.00 52.03 355 HIS A O 1
ATOM 2850 N N . THR A 1 356 ? 3.206 -29.087 -25.863 1.00 50.19 356 THR A N 1
ATOM 2851 C CA . THR A 1 356 ? 2.055 -29.865 -25.371 1.00 50.19 356 THR A CA 1
ATOM 2852 C C . THR A 1 356 ? 0.700 -29.152 -25.324 1.00 50.19 356 THR A C 1
ATOM 2854 O O . THR A 1 356 ? -0.303 -29.840 -25.495 1.00 50.19 356 THR A O 1
ATOM 2857 N N . THR A 1 357 ? 0.592 -27.823 -25.182 1.00 42.84 357 THR A N 1
ATOM 2858 C CA . THR A 1 357 ? -0.733 -27.152 -25.144 1.00 42.84 357 THR A CA 1
ATOM 2859 C C . THR A 1 357 ? -0.679 -25.669 -25.532 1.00 42.84 357 THR A C 1
ATOM 2861 O O . THR A 1 357 ? 0.052 -24.898 -24.917 1.00 42.84 357 THR A O 1
ATOM 2864 N N . GLY A 1 358 ? -1.503 -25.258 -26.505 1.00 44.97 358 GLY A N 1
ATOM 2865 C CA . GLY A 1 358 ? -1.642 -23.880 -27.004 1.00 44.97 358 GLY A CA 1
ATOM 2866 C C . GLY A 1 358 ? -2.415 -22.940 -26.072 1.00 44.97 358 GLY A C 1
ATOM 2867 O O . GLY A 1 358 ? -3.535 -22.538 -26.376 1.00 44.97 358 GLY A O 1
ATOM 2868 N N . VAL A 1 359 ? -1.818 -22.594 -24.933 1.00 45.41 359 VAL A N 1
ATOM 2869 C CA . VAL A 1 359 ? -2.292 -21.524 -24.037 1.00 45.41 359 VAL A CA 1
ATOM 2870 C C . VAL A 1 359 ? -1.548 -20.222 -24.376 1.00 45.41 359 VAL A C 1
ATOM 2872 O O . VAL A 1 359 ? -0.419 -20.284 -24.856 1.00 45.41 359 VAL A O 1
ATOM 2875 N N . MET A 1 360 ? -2.204 -19.068 -24.167 1.00 52.19 360 MET A N 1
ATOM 2876 C CA . MET A 1 360 ? -1.697 -17.694 -24.368 1.00 52.19 360 MET A CA 1
ATOM 2877 C C . MET A 1 360 ? -0.180 -17.567 -24.180 1.00 52.19 360 MET A C 1
ATOM 2879 O O . MET A 1 360 ? 0.359 -18.061 -23.187 1.00 52.19 360 MET A O 1
ATOM 2883 N N . SER A 1 361 ? 0.494 -16.908 -25.126 1.00 63.44 361 SER A N 1
ATOM 2884 C CA . SER A 1 361 ? 1.950 -16.940 -25.191 1.00 63.44 361 SER A CA 1
ATOM 2885 C C . SER A 1 361 ? 2.585 -16.326 -23.928 1.00 63.44 361 SER A C 1
ATOM 2887 O O . SER A 1 361 ? 2.217 -15.232 -23.504 1.00 63.44 361 SER A O 1
ATOM 2889 N N . PRO A 1 362 ? 3.568 -17.002 -23.310 1.00 69.81 362 PRO A N 1
ATOM 2890 C CA . PRO A 1 362 ? 4.356 -16.457 -22.193 1.00 69.81 362 PRO A CA 1
ATOM 2891 C C . PRO A 1 362 ? 5.060 -15.142 -22.569 1.00 69.81 362 PRO A C 1
ATOM 2893 O O . PRO A 1 362 ? 5.357 -14.319 -21.707 1.00 69.81 362 PRO A O 1
ATOM 2896 N N . GLU A 1 363 ? 5.307 -14.949 -23.865 1.00 81.75 363 GLU A N 1
ATOM 2897 C CA . GLU A 1 363 ? 5.945 -13.779 -24.459 1.00 81.75 363 GLU A CA 1
ATOM 2898 C C . GLU A 1 363 ? 5.143 -12.503 -24.188 1.00 81.75 363 GLU A C 1
ATOM 2900 O O . GLU A 1 363 ? 5.748 -11.498 -23.837 1.00 81.75 363 GLU A O 1
ATOM 2905 N N . SER A 1 364 ? 3.802 -12.552 -24.199 1.00 85.75 364 SER A N 1
ATOM 2906 C CA . SER A 1 364 ? 2.979 -11.359 -23.948 1.00 85.75 364 SER A CA 1
ATOM 2907 C C . SER A 1 364 ? 3.182 -10.791 -22.541 1.00 85.75 364 SER A C 1
ATOM 2909 O O . SER A 1 364 ? 3.234 -9.582 -22.362 1.00 85.75 364 SER A O 1
ATOM 2911 N N . HIS A 1 365 ? 3.338 -11.661 -21.538 1.00 87.44 365 HIS A N 1
ATOM 2912 C CA . HIS A 1 365 ? 3.552 -11.246 -20.150 1.00 87.44 365 HIS A CA 1
ATOM 2913 C C . HIS A 1 365 ? 4.965 -10.678 -19.937 1.00 87.44 365 HIS A C 1
ATOM 2915 O O . HIS A 1 365 ? 5.170 -9.799 -19.104 1.00 87.44 365 HIS A O 1
ATOM 2921 N N . ILE A 1 366 ? 5.952 -11.181 -20.688 1.00 90.50 366 ILE A N 1
ATOM 2922 C CA . ILE A 1 366 ? 7.326 -10.660 -20.662 1.00 90.50 366 ILE A CA 1
ATOM 2923 C C . ILE A 1 366 ? 7.383 -9.298 -21.356 1.00 90.50 366 ILE A C 1
ATOM 2925 O O . ILE A 1 366 ? 8.026 -8.387 -20.842 1.00 90.50 366 ILE A O 1
ATOM 2929 N N . GLU A 1 367 ? 6.706 -9.155 -22.496 1.00 91.12 367 GLU A N 1
ATOM 2930 C CA . GLU A 1 367 ? 6.561 -7.881 -23.201 1.00 91.12 367 GLU A CA 1
ATOM 2931 C C . GLU A 1 367 ? 5.896 -6.826 -22.314 1.00 91.12 367 GLU A C 1
ATOM 2933 O O . GLU A 1 367 ? 6.432 -5.728 -22.186 1.00 91.12 367 GLU A O 1
ATOM 2938 N N . GLU A 1 368 ? 4.793 -7.179 -21.647 1.00 90.38 368 GLU A N 1
ATOM 2939 C CA . GLU A 1 368 ? 4.103 -6.297 -20.702 1.00 90.38 368 GLU A CA 1
ATOM 2940 C C . GLU A 1 368 ? 5.035 -5.876 -19.561 1.00 90.38 368 GLU A C 1
ATOM 2942 O O . GLU A 1 368 ? 5.216 -4.685 -19.338 1.00 90.38 368 GLU A O 1
ATOM 2947 N N . ALA A 1 369 ? 5.725 -6.821 -18.910 1.00 92.44 369 ALA A N 1
ATOM 2948 C CA . ALA A 1 369 ? 6.679 -6.511 -17.841 1.00 92.44 369 ALA A CA 1
ATOM 2949 C C . ALA A 1 369 ? 7.844 -5.610 -18.298 1.00 92.44 369 ALA A C 1
ATOM 2951 O O . ALA A 1 369 ? 8.321 -4.764 -17.534 1.00 92.44 369 ALA A O 1
ATOM 2952 N N . LEU A 1 370 ? 8.326 -5.794 -19.532 1.00 92.81 370 LEU A N 1
ATOM 2953 C CA . LEU A 1 370 ? 9.378 -4.962 -20.113 1.00 92.81 370 LEU A CA 1
ATOM 2954 C C . LEU A 1 370 ? 8.884 -3.543 -20.390 1.00 92.81 370 LEU A C 1
ATOM 2956 O O . LEU A 1 370 ? 9.565 -2.592 -20.010 1.00 92.81 370 LEU A O 1
ATOM 2960 N N . GLY A 1 371 ? 7.724 -3.410 -21.036 1.00 90.12 371 GLY A N 1
ATOM 2961 C CA . GLY A 1 371 ? 7.152 -2.124 -21.428 1.00 90.12 371 GLY A CA 1
ATOM 2962 C C . GLY A 1 371 ? 6.627 -1.314 -20.245 1.00 90.12 371 GLY A C 1
ATOM 2963 O O . GLY A 1 371 ? 6.914 -0.126 -20.151 1.00 90.12 371 GLY A O 1
ATOM 2964 N N . SER A 1 372 ? 5.921 -1.951 -19.307 1.00 89.75 372 SER A N 1
ATOM 2965 C CA . SER A 1 372 ? 5.271 -1.257 -18.190 1.00 89.75 372 SER A CA 1
ATOM 2966 C C . SER A 1 372 ? 6.231 -0.891 -17.058 1.00 89.75 372 SER A C 1
ATOM 2968 O O . SER A 1 372 ? 5.967 0.060 -16.328 1.00 89.75 372 SER A O 1
ATOM 2970 N N . CYS A 1 373 ? 7.318 -1.651 -16.869 1.00 92.62 373 CYS A N 1
ATOM 2971 C CA . CYS A 1 373 ? 8.162 -1.541 -15.677 1.00 92.62 373 CYS A CA 1
ATOM 2972 C C . CYS A 1 373 ? 9.659 -1.470 -15.981 1.00 92.62 373 CYS A C 1
ATOM 2974 O O . CYS A 1 373 ? 10.302 -0.467 -15.678 1.00 92.62 373 CYS A O 1
ATOM 2976 N N . LEU A 1 374 ? 10.234 -2.505 -16.605 1.00 93.50 374 LEU A N 1
ATOM 2977 C CA . LEU A 1 374 ? 11.695 -2.639 -16.673 1.00 93.50 374 LEU A CA 1
ATOM 2978 C C . LEU A 1 374 ? 12.371 -1.570 -17.540 1.00 93.50 374 LEU A C 1
ATOM 2980 O O . LEU A 1 374 ? 13.378 -1.005 -17.117 1.00 93.50 374 LEU A O 1
ATOM 2984 N N . LEU A 1 375 ? 11.843 -1.287 -18.736 1.00 91.31 375 LEU A N 1
ATOM 2985 C CA . LEU A 1 375 ? 12.396 -0.255 -19.621 1.00 91.31 375 LEU A CA 1
ATOM 2986 C C . LEU A 1 375 ? 12.171 1.159 -19.061 1.00 91.31 375 LEU A C 1
ATOM 2988 O O . LEU A 1 375 ? 13.140 1.921 -19.020 1.00 91.31 375 LEU A O 1
ATOM 2992 N N . PRO A 1 376 ? 10.970 1.511 -18.550 1.00 90.25 376 PRO A N 1
ATOM 2993 C CA . PRO A 1 376 ? 10.780 2.778 -17.859 1.00 90.25 376 PRO A CA 1
ATOM 2994 C C . PRO A 1 376 ? 11.751 2.976 -16.691 1.00 90.25 376 PRO A C 1
ATOM 2996 O O . PRO A 1 376 ? 12.382 4.028 -16.613 1.00 90.25 376 PRO A O 1
ATOM 2999 N N . SER A 1 377 ? 11.943 1.955 -15.847 1.00 91.44 377 SER A N 1
ATOM 3000 C CA . SER A 1 377 ? 12.897 1.995 -14.735 1.00 91.44 377 SER A CA 1
ATOM 3001 C C . SER A 1 377 ? 14.346 2.139 -15.174 1.00 91.44 377 SER A C 1
ATOM 3003 O O . SER A 1 377 ? 15.096 2.851 -14.517 1.00 91.44 377 SER A O 1
ATOM 3005 N N . LEU A 1 378 ? 14.757 1.507 -16.276 1.00 90.44 378 LEU A N 1
ATOM 3006 C CA . LEU A 1 378 ? 16.144 1.562 -16.743 1.00 90.44 378 LEU A CA 1
ATOM 3007 C C . LEU A 1 378 ? 16.630 3.002 -16.980 1.00 90.44 378 LEU A C 1
ATOM 3009 O O . LEU A 1 378 ? 17.787 3.301 -16.712 1.00 90.44 378 LEU A O 1
ATOM 3013 N N . GLN A 1 379 ? 15.748 3.905 -17.414 1.00 86.31 379 GLN A N 1
ATOM 3014 C CA . GLN A 1 379 ? 16.076 5.324 -17.627 1.00 86.31 379 GLN A CA 1
ATOM 3015 C C . GLN A 1 379 ? 16.479 6.071 -16.363 1.00 86.31 379 GLN A C 1
ATOM 3017 O O . GLN A 1 379 ? 17.188 7.070 -16.437 1.00 86.31 379 GLN A O 1
ATOM 3022 N N . LEU A 1 380 ? 15.963 5.617 -15.225 1.00 87.62 380 LEU A N 1
ATOM 3023 C CA . LEU A 1 380 ? 16.177 6.234 -13.924 1.00 87.62 380 LEU A CA 1
ATOM 3024 C C . LEU A 1 380 ? 17.365 5.598 -13.192 1.00 87.62 380 LEU A C 1
ATOM 3026 O O . LEU A 1 380 ? 17.763 6.061 -12.125 1.00 87.62 380 LEU A O 1
ATOM 3030 N N . ILE A 1 381 ? 17.939 4.525 -13.746 1.00 88.12 381 ILE A N 1
ATOM 3031 C CA . ILE A 1 381 ? 19.121 3.870 -13.194 1.00 88.12 381 ILE A CA 1
ATOM 3032 C C . ILE A 1 381 ? 20.362 4.599 -13.734 1.00 88.12 381 ILE A C 1
ATOM 3034 O O . ILE A 1 381 ? 20.557 4.655 -14.950 1.00 88.12 381 ILE A O 1
ATOM 3038 N N . PRO A 1 382 ? 21.238 5.141 -12.866 1.00 83.44 382 PRO A N 1
ATOM 3039 C CA . PRO A 1 382 ? 22.520 5.677 -13.314 1.00 83.44 382 PRO A CA 1
ATOM 3040 C C . PRO A 1 382 ? 23.377 4.553 -13.911 1.00 83.44 382 PRO A C 1
ATOM 3042 O O . PRO A 1 382 ? 23.172 3.388 -13.584 1.00 83.44 382 PRO A O 1
ATOM 3045 N N . ALA A 1 383 ? 24.364 4.895 -14.746 1.00 82.75 383 ALA A N 1
ATOM 3046 C CA . ALA A 1 383 ? 25.182 3.935 -15.497 1.00 82.75 383 ALA A CA 1
ATOM 3047 C C . ALA A 1 383 ? 25.594 2.694 -14.672 1.00 82.75 383 ALA A C 1
ATOM 3049 O O . ALA A 1 383 ? 26.489 2.754 -13.824 1.00 82.75 383 ALA A O 1
ATOM 3050 N N . ASN A 1 384 ? 24.934 1.560 -14.937 1.00 87.44 384 ASN A N 1
ATOM 3051 C CA . ASN A 1 384 ? 25.114 0.311 -14.203 1.00 87.44 384 ASN A CA 1
ATOM 3052 C C . ASN A 1 384 ? 25.150 -0.887 -15.170 1.00 87.44 384 ASN A C 1
ATOM 3054 O O . ASN A 1 384 ? 24.121 -1.527 -15.412 1.00 87.44 384 ASN A O 1
ATOM 3058 N N . PRO A 1 385 ? 26.349 -1.268 -15.651 1.00 88.75 385 PRO A N 1
ATOM 3059 C CA . PRO A 1 385 ? 26.506 -2.345 -16.626 1.00 88.75 385 PRO A CA 1
ATOM 3060 C C . PRO A 1 385 ? 25.941 -3.696 -16.169 1.00 88.75 385 PRO A C 1
ATOM 3062 O O . PRO A 1 385 ? 25.568 -4.527 -16.992 1.00 88.75 385 PRO A O 1
ATOM 3065 N N . ALA A 1 386 ? 25.875 -3.950 -14.857 1.00 89.38 386 ALA A N 1
ATOM 3066 C CA . ALA A 1 386 ? 25.324 -5.201 -14.343 1.00 89.38 386 ALA A CA 1
ATOM 3067 C C . ALA A 1 386 ? 23.814 -5.302 -14.597 1.00 89.38 386 ALA A C 1
ATOM 3069 O O . ALA A 1 386 ? 23.314 -6.376 -14.926 1.00 89.38 386 ALA A O 1
ATOM 3070 N N . VAL A 1 387 ? 23.095 -4.185 -14.472 1.00 91.69 387 VAL A N 1
ATOM 3071 C CA . VAL A 1 387 ? 21.666 -4.112 -14.790 1.00 91.69 387 VAL A CA 1
ATOM 3072 C C . VAL A 1 387 ? 21.449 -4.236 -16.299 1.00 91.69 387 VAL A C 1
ATOM 3074 O O . VAL A 1 387 ? 20.605 -5.029 -16.721 1.00 91.69 387 VAL A O 1
ATOM 3077 N N . ASP A 1 388 ? 22.270 -3.551 -17.101 1.00 91.06 388 ASP A N 1
ATOM 3078 C CA . ASP A 1 388 ? 22.202 -3.580 -18.569 1.00 91.06 388 ASP A CA 1
ATOM 3079 C C . ASP A 1 388 ? 22.362 -5.001 -19.132 1.00 91.06 388 ASP A C 1
ATOM 3081 O O . ASP A 1 388 ? 21.621 -5.437 -20.017 1.00 91.06 388 ASP A O 1
ATOM 3085 N N . MET A 1 389 ? 23.300 -5.774 -18.579 1.00 91.44 389 MET A N 1
ATOM 3086 C CA . MET A 1 389 ? 23.518 -7.162 -18.992 1.00 91.44 389 MET A CA 1
ATOM 3087 C C . MET A 1 389 ? 22.341 -8.074 -18.626 1.00 91.44 389 MET A C 1
ATOM 3089 O O . MET A 1 389 ? 21.992 -8.980 -19.389 1.00 91.44 389 MET A O 1
ATOM 3093 N N . GLU A 1 390 ? 21.711 -7.851 -17.472 1.00 92.94 390 GLU A N 1
ATOM 3094 C CA . GLU A 1 390 ? 20.568 -8.652 -17.029 1.00 92.94 390 GLU A CA 1
ATOM 3095 C C . GLU A 1 390 ? 19.314 -8.359 -17.862 1.00 92.94 390 GLU A C 1
ATOM 3097 O O . GLU A 1 390 ? 18.663 -9.312 -18.307 1.00 92.94 390 GLU A O 1
ATOM 3102 N N . ILE A 1 391 ? 19.017 -7.083 -18.146 1.00 93.50 391 ILE A N 1
ATOM 3103 C CA . ILE A 1 391 ? 17.876 -6.700 -18.992 1.00 93.50 391 ILE A CA 1
ATOM 3104 C C . ILE A 1 391 ? 18.091 -7.117 -20.451 1.00 93.50 391 ILE A C 1
ATOM 3106 O O . ILE A 1 391 ? 17.171 -7.650 -21.075 1.00 93.50 391 ILE A O 1
ATOM 3110 N N . TRP A 1 392 ? 19.310 -6.988 -20.991 1.00 93.62 392 TRP A N 1
ATOM 3111 C CA . TRP A 1 392 ? 19.633 -7.497 -22.327 1.00 93.62 392 TRP A CA 1
ATOM 3112 C C . TRP A 1 392 ? 19.446 -9.013 -22.418 1.00 93.62 392 TRP A C 1
ATOM 3114 O O . TRP A 1 392 ? 18.958 -9.534 -23.424 1.00 93.62 392 TRP A O 1
ATOM 3124 N N . GLY A 1 393 ? 19.767 -9.734 -21.342 1.00 91.44 393 GLY A N 1
ATOM 3125 C CA . GLY A 1 393 ? 19.503 -11.163 -21.237 1.00 91.44 393 GLY A CA 1
ATOM 3126 C C . GLY A 1 393 ? 18.018 -11.527 -21.367 1.00 91.44 393 GLY A C 1
ATOM 3127 O O . GLY A 1 393 ? 17.724 -12.635 -21.799 1.00 91.44 393 GLY A O 1
ATOM 3128 N N . VAL A 1 394 ? 17.094 -10.624 -21.017 1.00 91.94 394 VAL A N 1
ATOM 3129 C CA . VAL A 1 394 ? 15.647 -10.798 -21.240 1.00 91.94 394 VAL A CA 1
ATOM 3130 C C . VAL A 1 394 ? 15.267 -10.343 -22.651 1.00 91.94 394 VAL A C 1
ATOM 3132 O O . VAL A 1 394 ? 14.618 -11.086 -23.379 1.00 91.94 394 VAL A O 1
ATOM 3135 N N . LEU A 1 395 ? 15.707 -9.152 -23.070 1.00 91.56 395 LEU A N 1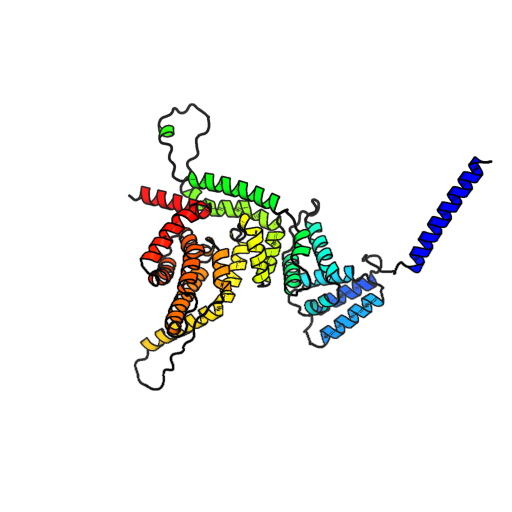
ATOM 3136 C CA . LEU A 1 395 ? 15.378 -8.573 -24.378 1.00 91.56 395 LEU A CA 1
ATOM 3137 C C . LEU A 1 395 ? 15.825 -9.461 -25.541 1.00 91.56 395 LEU A C 1
ATOM 3139 O O . LEU A 1 395 ? 15.083 -9.635 -26.502 1.00 91.56 395 LEU A O 1
ATOM 3143 N N . SER A 1 396 ? 17.019 -10.048 -25.456 1.00 92.44 396 SER A N 1
ATOM 3144 C CA . SER A 1 396 ? 17.576 -10.934 -26.490 1.00 92.44 396 SER A CA 1
ATOM 3145 C C . SER A 1 396 ? 16.773 -12.221 -26.715 1.00 92.44 396 SER A C 1
ATOM 3147 O O . SER A 1 396 ? 16.988 -12.896 -27.720 1.00 92.44 396 SER A O 1
ATOM 3149 N N . LEU A 1 397 ? 15.840 -12.551 -25.815 1.00 88.81 397 LEU A N 1
ATOM 3150 C CA . LEU A 1 397 ? 14.922 -13.677 -25.972 1.00 88.81 397 LEU A CA 1
ATOM 3151 C C . LEU A 1 397 ? 13.775 -13.372 -26.943 1.00 88.81 397 LEU A C 1
ATOM 3153 O O . LEU A 1 397 ? 13.203 -14.312 -27.495 1.00 88.81 397 LEU A O 1
ATOM 3157 N N . LEU A 1 398 ? 13.455 -12.090 -27.146 1.00 89.25 398 LEU A N 1
ATOM 3158 C CA . LEU A 1 398 ? 12.351 -11.633 -27.985 1.00 89.25 398 LEU A CA 1
ATOM 3159 C C . LEU A 1 398 ? 12.787 -11.413 -29.447 1.00 89.25 398 LEU A C 1
ATOM 3161 O O . LEU A 1 398 ? 13.938 -11.032 -29.705 1.00 89.25 398 LEU A O 1
ATOM 3165 N N . PRO A 1 399 ? 11.867 -11.580 -30.418 1.00 90.56 399 PRO A N 1
ATOM 3166 C CA . PRO A 1 399 ? 12.112 -11.230 -31.814 1.00 90.56 399 PRO A CA 1
ATOM 3167 C C . PRO A 1 399 ? 12.544 -9.769 -31.993 1.00 90.56 399 PRO A C 1
ATOM 3169 O O . PRO A 1 399 ? 12.242 -8.888 -31.183 1.00 90.56 399 PRO A O 1
ATOM 3172 N N . TYR A 1 400 ? 13.261 -9.498 -33.082 1.00 90.00 400 TYR A N 1
ATOM 3173 C CA . TYR A 1 400 ? 13.754 -8.157 -33.401 1.00 90.00 400 TYR A CA 1
ATOM 3174 C C . TYR A 1 400 ? 12.614 -7.134 -33.510 1.00 90.00 400 TYR A C 1
ATOM 3176 O O . TYR A 1 400 ? 12.711 -6.043 -32.954 1.00 90.00 400 TYR A O 1
ATOM 3184 N N . GLU A 1 401 ? 11.514 -7.513 -34.153 1.00 92.31 401 GLU A N 1
ATOM 3185 C CA . GLU A 1 401 ? 10.351 -6.662 -34.399 1.00 92.31 401 GLU A CA 1
ATOM 3186 C C . GLU A 1 401 ? 9.696 -6.223 -33.085 1.00 92.31 401 GLU A C 1
ATOM 3188 O O . GLU A 1 401 ? 9.349 -5.055 -32.915 1.00 92.31 401 GLU A O 1
ATOM 3193 N N . VAL A 1 402 ? 9.589 -7.150 -32.128 1.00 90.25 402 VAL A N 1
ATOM 3194 C CA . VAL A 1 402 ? 9.020 -6.890 -30.800 1.00 90.25 402 VAL A CA 1
ATOM 3195 C C . VAL A 1 402 ? 9.897 -5.916 -30.020 1.00 90.25 402 VAL A C 1
ATOM 3197 O O . VAL A 1 402 ? 9.380 -4.964 -29.444 1.00 90.25 402 VAL A O 1
ATOM 3200 N N . ARG A 1 403 ? 11.224 -6.091 -30.045 1.00 91.25 403 ARG A N 1
ATOM 3201 C CA . ARG A 1 403 ? 12.147 -5.174 -29.355 1.00 91.25 403 ARG A CA 1
ATOM 3202 C C . ARG A 1 403 ? 12.027 -3.739 -29.861 1.00 91.25 403 ARG A C 1
ATOM 3204 O O . ARG A 1 403 ? 11.943 -2.819 -29.058 1.00 91.25 403 ARG A O 1
ATOM 3211 N N . TYR A 1 404 ? 11.987 -3.546 -31.179 1.00 89.81 404 TYR A N 1
ATOM 3212 C CA . TYR A 1 404 ? 11.852 -2.206 -31.760 1.00 89.81 404 TYR A CA 1
ATOM 3213 C C . TYR A 1 404 ? 10.477 -1.595 -31.509 1.00 89.81 404 TYR A C 1
ATOM 3215 O O . TYR A 1 404 ? 10.385 -0.388 -31.293 1.00 89.81 404 TYR A O 1
ATOM 3223 N N . ARG A 1 405 ? 9.422 -2.417 -31.480 1.00 91.44 405 ARG A N 1
ATOM 3224 C CA . ARG A 1 405 ? 8.099 -1.969 -31.045 1.00 91.44 405 ARG A CA 1
ATOM 3225 C C . ARG A 1 405 ? 8.134 -1.469 -29.600 1.00 91.44 405 ARG A C 1
ATOM 3227 O O . ARG A 1 405 ? 7.700 -0.348 -29.367 1.00 91.44 405 ARG A O 1
ATOM 3234 N N . LEU A 1 406 ? 8.722 -2.236 -28.678 1.00 89.06 406 LEU A N 1
ATOM 3235 C CA . LEU A 1 406 ? 8.871 -1.834 -27.274 1.00 89.06 406 LEU A CA 1
ATOM 3236 C C . LEU A 1 406 ? 9.653 -0.521 -27.135 1.00 89.06 406 LEU A C 1
ATOM 3238 O O . LEU A 1 406 ? 9.244 0.352 -26.379 1.00 89.06 406 LEU A O 1
ATOM 3242 N N . TYR A 1 407 ? 10.739 -0.339 -27.895 1.00 87.88 407 TYR A N 1
ATOM 3243 C CA . TYR A 1 407 ? 11.495 0.920 -27.888 1.00 87.88 407 TYR A CA 1
ATOM 3244 C C . TYR A 1 407 ? 10.681 2.118 -28.400 1.00 87.88 407 TYR A C 1
ATOM 3246 O O . TYR A 1 407 ? 10.846 3.222 -27.891 1.00 87.88 407 TYR A O 1
ATOM 3254 N N . GLY A 1 408 ? 9.799 1.911 -29.383 1.00 84.62 408 GLY A N 1
ATOM 3255 C CA . GLY A 1 408 ? 8.935 2.966 -29.918 1.00 84.62 408 GLY A CA 1
ATOM 3256 C C . GLY A 1 408 ? 7.718 3.290 -29.043 1.00 84.62 408 GLY A C 1
ATOM 3257 O O . GLY A 1 408 ? 7.336 4.453 -28.944 1.00 84.62 408 GLY A O 1
ATOM 3258 N N . GLU A 1 409 ? 7.101 2.285 -28.413 1.00 83.62 409 GLU A N 1
ATOM 3259 C CA . GLU A 1 409 ? 5.988 2.461 -27.462 1.00 83.62 409 GLU A CA 1
ATOM 3260 C C . GLU A 1 409 ? 6.457 3.243 -26.230 1.00 83.62 409 GLU A C 1
ATOM 3262 O O . GLU A 1 409 ? 5.870 4.264 -25.868 1.00 83.62 409 GLU A O 1
ATOM 3267 N N . TRP A 1 410 ? 7.605 2.840 -25.684 1.00 75.69 410 TRP A N 1
ATOM 3268 C CA . TRP A 1 410 ? 8.242 3.480 -24.540 1.00 75.69 410 TRP A CA 1
ATOM 3269 C C . TRP A 1 410 ? 8.508 4.987 -24.756 1.00 75.69 410 TRP A C 1
ATOM 3271 O O . TRP A 1 410 ? 8.364 5.781 -23.824 1.00 75.69 410 TRP A O 1
ATOM 3281 N N . GLU A 1 411 ? 8.826 5.427 -25.979 1.00 70.62 411 GLU A N 1
ATOM 3282 C CA . GLU A 1 411 ? 9.071 6.848 -26.255 1.00 70.62 411 GLU A CA 1
ATOM 3283 C C . GLU A 1 411 ? 7.852 7.747 -25.963 1.00 70.62 411 GLU A C 1
ATOM 3285 O O . GLU A 1 411 ? 8.033 8.905 -25.572 1.00 70.62 411 GLU A O 1
ATOM 3290 N N . LYS A 1 412 ? 6.632 7.222 -26.129 1.00 72.75 412 LYS A N 1
ATOM 3291 C CA . LYS A 1 412 ? 5.377 7.955 -25.897 1.00 72.75 412 LYS A CA 1
ATOM 3292 C C . LYS A 1 412 ? 4.962 7.936 -24.429 1.00 72.75 412 LYS A C 1
ATOM 3294 O O . LYS A 1 412 ? 4.540 8.959 -23.900 1.00 72.75 412 LYS A O 1
ATOM 3299 N N . ASP A 1 413 ? 5.129 6.801 -23.759 1.00 68.62 413 ASP A N 1
ATOM 3300 C CA . ASP A 1 413 ? 4.722 6.639 -22.356 1.00 68.62 413 ASP A CA 1
ATOM 3301 C C . ASP A 1 413 ? 5.605 7.457 -21.399 1.00 68.62 413 ASP A C 1
ATOM 3303 O O . ASP A 1 413 ? 5.148 7.927 -20.355 1.00 68.62 413 ASP A O 1
ATOM 3307 N N . ALA A 1 414 ? 6.853 7.727 -21.798 1.00 63.84 414 ALA A N 1
ATOM 3308 C CA . ALA A 1 414 ? 7.770 8.616 -21.086 1.00 63.84 414 ALA A CA 1
ATOM 3309 C C . ALA A 1 414 ? 7.254 10.061 -20.929 1.00 63.84 414 ALA A C 1
ATOM 3311 O O . ALA A 1 414 ? 7.762 10.788 -20.080 1.00 63.84 414 ALA A O 1
ATOM 3312 N N . GLU A 1 415 ? 6.271 10.499 -21.723 1.00 69.75 415 GLU A N 1
ATOM 3313 C CA . GLU A 1 415 ? 5.722 11.862 -21.653 1.00 69.75 415 GLU A CA 1
ATOM 3314 C C . GLU A 1 415 ? 4.736 12.058 -20.492 1.00 69.75 415 GLU A C 1
ATOM 3316 O O . GLU A 1 415 ? 4.475 13.192 -20.098 1.00 69.75 415 GLU A O 1
ATOM 3321 N N . GLN A 1 416 ? 4.205 10.972 -19.920 1.00 78.50 416 GLN A N 1
ATOM 3322 C CA . GLN A 1 416 ? 3.174 11.035 -18.876 1.00 78.50 416 GLN A CA 1
ATOM 3323 C C . GLN A 1 416 ? 3.746 11.108 -17.455 1.00 78.50 416 GLN A C 1
ATOM 3325 O O . GLN A 1 416 ? 3.057 11.555 -16.540 1.00 78.50 416 GLN A O 1
ATOM 3330 N N . ASN A 1 417 ? 4.992 10.669 -17.251 1.00 84.44 417 ASN A N 1
ATOM 3331 C CA . ASN A 1 417 ? 5.636 10.668 -15.941 1.00 84.44 417 ASN A CA 1
ATOM 3332 C C . ASN A 1 417 ? 6.723 11.759 -15.876 1.00 84.44 417 ASN A C 1
ATOM 3334 O O . ASN A 1 417 ? 7.669 11.709 -16.668 1.00 84.44 417 ASN A O 1
ATOM 3338 N N . PRO A 1 418 ? 6.642 12.718 -14.932 1.00 85.38 418 PRO A N 1
ATOM 3339 C CA . PRO A 1 418 ? 7.568 13.848 -14.880 1.00 85.38 418 PRO A CA 1
ATOM 3340 C C . PRO A 1 418 ? 9.020 13.426 -14.621 1.00 85.38 418 PRO A C 1
ATOM 3342 O O . PRO A 1 418 ? 9.934 14.008 -15.205 1.00 85.38 418 PRO A O 1
ATOM 3345 N N . VAL A 1 419 ? 9.244 12.396 -13.799 1.00 85.75 419 VAL A N 1
ATOM 3346 C CA . VAL A 1 419 ? 10.586 11.892 -13.464 1.00 85.75 419 VAL A CA 1
ATOM 3347 C C . VAL A 1 419 ? 11.233 11.254 -14.693 1.00 85.75 419 VAL A C 1
ATOM 3349 O O . VAL A 1 419 ? 12.375 11.554 -15.043 1.00 85.75 419 VAL A O 1
ATOM 3352 N N . VAL A 1 420 ? 10.473 10.415 -15.400 1.00 86.19 420 VAL A N 1
ATOM 3353 C CA . VAL A 1 420 ? 10.934 9.754 -16.627 1.00 86.19 420 VAL A CA 1
ATOM 3354 C C . VAL A 1 420 ? 11.205 10.774 -17.735 1.00 86.19 420 VAL A C 1
ATOM 3356 O O . VAL A 1 420 ? 12.232 10.700 -18.417 1.00 86.19 420 VAL A O 1
ATOM 3359 N N . LEU A 1 421 ? 10.319 11.760 -17.891 1.00 86.38 421 LEU A N 1
ATOM 3360 C CA . LEU A 1 421 ? 10.485 12.836 -18.860 1.00 86.38 421 LEU A CA 1
ATOM 3361 C C . LEU A 1 421 ? 11.752 13.649 -18.581 1.00 86.38 421 LEU A C 1
ATOM 3363 O O . LEU A 1 421 ? 12.521 13.909 -19.507 1.00 86.38 421 LEU A O 1
ATOM 3367 N N . ALA A 1 422 ? 11.997 14.012 -17.321 1.00 84.50 422 ALA A N 1
ATOM 3368 C CA . ALA A 1 422 ? 13.199 14.739 -16.940 1.00 84.50 422 ALA A CA 1
ATOM 3369 C C . ALA A 1 422 ? 14.467 13.938 -17.225 1.00 84.50 422 ALA A C 1
ATOM 3371 O O . ALA A 1 422 ? 15.353 14.453 -17.905 1.00 84.50 422 ALA A O 1
ATOM 3372 N N . ALA A 1 423 ? 14.527 12.664 -16.825 1.00 84.19 423 ALA A N 1
ATOM 3373 C CA . ALA A 1 423 ? 15.667 11.797 -17.123 1.00 84.19 423 ALA A CA 1
ATOM 3374 C C . ALA A 1 423 ? 15.962 11.730 -18.633 1.00 84.19 423 ALA A C 1
ATOM 3376 O O . ALA A 1 423 ? 17.117 11.838 -19.059 1.00 84.19 423 ALA A O 1
ATOM 3377 N N . ARG A 1 424 ? 14.917 11.649 -19.467 1.00 84.38 424 ARG A N 1
ATOM 3378 C CA . ARG A 1 424 ? 15.052 11.679 -20.930 1.00 84.38 424 ARG A CA 1
ATOM 3379 C C . ARG A 1 424 ? 15.610 13.008 -21.443 1.00 84.38 424 ARG A C 1
ATOM 3381 O O . ARG A 1 424 ? 16.480 12.993 -22.315 1.00 84.38 424 ARG A O 1
ATOM 3388 N N . GLN A 1 425 ? 15.111 14.148 -20.962 1.00 81.50 425 GLN A N 1
ATOM 3389 C CA . GLN A 1 425 ? 15.621 15.456 -21.394 1.00 81.50 425 GLN A CA 1
ATOM 3390 C C . GLN A 1 425 ? 17.074 15.657 -20.953 1.00 81.50 425 GLN A C 1
ATOM 3392 O O . GLN A 1 425 ? 17.907 16.051 -21.767 1.00 81.50 425 GLN A O 1
ATOM 3397 N N . THR A 1 426 ? 17.405 15.281 -19.719 1.00 81.06 426 THR A N 1
ATOM 3398 C CA . THR A 1 426 ? 18.771 15.277 -19.181 1.00 81.06 426 THR A CA 1
ATOM 3399 C C . THR A 1 426 ? 19.710 14.457 -20.067 1.00 81.06 426 THR A C 1
ATOM 3401 O O . THR A 1 426 ? 20.754 14.955 -20.488 1.00 81.06 426 THR A O 1
ATOM 3404 N N . ALA A 1 427 ? 19.321 13.234 -20.441 1.00 79.12 427 ALA A N 1
ATOM 3405 C CA . ALA A 1 427 ? 20.123 12.384 -21.319 1.00 79.12 427 ALA A CA 1
ATOM 3406 C C . ALA A 1 427 ? 20.346 13.009 -22.710 1.00 79.12 427 ALA A C 1
ATOM 3408 O O . ALA A 1 427 ? 21.470 13.003 -23.213 1.00 79.12 427 ALA A O 1
ATOM 3409 N N . LYS A 1 428 ? 19.307 13.606 -23.319 1.00 78.50 428 LYS A N 1
ATOM 3410 C CA . LYS A 1 428 ? 19.428 14.311 -24.612 1.00 78.50 428 LYS A CA 1
ATOM 3411 C C . LYS A 1 428 ? 20.435 15.456 -24.543 1.00 78.50 428 LYS A C 1
ATOM 3413 O O . LYS A 1 428 ? 21.251 15.601 -25.451 1.00 78.50 428 LYS A O 1
ATOM 3418 N N . VAL A 1 429 ? 20.392 16.243 -23.470 1.00 72.75 429 VAL A N 1
ATOM 3419 C CA . VAL A 1 429 ? 21.318 17.359 -23.249 1.00 72.75 429 VAL A CA 1
ATOM 3420 C C . VAL A 1 429 ? 22.758 16.851 -23.136 1.00 72.75 429 VAL A C 1
ATOM 3422 O O . VAL A 1 429 ? 23.634 17.352 -23.835 1.00 72.75 429 VAL A O 1
ATOM 3425 N N . VAL A 1 430 ? 23.006 15.806 -22.340 1.00 69.56 430 VAL A N 1
ATOM 3426 C CA . VAL A 1 430 ? 24.352 15.220 -22.179 1.00 69.56 430 VAL A CA 1
ATOM 3427 C C . VAL A 1 430 ? 24.905 14.681 -23.502 1.00 69.56 430 VAL A C 1
ATOM 3429 O O . VAL A 1 430 ? 26.073 14.921 -23.816 1.00 69.56 430 VAL A O 1
ATOM 3432 N N . CYS A 1 431 ? 24.076 13.998 -24.300 1.00 66.19 431 CYS A N 1
ATOM 3433 C CA . CYS A 1 431 ? 24.476 13.500 -25.617 1.00 66.19 431 CYS A CA 1
ATOM 3434 C C . CYS A 1 431 ? 24.824 14.633 -26.593 1.00 66.19 431 CYS A C 1
ATOM 3436 O O . CYS A 1 431 ? 25.786 14.496 -27.343 1.00 66.19 431 CYS A O 1
ATOM 3438 N N . LEU A 1 432 ? 24.082 15.746 -26.572 1.00 59.72 432 LEU A N 1
ATOM 3439 C CA . LEU A 1 432 ? 24.367 16.915 -27.411 1.00 59.72 432 LEU A CA 1
ATOM 3440 C C . LEU A 1 432 ? 25.670 17.626 -27.025 1.00 59.72 432 LEU A C 1
ATOM 3442 O O . LEU A 1 432 ? 26.315 18.188 -27.897 1.00 59.72 432 LEU A O 1
ATOM 3446 N N . PHE A 1 433 ? 26.071 17.598 -25.751 1.00 56.41 433 PHE A N 1
ATOM 3447 C CA . PHE A 1 433 ? 27.340 18.189 -25.304 1.00 56.41 433 PHE A CA 1
ATOM 3448 C C . PHE A 1 433 ? 28.575 17.321 -25.602 1.00 56.41 433 PHE A C 1
ATOM 3450 O O . PHE A 1 433 ? 29.693 17.830 -25.554 1.00 56.41 433 PHE A O 1
ATOM 3457 N N . HIS A 1 434 ? 28.395 16.022 -25.867 1.00 48.78 434 HIS A N 1
ATOM 3458 C CA . HIS A 1 434 ? 29.485 15.092 -26.205 1.00 48.78 434 HIS A CA 1
ATOM 3459 C C . HIS A 1 434 ? 29.678 14.876 -27.716 1.00 48.78 434 HIS A C 1
ATOM 3461 O O . HIS A 1 434 ? 30.689 14.284 -28.104 1.00 48.78 434 HIS A O 1
ATOM 3467 N N . ALA A 1 435 ? 28.724 15.310 -28.545 1.00 42.56 435 ALA A N 1
ATOM 3468 C CA . ALA A 1 435 ? 28.799 15.291 -30.009 1.00 42.56 435 ALA A CA 1
ATOM 3469 C C . ALA A 1 435 ? 29.373 16.610 -30.539 1.00 42.56 435 ALA A C 1
ATOM 3471 O O . ALA A 1 435 ? 30.125 16.550 -31.539 1.00 42.56 435 ALA A O 1
#

Secondary structure (DSSP, 8-state):
-HHHHHHHHHHHHHHHHHHHHHHHHHHH----B-STTTSHHHHHHHHHHHHHHTTS---TTHHHHHHHHHHHHHHHTTB-HHHHHHHHHHHHHH-TT-THHHHHGGGS-HHHHHHHHHHHHH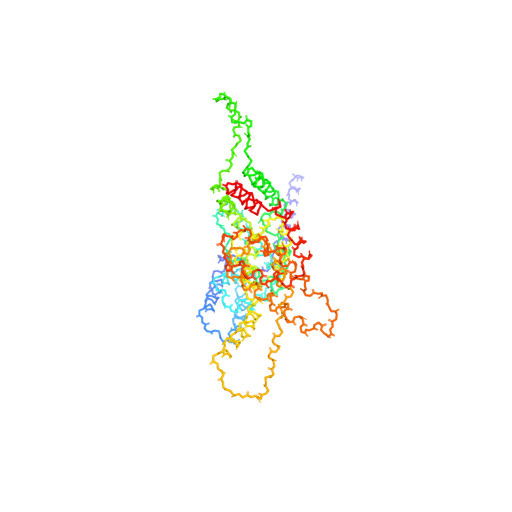HTTSTT---PPPHHHHHHHHHHHHTTSS-HHHHHTT-SS-HHHHHHHHHHHHHHHHHHHHHTT---TTGGGS-TT--S----PPPHHHHHHHHHHHHHHHHHHHHH-HHHHHHHHHHHHT-HHHHHHHHHHTGGG-GGGSHHHHHHHHHHHHHHHHHHHHHHHHHHHHHHHHHS------S------------HHHHHHHHHHGGGGGG-HHHHHHHHHHHHHHHHHHHHHTTT---S-HHHHHHHHIIIIIHHHHTTS-S-HHHHHHHHHHHTTS-HHHHHHHHHHHHHHTTT-HHHHHHHHHHHHHHHHH-

pLDDT: mean 80.89, std 15.3, range [35.09, 96.19]

Foldseek 3Di:
DVVVVVVVVVVVVVVVVVVVVVVCCVPPPDDADQDCVVQVPLVVVLLVLLVVLLPDDDDVVVLVVSLVVNVVSCVVRVYDVLSSVLSLLVSCLVRVVRPSSVVNLVVDQLVSVLVSLLVLQVVCVDPVNVFFDDLSSLLSVLVCCVVVSYPPVSNVVSWDDDLVVLLVVLVVVLVVLLVVLVLAPDDDPVVVPDDPPDPPDPPDHQDLVNLLCSLVVVQVVCVCVCRNGVLLSNLLSNLVVLNLVVNLVSCVSNVSNLSCSHPSNVVSLLVSLCVQCVVLLVVLVVVVVVVVVVVVDPDDDDDDPPPPLPQRDGDPSSLVSLLSNFQVCLVPLPSLLSVLSSLLSNQVSVVVVVVDDDDDDSVVSLLSSCLRYNVSNVLSHPDDVSSVVSVVSSLVSDDPVSSVVSVVSNVVVLSSGSSSSSSVSSVVNVVVVVD